Protein 7B7A (pdb70)

Sequence (391 aa):
SGTINVLDHGAKGDGTSDDTKAFEDAWQVACKVAASTLLVPSGSTFLVGPVSFLGKECKEKIVFQLEGKIIAPTSASAWGSGLLQWIEFKALQQGITIKGKGIIDGRGSVWWNDMMGTKMPRTKPTALRFYGSNGVTVSGITIQNSSPQTHLKFDDNCISSIQVSDFTTSSPGDSPNTDDDGIHLQNSQDAVVVIYRSTLACGDDCISSIQQTGCSSNINIHDVDCCGPGHGISIGGLGKDNTKACVSNITVRDVTTMHETTNGVRIKSWQGGSGSSVVKQVMMFSSNIQVSSNVANPIIIDQYYCDGGGCCHNETSSAVAVSNNINYINIKGTYTKEPVRFACSDSSLPCCTGISSLSTIELKPATGKASSSLDPFCWKAHGELKTKTLPPIQCCLKTEKSPEAASRSNNDACFLE

Radius of gyration: 21.85 Å; Cα contacts (8 Å, |Δi|>4): 1348; chains: 1; bounding box: 46×56×66 Å

Foldseek 3Di:
DLEQELVVQPFPLAQPDESQNSVQRSLVVNQVDAPGEYEDDAPGEHEYWAHERECPSGHAQYEYEYAHEYEYDLEQVRHDPDAAATYEYEQHEQYEYEYQYEYEDLQCSQLVPVHDPDHDPHDYAYYEYENYERYEYANYEYENHVAEDYEYYLYERYEYANYEYYYALQRPRHAYYEYELYEQYEHEHYEAAGVEHPYEYWANYEHYHYEHYEYPAYAEHEYDCYFPPLEEGEYEHAEYEHYEYEQYQEHYEYHYEANGEAEYEHYEHEHYEYEAHAEHAYYYHQDAVPHDRDHHLHTHAYEQHEYYAYEYEHAHAHYEYAAHPQAAHEAYEYYNAYYHYPDPNRVPHYYYHDSAAHDYPDAYVVGDDPHHPDDDPSNVPPPRDVVHDDD

GO terms:
  GO:0004650 polygalacturonase activity (F, IDA)
  GO:0009505 plant-type cell wall (C, IDA)
  GO:0009827 plant-type cell wall modification (P, IDA)

CATH classification: 2.160.20.10

Organism: Arabidopsis thaliana (NCBI:txid3702)

InterPro domains:
  IPR000743 Glycoside hydrolase, family 28 [PF00295] (80-388)
  IPR006626 Parallel beta-helix repeat [SM00710] (179-228)
  IPR006626 Parallel beta-helix repeat [SM00710] (229-250)
  IPR006626 Parallel beta-helix repeat [SM00710] (252-272)
  IPR006626 Parallel beta-helix repeat [SM00710] (282-303)
  IPR006626 Parallel beta-helix repeat [SM00710] (311-332)
  IPR011050 Pectin lyase fold/virulence factor [SSF51126] (49-420)
  IPR012334 Pectin lyase fold [G3DSA:2.160.20.10] (35-433)

Nearest PDB structures (foldseek):
  8ikx-assembly1_A  TM=9.921E-01  e=1.993E-56  Arabidopsis thaliana
  7b8b-assembly2_B  TM=9.373E-01  e=1.529E-25  Arabidopsis thaliana
  1bhe-assembly1_A  TM=8.133E-01  e=7.940E-15  Pectobacterium carotovorum subsp. carotovorum
  4mxn-assembly3_C  TM=8.214E-01  e=2.031E-09  Parabacteroides merdae ATCC 43184
  4mxn-assembly4_D  TM=8.321E-01  e=5.866E-09  Parabacteroides merdae ATCC 43184

Structure (mmCIF, N/CA/C/O backbone):
data_7B7A
#
_entry.id   7B7A
#
_cell.length_a   38.970
_cell.length_b   41.830
_cell.length_c   63.330
_cell.angle_alpha   93.250
_cell.angle_beta   99.860
_cell.angle_gamma   114.950
#
_symmetry.space_group_name_H-M   'P 1'
#
loop_
_entity.id
_entity.type
_entity.pdbx_description
1 polymer 'Pectin lyase-like superfamily protein'
2 branched 2-acetamido-2-deoxy-beta-D-glucopyranose-(1-4)-2-acetamido-2-deoxy-beta-D-glucopyranose
3 branched alpha-D-mannopyranose-(1-3)-alpha-D-mannopyranose-(1-6)-[alpha-D-mannopyranose-(1-3)]beta-D-mannopyranose-(1-4)-2-acetamido-2-deoxy-beta-D-glucopyranose-(1-4)-2-acetamido-2-deoxy-beta-D-glucopyranose
4 water water
#
loop_
_atom_site.group_PDB
_atom_site.id
_atom_site.type_symbol
_atom_site.label_atom_id
_atom_site.label_alt_id
_atom_site.label_comp_id
_atom_site.label_asym_id
_atom_site.label_entity_id
_atom_site.label_seq_id
_atom_site.pdbx_PDB_ins_code
_atom_site.Cartn_x
_atom_site.Cartn_y
_atom_site.Cartn_z
_atom_site.occupancy
_atom_site.B_iso_or_equiv
_atom_site.auth_seq_id
_atom_site.auth_comp_id
_atom_site.auth_asym_id
_atom_site.auth_atom_id
_atom_site.pdbx_PDB_model_num
ATOM 1 N N . SER A 1 19 ? 8.63600 -4.47300 4.90100 1.000 58.44340 19 SER A N 1
ATOM 2 C CA . SER A 1 19 ? 8.95000 -5.86500 4.48200 1.000 57.86969 19 SER A CA 1
ATOM 3 C C . SER A 1 19 ? 9.30200 -5.89100 2.99100 1.000 54.60078 19 SER A C 1
ATOM 4 O O . SER A 1 19 ? 10.40100 -6.37200 2.65000 1.000 55.08775 19 SER A O 1
ATOM 12 N N . GLY A 1 20 ? 8.39700 -5.39000 2.14400 1.000 48.35012 20 GLY A N 1
ATOM 13 C CA . GLY A 1 20 ? 8.56500 -5.33100 0.67900 1.000 44.05476 20 GLY A CA 1
ATOM 14 C C . GLY A 1 20 ? 9.27100 -4.05700 0.24800 1.000 37.06730 20 GLY A C 1
ATOM 15 O O . GLY A 1 20 ? 9.84500 -4.04500 -0.85900 1.000 38.92257 20 GLY A O 1
ATOM 19 N N . THR A 1 21 ? 9.22700 -3.02200 1.09300 1.000 31.43232 21 THR A N 1
ATOM 20 C CA . THR A 1 21 ? 9.84400 -1.70100 0.87100 1.000 27.23192 21 THR A CA 1
ATOM 21 C C . THR A 1 21 ? 11.17200 -1.65800 1.58400 1.000 24.31587 21 THR A C 1
ATOM 22 O O . THR A 1 21 ? 11.18700 -1.70200 2.79800 1.000 28.80284 21 THR A O 1
ATOM 33 N N . ILE A 1 22 ? 12.23200 -1.53200 0.83000 1.000 21.42851 22 ILE A N 1
ATOM 34 C CA . ILE A 1 22 ? 13.60300 -1.51700 1.31600 1.000 19.25465 22 ILE A CA 1
ATOM 35 C C . ILE A 1 22 ? 13.98600 -0.05500 1.47900 1.000 18.78347 22 ILE A C 1
ATOM 36 O O . ILE A 1 22 ? 14.27300 0.62500 0.49700 1.000 19.81504 22 ILE A O 1
ATOM 52 N N . ASN A 1 23 ? 13.96100 0.44200 2.70500 1.000 18.23064 23 ASN A N 1
ATOM 53 C CA . ASN A 1 23 ? 14.35600 1.81400 2.98900 1.000 17.34103 23 ASN A CA 1
ATOM 54 C C . ASN A 1 23 ? 15.87400 1.84900 3.13800 1.000 16.06482 23 ASN A C 1
ATOM 55 O O . ASN A 1 23 ? 16.44500 1.06500 3.90800 1.000 17.26471 23 ASN A O 1
ATOM 66 N N . VAL A 1 24 ? 16.53200 2.73200 2.38300 1.000 15.76461 24 VAL A N 1
ATOM 67 C CA . VAL A 1 24 ? 17.99300 2.78100 2.43100 1.000 16.37002 24 VAL A CA 1
ATOM 68 C C . VAL A 1 24 ? 18.53400 3.05100 3.83600 1.000 17.10164 24 VAL A C 1
ATOM 69 O O . VAL A 1 24 ? 19.68100 2.67900 4.13100 1.000 18.37541 24 VAL A O 1
ATOM 82 N N . LEU A 1 25 ? 17.75300 3.70100 4.70600 1.000 16.58835 25 LEU A N 1
ATOM 83 C CA . LEU A 1 25 ? 18.21500 3.93000 6.08200 1.000 15.44372 25 LEU A CA 1
ATOM 84 C C . LEU A 1 25 ? 18.39500 2.63800 6.87900 1.000 17.85436 25 LEU A C 1
ATOM 85 O O . LEU A 1 25 ? 19.10000 2.63600 7.90800 1.000 20.51241 25 LEU A O 1
ATOM 101 N N . ASP A 1 26 ? 17.75400 1.55000 6.46800 1.000 18.30966 26 ASP A N 1
ATOM 102 C CA . ASP A 1 26 ? 17.91400 0.25600 7.12000 1.000 18.50716 26 ASP A CA 1
ATOM 103 C C . ASP A 1 26 ? 19.09600 -0.52500 6.55600 1.000 19.76255 26 ASP A C 1
ATOM 104 O O . ASP A 1 26 ? 19.31300 -1.67000 6.96100 1.000 22.02315 26 ASP A O 1
ATOM 113 N N . HIS A 1 27 ? 19.88400 0.09200 5.66100 1.000 19.77563 27 HIS A N 1
ATOM 114 C CA . HIS A 1 27 ? 21.03900 -0.55400 5.04500 1.000 20.49701 27 HIS A CA 1
ATOM 115 C C . HIS A 1 27 ? 22.28000 0.32000 5.13500 1.000 22.67328 27 HIS A C 1
ATOM 116 O O . HIS A 1 27 ? 23.18500 0.22400 4.30100 1.000 26.22625 27 HIS A O 1
ATOM 130 N N . GLY A 1 28 ? 22.32600 1.17900 6.14300 1.000 20.16265 28 GLY A N 1
ATOM 131 C CA . GLY A 1 28 ? 23.53200 1.89600 6.49200 1.000 22.49954 28 GLY A CA 1
ATOM 132 C C . GLY A 1 28 ? 23.59700 3.32600 6.00800 1.000 20.87586 28 GLY A C 1
ATOM 133 O O . GLY A 1 28 ? 24.60000 3.99700 6.27900 1.000 24.21552 28 GLY A O 1
ATOM 137 N N . ALA A 1 29 ? 22.58600 3.81200 5.28500 1.000 18.74394 29 ALA A N 1
ATOM 138 C CA . ALA A 1 29 ? 22.62600 5.17700 4.77500 1.000 18.10726 29 ALA A CA 1
ATOM 139 C C . ALA A 1 29 ? 22.40600 6.14800 5.92200 1.000 20.85724 29 ALA A C 1
ATOM 140 O O . ALA A 1 29 ? 21.55300 5.93100 6.78300 1.000 22.87063 29 ALA A O 1
ATOM 147 N N . LYS A 1 30 ? 23.19500 7.20200 5.94100 1.000 21.08905 30 LYS A N 1
ATOM 148 C CA . LYS A 1 30 ? 23.18000 8.21400 7.02700 1.000 22.56830 30 LYS A CA 1
ATOM 149 C C . LYS A 1 30 ? 22.17000 9.30500 6.71500 1.000 22.84974 30 LYS A C 1
ATOM 150 O O . LYS A 1 30 ? 21.60800 9.83300 7.63000 1.000 24.92088 30 LYS A O 1
ATOM 169 N N . GLY A 1 31 ? 21.97300 9.64800 5.44000 1.000 21.82074 31 GLY A N 1
ATOM 170 C CA . GLY A 1 31 ? 20.98000 10.64800 5.09800 1.000 24.42087 31 GLY A CA 1
ATOM 171 C C . GLY A 1 31 ? 21.25200 12.01800 5.66700 1.000 27.41598 31 GLY A C 1
ATOM 172 O O . GLY A 1 31 ? 20.31100 12.79400 5.88600 1.000 28.47658 31 GLY A O 1
ATOM 176 N N . ASP A 1 32 ? 22.52000 12.34700 5.89800 1.000 26.12916 32 ASP A N 1
ATOM 177 C CA . ASP A 1 32 ? 22.91300 13.60900 6.51000 1.000 27.85292 32 ASP A CA 1
ATOM 178 C C . ASP A 1 32 ? 23.52100 14.56000 5.50200 1.000 27.78436 32 ASP A C 1
ATOM 179 O O . ASP A 1 32 ? 23.91900 15.67700 5.86000 1.000 29.37932 32 ASP A O 1
ATOM 188 N N . GLY A 1 33 ? 23.61700 14.13800 4.25300 1.000 24.75013 33 GLY A N 1
ATOM 189 C CA . GLY A 1 33 ? 24.16900 14.96600 3.20800 1.000 26.22384 33 GLY A CA 1
ATOM 190 C C . GLY A 1 33 ? 25.66500 15.08200 3.22200 1.000 29.22687 33 GLY A C 1
ATOM 191 O O . GLY A 1 33 ? 26.21900 15.87100 2.42900 1.000 32.60330 33 GLY A O 1
ATOM 195 N N . THR A 1 34 ? 26.35900 14.33700 4.02800 1.000 31.40077 34 THR A N 1
ATOM 196 C CA . THR A 1 34 ? 27.71600 14.75900 4.23300 1.000 33.96686 34 THR A CA 1
ATOM 197 C C . THR A 1 34 ? 28.54800 13.51200 4.26500 1.000 31.94554 34 THR A C 1
ATOM 198 O O . THR A 1 34 ? 29.67200 13.47000 3.75900 1.000 34.71151 34 THR A O 1
ATOM 209 N N . SER A 1 35 ? 27.97700 12.43700 4.86000 1.000 28.66360 35 SER A N 1
ATOM 210 C CA . SER A 1 35 ? 28.58300 11.11800 4.79000 1.000 28.10832 35 SER A CA 1
ATOM 211 C C . SER A 1 35 ? 28.27900 10.46400 3.45000 1.000 25.65281 35 SER A C 1
ATOM 212 O O . SER A 1 35 ? 27.18000 10.60500 2.92000 1.000 24.74990 35 SER A O 1
ATOM 220 N N . ASP A 1 36 ? 29.23100 9.69000 2.92800 1.000 24.94199 36 ASP A N 1
ATOM 221 C CA . ASP A 1 36 ? 29.06900 9.04900 1.61400 1.000 23.77364 36 ASP A CA 1
ATOM 222 C C . ASP A 1 36 ? 28.17900 7.81500 1.75000 1.000 22.35745 36 ASP A C 1
ATOM 223 O O . ASP A 1 36 ? 28.54700 6.84400 2.42100 1.000 24.41030 36 ASP A O 1
ATOM 232 N N . ASP A 1 37 ? 26.99100 7.86000 1.14700 1.000 18.30984 37 ASP A N 1
ATOM 233 C CA . ASP A 1 37 ? 26.01400 6.78500 1.26400 1.000 18.02810 37 ASP A CA 1
ATOM 234 C C . ASP A 1 37 ? 26.01100 5.84200 0.06200 1.000 18.74657 37 ASP A C 1
ATOM 235 O O . ASP A 1 37 ? 25.09900 5.02000 -0.06100 1.000 18.39124 37 ASP A O 1
ATOM 244 N N . THR A 1 38 ? 27.02000 5.91500 -0.80900 1.000 18.94930 38 THR A N 1
ATOM 245 C CA . THR A 1 38 ? 26.99600 5.11400 -2.03200 1.000 21.78372 38 THR A CA 1
ATOM 246 C C . THR A 1 38 ? 26.91200 3.62300 -1.71500 1.000 21.59952 38 THR A C 1
ATOM 247 O O . THR A 1 38 ? 26.11200 2.89200 -2.32000 1.000 21.00999 38 THR A O 1
ATOM 258 N N . LYS A 1 39 ? 27.76200 3.17600 -0.78600 1.000 21.73650 39 LYS A N 1
ATOM 259 C CA . LYS A 1 39 ? 27.85400 1.76100 -0.34000 1.000 24.40520 39 LYS A CA 1
ATOM 260 C C . LYS A 1 39 ? 26.47000 1.28000 0.11000 1.000 22.32339 39 LYS A C 1
ATOM 261 O O . LYS A 1 39 ? 26.06700 0.17500 -0.30400 1.000 25.03667 39 LYS A O 1
ATOM 280 N N . ALA A 1 40 ? 25.77900 2.08400 0.92400 1.000 20.11002 40 ALA A N 1
ATOM 281 C CA . ALA A 1 40 ? 24.46100 1.76100 1.46300 1.000 21.20730 40 ALA A CA 1
ATOM 282 C C . ALA A 1 40 ? 23.43500 1.61200 0.34700 1.000 19.74144 40 ALA A C 1
ATOM 283 O O . ALA A 1 40 ? 22.59200 0.70900 0.39300 1.000 21.24679 40 ALA A O 1
ATOM 290 N N . PHE A 1 41 ? 23.49800 2.48200 -0.67100 1.000 18.07276 41 PHE A N 1
ATOM 291 C CA . PHE A 1 41 ? 22.56200 2.38400 -1.78800 1.000 17.03335 41 PHE A CA 1
ATOM 292 C C . PHE A 1 41 ? 22.80700 1.11700 -2.59600 1.000 18.99659 41 PHE A C 1
ATOM 293 O O . PHE A 1 41 ? 21.85700 0.44100 -2.99600 1.000 21.13884 41 PHE A O 1
ATOM 310 N N . GLU A 1 42 ? 24.07600 0.77800 -2.84400 1.000 19.43620 42 GLU A N 1
ATOM 311 C CA . GLU A 1 42 ? 24.37700 -0.47500 -3.53500 1.000 21.79958 42 GLU A CA 1
ATOM 312 C C . GLU A 1 42 ? 23.88200 -1.68000 -2.74500 1.000 21.52587 42 GLU A C 1
ATOM 313 O O . GLU A 1 42 ? 23.38000 -2.65600 -3.32400 1.000 22.66015 42 GLU A O 1
ATOM 325 N N . ASP A 1 43 ? 24.03200 -1.63700 -1.42000 1.000 22.69171 43 ASP A N 1
ATOM 326 C CA . ASP A 1 43 ? 23.59100 -2.75100 -0.58000 1.000 22.70232 43 ASP A CA 1
ATOM 327 C C . ASP A 1 43 ? 22.07000 -2.88100 -0.60500 1.000 20.67584 43 ASP A C 1
ATOM 328 O O . ASP A 1 43 ? 21.53100 -3.99000 -0.70200 1.000 21.09943 43 ASP A O 1
ATOM 337 N N . ALA A 1 44 ? 21.35900 -1.75800 -0.51500 1.000 20.45731 44 ALA A N 1
ATOM 338 C CA . ALA A 1 44 ? 19.90300 -1.80200 -0.59200 1.000 20.52309 44 ALA A CA 1
ATOM 339 C C . ALA A 1 44 ? 19.43600 -2.31500 -1.94400 1.000 19.42822 44 ALA A C 1
ATOM 340 O O . ALA A 1 44 ? 18.44400 -3.05400 -2.03000 1.000 20.47566 44 ALA A O 1
ATOM 347 N N . TRP A 1 45 ? 20.12500 -1.91300 -3.01300 1.000 19.59670 45 TRP A N 1
ATOM 348 C CA . TRP A 1 45 ? 19.77500 -2.38700 -4.34500 1.000 20.85472 45 TRP A CA 1
ATOM 349 C C . TRP A 1 45 ? 19.88900 -3.89800 -4.42400 1.000 20.74432 45 TRP A C 1
ATOM 350 O O . TRP A 1 45 ? 19.00600 -4.56800 -4.96800 1.000 22.93112 45 TRP A O 1
ATOM 371 N N . GLN A 1 46 ? 20.95600 -4.45200 -3.87100 1.000 22.41028 46 GLN A N 1
ATOM 372 C CA . GLN A 1 46 ? 21.20600 -5.91400 -3.85000 1.000 26.13700 46 GLN A CA 1
ATOM 373 C C . GLN A 1 46 ? 20.05000 -6.62100 -3.14600 1.000 25.83166 46 GLN A C 1
ATOM 374 O O . GLN A 1 46 ? 19.66500 -7.67000 -3.59100 1.000 28.38703 46 GLN A O 1
ATOM 388 N N . VAL A 1 47 ? 19.50600 -6.03700 -2.08600 1.000 23.72096 47 VAL A N 1
ATOM 389 C CA . VAL A 1 47 ? 18.36900 -6.63200 -1.38200 1.000 25.73426 47 VAL A CA 1
ATOM 390 C C . VAL A 1 47 ? 17.10500 -6.51900 -2.22700 1.000 24.61851 47 VAL A C 1
ATOM 391 O O . VAL A 1 47 ? 16.38800 -7.50200 -2.44400 1.000 28.26593 47 VAL A O 1
ATOM 404 N N . ALA A 1 48 ? 16.82700 -5.32100 -2.73700 1.000 25.26058 48 ALA A N 1
ATOM 405 C CA . ALA A 1 48 ? 15.62100 -5.13200 -3.53500 1.000 26.31317 48 ALA A CA 1
ATOM 406 C C . ALA A 1 48 ? 15.63600 -6.03400 -4.75700 1.000 25.86057 48 ALA A C 1
ATOM 407 O O . ALA A 1 48 ? 14.59900 -6.58200 -5.14100 1.000 25.92108 48 ALA A O 1
ATOM 414 N N . CYS A 1 49 ? 16.81800 -6.24200 -5.34300 1.000 26.80558 49 CYS A N 1
ATOM 415 C CA . CYS A 1 49 ? 16.94700 -7.05600 -6.54500 1.000 30.04797 49 CYS A CA 1
ATOM 416 C C . CYS A 1 49 ? 16.52800 -8.49400 -6.30400 1.000 32.65088 49 CYS A C 1
ATOM 417 O O . CYS A 1 49 ? 16.29200 -9.23900 -7.26700 1.000 33.12721 49 CYS A O 1
ATOM 424 N N . LYS A 1 50 ? 16.45000 -8.95100 -5.06800 1.000 35.46441 50 LYS A N 1
ATOM 425 C CA . LYS A 1 50 ? 16.10600 -10.37600 -4.86300 1.000 40.50450 50 LYS A CA 1
ATOM 426 C C . LYS A 1 50 ? 14.59300 -10.60900 -4.83300 1.000 43.55213 50 LYS A C 1
ATOM 427 O O . LYS A 1 50 ? 14.19100 -11.71900 -5.13100 1.000 44.81274 50 LYS A O 1
ATOM 447 N N . VAL A 1 51 ? 13.76800 -9.59500 -4.57300 1.000 43.99447 51 VAL A N 1
ATOM 448 C CA . VAL A 1 51 ? 12.29100 -9.80600 -4.48600 1.000 49.65544 51 VAL A CA 1
ATOM 449 C C . VAL A 1 51 ? 11.54200 -9.00700 -5.55800 1.000 46.55517 51 VAL A C 1
ATOM 450 O O . VAL A 1 51 ? 11.79700 -7.79200 -5.67900 1.000 44.03913 51 VAL A O 1
ATOM 463 N N . ALA A 1 52 ? 10.64900 -9.67700 -6.30100 1.000 48.26317 52 ALA A N 1
ATOM 464 C CA . ALA A 1 52 ? 9.75800 -9.02900 -7.24700 1.000 46.63148 52 ALA A CA 1
ATOM 465 C C . ALA A 1 52 ? 8.77400 -8.13200 -6.51300 1.000 45.37618 52 ALA A C 1
ATOM 466 O O . ALA A 1 52 ? 8.49500 -8.31200 -5.32700 1.000 44.32859 52 ALA A O 1
ATOM 473 N N . ALA A 1 53 ? 8.23900 -7.15900 -7.24100 1.000 48.99475 53 ALA A N 1
ATOM 474 C CA . ALA A 1 53 ? 7.33900 -6.16200 -6.67100 1.000 48.26584 53 ALA A CA 1
ATOM 475 C C . ALA A 1 53 ? 7.99700 -5.38200 -5.53900 1.000 43.69942 53 ALA A C 1
ATOM 476 O O . ALA A 1 53 ? 7.31100 -4.74300 -4.74000 1.000 45.00753 53 ALA A O 1
ATOM 483 N N . SER A 1 54 ? 9.31700 -5.45900 -5.40600 1.000 35.64590 54 SER A N 1
ATOM 484 C CA . SER A 1 54 ? 10.01400 -4.76100 -4.30300 1.000 28.77417 54 SER A CA 1
ATOM 485 C C . SER A 1 54 ? 10.19100 -3.28800 -4.67300 1.000 22.96054 54 SER A C 1
ATOM 486 O O . SER A 1 54 ? 10.23400 -2.95000 -5.82100 1.000 23.68134 54 SER A O 1
ATOM 494 N N . THR A 1 55 ? 10.25200 -2.45000 -3.66800 1.000 21.61533 55 THR A N 1
ATOM 495 C CA . THR A 1 55 ? 10.47100 -1.02000 -3.80100 1.000 20.40207 55 THR A CA 1
ATOM 496 C C . THR A 1 55 ? 11.70300 -0.66700 -2.99100 1.000 18.04398 55 THR A C 1
ATOM 497 O O . THR A 1 55 ? 11.78500 -1.02100 -1.81400 1.000 21.96524 55 THR A O 1
ATOM 508 N N . LEU A 1 56 ? 12.66300 0.00800 -3.61300 1.000 16.74373 56 LEU A N 1
ATOM 509 C CA . LEU A 1 56 ? 13.74600 0.65500 -2.88300 1.000 17.35952 56 LEU A CA 1
ATOM 510 C C . LEU A 1 56 ? 13.31000 2.09000 -2.61100 1.000 15.45692 56 LEU A C 1
ATOM 511 O O . LEU A 1 56 ? 13.08100 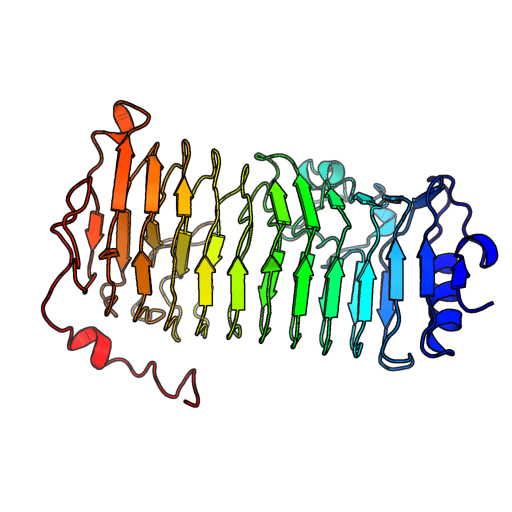2.85600 -3.55200 1.000 18.24898 56 LEU A O 1
ATOM 527 N N . LEU A 1 57 ? 13.19000 2.45100 -1.34300 1.000 16.59096 57 LEU A N 1
ATOM 528 C CA . LEU A 1 57 ? 12.71100 3.76600 -0.95200 1.000 15.94626 57 LEU A CA 1
ATOM 529 C C . LEU A 1 57 ? 13.87800 4.62900 -0.48500 1.000 15.04361 57 LEU A C 1
ATOM 530 O O . LEU A 1 57 ? 14.63000 4.23400 0.41500 1.000 16.76465 57 LEU A O 1
ATOM 546 N N . VAL A 1 58 ? 13.99900 5.81200 -1.08800 1.000 15.13554 58 VAL A N 1
ATOM 547 C CA . VAL A 1 58 ? 14.89800 6.88000 -0.67900 1.000 15.13040 58 VAL A CA 1
ATOM 548 C C . VAL A 1 58 ? 13.98400 7.88400 0.00600 1.000 15.32509 58 VAL A C 1
ATOM 549 O O . VAL A 1 58 ? 13.26200 8.63200 -0.66700 1.000 15.89352 58 VAL A O 1
ATOM 562 N N . PRO A 1 59 ? 13.92800 7.89100 1.32600 1.000 14.48031 59 PRO A N 1
ATOM 563 C CA . PRO A 1 59 ? 12.79600 8.52900 2.00800 1.000 15.55415 59 PRO A CA 1
ATOM 564 C C . PRO A 1 59 ? 12.84600 10.05000 2.04400 1.000 17.35422 59 PRO A C 1
ATOM 565 O O . PRO A 1 59 ? 13.91300 10.67300 2.07700 1.000 17.98326 59 PRO A O 1
ATOM 576 N N . SER A 1 60 ? 11.64700 10.64000 2.06500 1.000 17.70185 60 SER A N 1
ATOM 577 C CA . SER A 1 60 ? 11.48900 12.07700 2.26100 1.000 21.99439 60 SER A CA 1
ATOM 578 C C . SER A 1 60 ? 12.01700 12.45200 3.63600 1.000 23.47356 60 SER A C 1
ATOM 579 O O . SER A 1 60 ? 11.97400 11.65400 4.57100 1.000 25.91053 60 SER A O 1
ATOM 587 N N . GLY A 1 61 ? 12.53200 13.67400 3.75000 1.000 27.30013 61 GLY A N 1
ATOM 588 C CA . GLY A 1 61 ? 13.05900 14.16600 5.00200 1.000 30.78989 61 GLY A CA 1
ATOM 589 C C . GLY A 1 61 ? 14.52600 13.88000 5.20400 1.000 29.11097 61 GLY A C 1
ATOM 590 O O . GLY A 1 61 ? 15.07300 14.22000 6.26100 1.000 31.90059 61 GLY A O 1
ATOM 595 N N . SER A 1 62 ? 15.17600 13.26400 4.22900 1.000 26.58964 62 SER A N 1
ATOM 596 C CA . SER A 1 62 ? 16.58000 12.92400 4.31000 1.000 23.47624 62 SER A CA 1
ATOM 597 C C . SER A 1 62 ? 17.25000 13.34400 3.01100 1.000 19.75212 62 SER A C 1
ATOM 598 O O . SER A 1 62 ? 16.61500 13.39000 1.94900 1.000 19.88348 62 SER A O 1
ATOM 606 N N . THR A 1 63 ? 18.54200 13.65500 3.10400 1.000 20.91514 63 THR A N 1
ATOM 607 C CA . THR A 1 63 ? 19.36400 14.01000 1.95400 1.000 20.00741 63 THR A CA 1
ATOM 608 C C . THR A 1 63 ? 20.56000 13.07600 1.92700 1.000 18.41775 63 THR A C 1
ATOM 609 O O . THR A 1 63 ? 21.22100 12.89200 2.95700 1.000 23.23371 63 THR A O 1
ATOM 620 N N . PHE A 1 64 ? 20.83400 12.48300 0.77000 1.000 15.78574 64 PHE A N 1
ATOM 621 C CA . PHE A 1 64 ? 21.81400 11.41400 0.65000 1.000 15.27507 64 PHE A CA 1
ATOM 622 C C . PHE A 1 64 ? 22.89500 11.82200 -0.32600 1.000 14.83563 64 PHE A C 1
ATOM 623 O O . PHE A 1 64 ? 22.60400 12.08200 -1.49500 1.000 16.05145 64 PHE A O 1
ATOM 640 N N . LEU A 1 65 ? 24.13000 11.88700 0.16000 1.000 15.90150 65 LEU A N 1
ATOM 641 C CA . LEU A 1 65 ? 25.30400 12.09800 -0.67700 1.000 16.64105 65 LEU A CA 1
ATOM 642 C C . LEU A 1 65 ? 25.67800 10.76700 -1.31400 1.000 16.97011 65 LEU A C 1
ATOM 643 O O . LEU A 1 65 ? 26.02200 9.80600 -0.61300 1.000 18.98328 65 LEU A O 1
ATOM 659 N N . VAL A 1 66 ? 25.56900 10.68800 -2.63100 1.000 16.49896 66 VAL A N 1
ATOM 660 C CA . VAL A 1 66 ? 25.81800 9.45800 -3.37300 1.000 16.51212 66 VAL A CA 1
ATOM 661 C C . VAL A 1 66 ? 26.74500 9.79800 -4.52300 1.000 17.08051 66 VAL A C 1
ATOM 662 O O . VAL A 1 66 ? 26.44300 10.69900 -5.30500 1.000 18.12012 66 VAL A O 1
ATOM 675 N N . GLY A 1 67 ? 27.87200 9.09700 -4.61700 1.000 18.03335 67 GLY A N 1
ATOM 676 C CA . GLY A 1 67 ? 28.79500 9.29100 -5.71300 1.000 18.37540 67 GLY A CA 1
ATOM 677 C C . GLY A 1 67 ? 28.41000 8.46900 -6.92500 1.000 17.59649 67 GLY A C 1
ATOM 678 O O . GLY A 1 67 ? 27.30100 7.93000 -7.01500 1.000 18.67014 67 GLY A O 1
ATOM 682 N N . PRO A 1 68 ? 29.32500 8.35100 -7.88400 1.000 17.64129 68 PRO A N 1
ATOM 683 C CA . PRO A 1 68 ? 29.05500 7.51300 -9.05500 1.000 18.77022 68 PRO A CA 1
ATOM 684 C C . PRO A 1 68 ? 28.59000 6.13500 -8.63200 1.000 17.34122 68 PRO A C 1
ATOM 685 O O . PRO A 1 68 ? 29.18900 5.48700 -7.76200 1.000 18.97543 68 PRO A O 1
ATOM 696 N N . VAL A 1 69 ? 27.54000 5.66000 -9.28300 1.000 17.62281 69 VAL A N 1
ATOM 697 C CA . VAL A 1 69 ? 26.93300 4.39900 -8.87900 1.000 19.53865 69 VAL A CA 1
ATOM 698 C C . VAL A 1 69 ? 26.26100 3.79100 -10.09300 1.000 18.91522 69 VAL A C 1
ATOM 699 O O . VAL A 1 69 ? 25.72600 4.50200 -10.94800 1.000 19.16233 69 VAL A O 1
ATOM 712 N N . SER A 1 70 ? 26.30900 2.47000 -10.18400 1.000 21.18888 70 SER A N 1
ATOM 713 C CA . SER A 1 70 ? 25.66100 1.74100 -11.26200 1.000 23.50249 70 SER A CA 1
ATOM 714 C C . SER A 1 70 ? 24.79200 0.65500 -10.65600 1.000 25.08156 70 SER A C 1
ATOM 715 O O . SER A 1 70 ? 25.29500 -0.22200 -9.93700 1.000 29.91340 70 SER A O 1
ATOM 723 N N . PHE A 1 71 ? 23.49500 0.73600 -10.91500 1.000 22.13393 71 PHE A N 1
ATOM 724 C CA . PHE A 1 71 ? 22.51000 -0.24300 -10.48500 1.000 21.88648 71 PHE A CA 1
ATOM 725 C C . PHE A 1 71 ? 22.31200 -1.19900 -11.64800 1.000 23.32609 71 PHE A C 1
ATOM 726 O O . PHE A 1 71 ? 21.70000 -0.84400 -12.66400 1.000 25.28670 71 PHE A O 1
ATOM 743 N N . LEU A 1 72 ? 22.87500 -2.39400 -11.51900 1.000 24.50256 72 LEU A N 1
ATOM 744 C CA . LEU A 1 72 ? 22.94200 -3.34700 -12.61500 1.000 26.13443 72 LEU A CA 1
ATOM 745 C C . LEU A 1 72 ? 21.78900 -4.33100 -12.54600 1.000 27.89772 72 LEU A C 1
ATOM 746 O O . LEU A 1 72 ? 21.41500 -4.80600 -11.47200 1.000 28.52661 72 LEU A O 1
ATOM 762 N N . GLY A 1 73 ? 21.25600 -4.67200 -13.70400 1.000 31.31131 73 GLY A N 1
ATOM 763 C CA . GLY A 1 73 ? 20.06800 -5.48700 -13.75700 1.000 37.70425 73 GLY A CA 1
ATOM 764 C C . GLY A 1 73 ? 20.39500 -6.89300 -14.19000 1.000 46.91835 73 GLY A C 1
ATOM 765 O O . GLY A 1 73 ? 19.59400 -7.80800 -13.99500 1.000 46.85259 73 GLY A O 1
ATOM 769 N N . LYS A 1 74 ? 21.59200 -7.05500 -14.76300 0.695 56.84840 74 LYS A N 1
ATOM 770 C CA . LYS A 1 74 ? 22.13200 -8.34600 -15.26400 0.695 64.69412 74 LYS A CA 1
ATOM 771 C C . LYS A 1 74 ? 21.94900 -9.42300 -14.18900 0.695 68.60249 74 LYS A C 1
ATOM 772 O O . LYS A 1 74 ? 21.38200 -10.48500 -14.51600 0.695 69.91314 74 LYS A O 1
ATOM 791 N N . GLU A 1 75 ? 22.40000 -9.16400 -12.96100 1.000 70.40802 75 GLU A N 1
ATOM 792 C CA . GLU A 1 75 ? 22.29900 -10.12500 -11.83100 1.000 72.73979 75 GLU A CA 1
ATOM 793 C C . GLU A 1 75 ? 21.08200 -9.78100 -10.96600 1.000 68.22612 75 GLU A C 1
ATOM 794 O O . GLU A 1 75 ? 20.88700 -10.45900 -9.93800 1.000 68.35249 75 GLU A O 1
ATOM 806 N N . CYS A 1 76 ? 20.29600 -8.77300 -11.36200 1.000 62.17536 76 CYS A N 1
ATOM 807 C CA . CYS A 1 76 ? 19.13800 -8.31200 -10.62200 1.000 53.67447 76 CYS A CA 1
ATOM 808 C C . CYS A 1 76 ? 17.84500 -8.81700 -11.25900 1.000 51.14773 76 CYS A C 1
ATOM 809 O O . CYS A 1 76 ? 17.85200 -9.49600 -12.29000 1.000 50.03984 76 CYS A O 1
ATOM 816 N N . LYS A 1 77 ? 16.74900 -8.44100 -10.59800 1.000 49.57930 77 LYS A N 1
ATOM 817 C CA . LYS A 1 77 ? 15.35600 -8.76300 -10.98200 1.000 48.39492 77 LYS A CA 1
ATOM 818 C C . LYS A 1 77 ? 14.78700 -7.59600 -11.79300 1.000 46.63432 77 LYS A C 1
ATOM 819 O O . LYS A 1 77 ? 15.36800 -6.49300 -11.76800 1.000 46.74985 77 LYS A O 1
ATOM 838 N N . GLU A 1 78 ? 13.68100 -7.92700 -12.44500 1.000 47.87359 78 GLU A N 1
ATOM 839 C CA . GLU A 1 78 ? 12.86600 -7.07400 -13.36400 1.000 45.61839 78 GLU A CA 1
ATOM 840 C C . GLU A 1 78 ? 11.67100 -6.46200 -12.59600 1.000 40.49647 78 GLU A C 1
ATOM 841 O O . GLU A 1 78 ? 11.37200 -7.06500 -11.56300 1.000 38.53581 78 GLU A O 1
ATOM 853 N N . LYS A 1 79 ? 11.07300 -5.28300 -12.97200 1.000 35.41983 79 LYS A N 1
ATOM 854 C CA . LYS A 1 79 ? 9.83400 -4.74400 -12.35100 1.000 37.76482 79 LYS A CA 1
ATOM 855 C C . LYS A 1 79 ? 10.15000 -4.04800 -11.02100 1.000 36.73525 79 LYS A C 1
ATOM 856 O O . LYS A 1 79 ? 9.19500 -3.79600 -10.26100 1.000 37.28822 79 LYS A O 1
ATOM 875 N N . ILE A 1 80 ? 11.42400 -3.74800 -10.74300 1.000 28.95321 80 ILE A N 1
ATOM 876 C CA . ILE A 1 80 ? 11.81100 -3.04900 -9.52800 1.000 25.89214 80 ILE A CA 1
ATOM 877 C C . ILE A 1 80 ? 11.35300 -1.60400 -9.60100 1.000 21.25753 80 ILE A C 1
ATOM 878 O O . ILE A 1 80 ? 11.31500 -0.98900 -10.67900 1.000 20.56787 80 ILE A O 1
ATOM 894 N N . VAL A 1 81 ? 11.01500 -1.06000 -8.43400 1.000 21.40731 81 VAL A N 1
ATOM 895 C CA . VAL A 1 81 ? 10.62300 0.33200 -8.26500 1.000 19.18885 81 VAL A CA 1
ATOM 896 C C . VAL A 1 81 ? 11.66500 1.01300 -7.38900 1.000 17.82810 81 VAL A C 1
ATOM 897 O O . VAL A 1 81 ? 11.99300 0.51300 -6.30800 1.000 20.25974 81 VAL A O 1
ATOM 910 N N . PHE A 1 82 ? 12.20300 2.12300 -7.87400 1.000 16.03579 82 PHE A N 1
ATOM 911 C CA . PHE A 1 82 ? 13.13400 2.97800 -7.14200 1.000 16.25150 82 PHE A CA 1
ATOM 912 C C . PHE A 1 82 ? 12.29600 4.21800 -6.81900 1.000 14.44621 82 PHE A C 1
ATOM 913 O O . PHE A 1 82 ? 12.02600 5.04100 -7.69900 1.000 16.12771 82 PHE A O 1
ATOM 930 N N . GLN A 1 83 ? 11.87000 4.34400 -5.55300 1.000 15.59086 83 GLN A N 1
ATOM 931 C CA . GLN A 1 83 ? 10.97000 5.39900 -5.12500 1.000 14.95936 83 GLN A CA 1
ATOM 932 C C . GLN A 1 83 ? 11.78900 6.48500 -4.45200 1.000 14.83820 83 GLN A C 1
ATOM 933 O O . GLN A 1 83 ? 12.28200 6.29200 -3.33400 1.000 16.12514 83 GLN A O 1
ATOM 947 N N . LEU A 1 84 ? 11.93600 7.61200 -5.13000 1.000 15.24351 84 LEU A N 1
ATOM 948 C CA . LEU A 1 84 ? 12.76700 8.71300 -4.67600 1.000 15.23295 84 LEU A CA 1
ATOM 949 C C . LEU A 1 84 ? 11.82200 9.76300 -4.11800 1.000 14.09878 84 LEU A C 1
ATOM 950 O O . LEU A 1 84 ? 11.18600 10.50800 -4.87400 1.000 16.14880 84 LEU A O 1
ATOM 966 N N . GLU A 1 85 ? 11.76800 9.84800 -2.79100 1.000 15.53827 85 GLU A N 1
ATOM 967 C CA . GLU A 1 85 ? 10.97000 10.86600 -2.12700 1.000 16.41739 85 GLU A CA 1
ATOM 968 C C . GLU A 1 85 ? 11.80700 11.93800 -1.44500 1.000 16.84896 85 GLU A C 1
ATOM 969 O O . GLU A 1 85 ? 11.34900 13.07700 -1.32200 1.000 19.33333 85 GLU A O 1
ATOM 981 N N . GLY A 1 86 ? 13.03000 11.61100 -1.03200 1.000 15.14885 86 GLY A N 1
ATOM 982 C CA . GLY A 1 86 ? 13.96200 12.57300 -0.48300 1.000 16.09620 86 GLY A CA 1
ATOM 983 C C . GLY A 1 86 ? 14.83100 13.17300 -1.55800 1.000 15.80939 86 GLY A C 1
ATOM 984 O O . GLY A 1 86 ? 14.40600 13.33600 -2.70200 1.000 17.58845 86 GLY A O 1
ATOM 988 N N . LYS A 1 87 ? 16.05600 13.52100 -1.19200 1.000 15.21454 87 LYS A N 1
ATOM 989 C CA . LYS A 1 87 ? 16.98600 14.18800 -2.10000 1.000 14.56989 87 LYS A CA 1
ATOM 990 C C . LYS A 1 87 ? 18.29300 13.41800 -2.16500 1.000 14.83562 87 LYS A C 1
ATOM 991 O O . LYS A 1 87 ? 18.82000 13.00100 -1.12100 1.000 16.49621 87 LYS A O 1
ATOM 1010 N N . ILE A 1 88 ? 18.78800 13.21500 -3.38600 1.000 13.97756 88 ILE A N 1
ATOM 1011 C CA . ILE A 1 88 ? 20.10300 12.64800 -3.63000 1.000 14.68291 88 ILE A CA 1
ATOM 1012 C C . ILE A 1 88 ? 20.96100 13.77800 -4.16900 1.000 14.09074 88 ILE A C 1
ATOM 1013 O O . ILE A 1 88 ? 20.55800 14.46000 -5.12200 1.000 14.79338 88 ILE A O 1
ATOM 1029 N N . ILE A 1 89 ? 22.13300 13.97600 -3.57600 1.000 13.70652 89 ILE A N 1
ATOM 1030 C CA . ILE A 1 89 ? 23.05300 15.03300 -3.96900 1.000 14.89077 89 ILE A CA 1
ATOM 1031 C C . ILE A 1 89 ? 24.39400 14.43800 -4.38300 1.000 14.53295 89 ILE A C 1
ATOM 1032 O O . ILE A 1 89 ? 24.86600 13.44300 -3.81200 1.000 15.68559 89 ILE A O 1
ATOM 1048 N N . ALA A 1 90 ? 25.00800 15.06300 -5.36300 1.000 14.60132 90 ALA A N 1
ATOM 1049 C CA . ALA A 1 90 ? 26.26900 14.57400 -5.90300 1.000 15.46986 90 ALA A CA 1
ATOM 1050 C C . ALA A 1 90 ? 27.43200 15.14000 -5.10900 1.000 16.79646 90 ALA A C 1
ATOM 1051 O O . ALA A 1 90 ? 27.35700 16.25800 -4.60000 1.000 18.61746 90 ALA A O 1
ATOM 1058 N N . PRO A 1 91 ? 28.52600 14.39400 -5.01400 1.000 18.17820 91 PRO A N 1
ATOM 1059 C CA . PRO A 1 91 ? 29.73200 14.95000 -4.39500 1.000 19.90471 91 PRO A CA 1
ATOM 1060 C C . PRO A 1 91 ? 30.29700 16.08200 -5.23300 1.000 20.58101 91 PRO A C 1
ATOM 1061 O O . PRO A 1 91 ? 30.22900 16.06600 -6.46300 1.000 21.05997 91 PRO A O 1
ATOM 1072 N N . THR A 1 92 ? 30.86600 17.07700 -4.55200 1.000 20.72326 92 THR A N 1
ATOM 1073 C CA . THR A 1 92 ? 31.50900 18.20800 -5.20600 1.000 23.66311 92 THR A CA 1
ATOM 1074 C C . THR A 1 92 ? 33.02500 18.10400 -5.20100 1.000 26.07648 92 THR A C 1
ATOM 1075 O O . THR A 1 92 ? 33.69400 18.92100 -5.84800 1.000 30.24772 92 THR A O 1
ATOM 1086 N N . SER A 1 93 ? 33.58100 17.09400 -4.54100 1.000 27.66079 93 SER A N 1
ATOM 1087 C CA . SER A 1 93 ? 35.02800 16.90100 -4.54100 1.000 28.62434 93 SER A CA 1
ATOM 1088 C C . SER A 1 93 ? 35.44800 16.10900 -5.77300 1.000 29.14260 93 SER A C 1
ATOM 1089 O O . SER A 1 93 ? 34.83300 15.10100 -6.12100 1.000 29.77684 93 SER A O 1
ATOM 1097 N N . ALA A 1 94 ? 36.52300 16.56100 -6.41600 1.000 29.28478 94 ALA A N 1
ATOM 1098 C CA . ALA A 1 94 ? 37.01600 15.87800 -7.60800 1.000 32.32189 94 ALA A CA 1
ATOM 1099 C C . ALA A 1 94 ? 37.41200 14.43900 -7.31600 1.000 33.10883 94 ALA A C 1
ATOM 1100 O O . ALA A 1 94 ? 37.32600 13.57900 -8.20200 1.000 34.17203 94 ALA A O 1
ATOM 1107 N N . SER A 1 95 ? 37.87300 14.16000 -6.09700 1.000 34.35113 95 SER A N 1
ATOM 1108 C CA . SER A 1 95 ? 38.31300 12.80800 -5.77600 1.000 37.91469 95 SER A CA 1
ATOM 1109 C C . SER A 1 95 ? 37.18600 11.79100 -5.89200 1.000 37.25669 95 SER A C 1
ATOM 1110 O O . SER A 1 95 ? 37.45800 10.59700 -6.05700 1.000 39.39632 95 SER A O 1
ATOM 1118 N N . ALA A 1 96 ? 35.92800 12.23000 -5.81800 1.000 35.69330 96 ALA A N 1
ATOM 1119 C CA . ALA A 1 96 ? 34.82400 11.28300 -5.87700 1.000 33.03518 96 ALA A CA 1
ATOM 1120 C C . ALA A 1 96 ? 34.59100 10.75600 -7.28500 1.000 31.66659 96 ALA A C 1
ATOM 1121 O O . ALA A 1 96 ? 33.93200 9.72400 -7.44300 1.000 31.33489 96 ALA A O 1
ATOM 1128 N N . TRP A 1 97 ? 35.12700 11.42900 -8.30800 1.000 32.25079 97 TRP A N 1
ATOM 1129 C CA . TRP A 1 97 ? 34.73400 11.18400 -9.68700 1.000 31.71663 97 TRP A CA 1
ATOM 1130 C C . TRP A 1 97 ? 35.81700 10.54800 -10.53700 1.000 37.89875 97 TRP A C 1
ATOM 1131 O O . TRP A 1 97 ? 35.49900 9.99500 -11.59700 1.000 38.42258 97 TRP A O 1
ATOM 1152 N N . GLY A 1 98 ? 37.09600 10.70400 -10.25500 1.000 40.00439 98 GLY A N 1
ATOM 1153 C CA . GLY A 1 98 ? 38.10000 10.16700 -11.19900 1.000 43.56005 98 GLY A CA 1
ATOM 1154 C C . GLY A 1 98 ? 38.10400 10.98900 -12.48700 1.000 46.30245 98 GLY A C 1
ATOM 1155 O O . GLY A 1 98 ? 37.80300 12.17500 -12.40900 1.000 49.22379 98 GLY A O 1
ATOM 1159 N N . SER A 1 99 ? 38.47100 10.40700 -13.63300 1.000 43.70748 99 SER A N 1
ATOM 1160 C CA . SER A 1 99 ? 38.46700 11.11400 -14.93600 1.000 42.71266 99 SER A CA 1
ATOM 1161 C C . SER A 1 99 ? 37.69600 10.27000 -15.95900 1.000 42.29141 99 SER A C 1
ATOM 1162 O O . SER A 1 99 ? 37.67100 9.05600 -15.82400 1.000 40.92023 99 SER A O 1
ATOM 1170 N N . GLY A 1 100 ? 37.10100 10.92700 -16.94500 1.000 40.87299 100 GLY A N 1
ATOM 1171 C CA . GLY A 1 100 ? 36.39900 10.25700 -18.04800 1.000 39.18839 100 GLY A CA 1
ATOM 1172 C C . GLY A 1 100 ? 35.07600 9.61200 -17.69000 1.000 35.40922 100 GLY A C 1
ATOM 1173 O O . GLY A 1 100 ? 34.60000 8.91600 -18.53600 1.000 37.48556 100 GLY A O 1
ATOM 1177 N N . LEU A 1 101 ? 34.47400 9.86600 -16.52200 1.000 33.22205 101 LEU A N 1
ATOM 1178 C CA . LEU A 1 101 ? 33.17700 9.24500 -16.12400 1.000 32.29306 101 LEU A CA 1
ATOM 1179 C C . LEU A 1 101 ? 32.04200 9.96900 -16.85700 1.000 27.25029 101 LEU A C 1
ATOM 1180 O O . LEU A 1 101 ? 31.99800 11.15300 -16.75700 1.000 29.85567 101 LEU A O 1
ATOM 1196 N N . LEU A 1 102 ? 31.24000 9.25500 -17.64200 1.000 23.05780 102 LEU A N 1
ATOM 1197 C CA . LEU A 1 102 ? 30.21200 9.87900 -18.45600 1.000 23.63665 102 LEU A CA 1
ATOM 1198 C C . LEU A 1 102 ? 28.85500 9.94500 -17.78800 1.000 20.60220 102 LEU A C 1
ATOM 1199 O O . LEU A 1 102 ? 27.94800 10.54500 -18.33400 1.000 19.81776 102 LEU A O 1
ATOM 1215 N N . GLN A 1 103 ? 28.69400 9.33500 -16.61500 1.000 19.84928 103 GLN A N 1
ATOM 1216 C CA . GLN A 1 103 ? 27.38000 9.34300 -15.92200 1.000 19.16009 103 GLN A CA 1
ATOM 1217 C C . GLN A 1 103 ? 27.56000 9.22200 -14.40900 1.000 18.61761 103 GLN A C 1
ATOM 1218 O O . GLN A 1 103 ? 28.46800 8.48800 -13.97100 1.000 22.63369 103 GLN A O 1
ATOM 1232 N N . TRP A 1 104 ? 26.71200 9.92600 -13.65500 1.000 15.66209 104 TRP A N 1
ATOM 1233 C CA . TRP A 1 104 ? 26.68100 9.87900 -12.19300 1.000 14.36973 104 TRP A CA 1
ATOM 1234 C C . TRP A 1 104 ? 25.90200 8.64700 -11.74100 1.000 14.99612 104 TRP A C 1
ATOM 1235 O O . TRP A 1 104 ? 26.48400 7.68800 -11.22800 1.000 16.35935 104 TRP A O 1
ATOM 1256 N N . ILE A 1 105 ? 24.58500 8.64900 -11.93500 1.000 13.96445 105 ILE A N 1
ATOM 1257 C CA . ILE A 1 105 ? 23.72500 7.53200 -11.55200 1.000 14.30126 105 ILE A CA 1
ATOM 1258 C C . ILE A 1 105 ? 23.34000 6.78100 -12.82000 1.000 13.84077 105 ILE A C 1
ATOM 1259 O O . ILE A 1 105 ? 22.79000 7.37500 -13.75500 1.000 14.68546 105 ILE A O 1
ATOM 1275 N N . GLU A 1 106 ? 23.58700 5.47000 -12.84800 1.000 15.95407 106 GLU A N 1
ATOM 1276 C CA . GLU A 1 106 ? 23.26600 4.65100 -14.00700 1.000 17.61231 106 GLU A CA 1
ATOM 1277 C C . GLU A 1 106 ? 22.42000 3.45600 -13.60800 1.000 17.25165 106 GLU A C 1
ATOM 1278 O O . GLU A 1 106 ? 22.68100 2.82200 -12.58200 1.000 18.08585 106 GLU A O 1
ATOM 1290 N N . PHE A 1 107 ? 21.41000 3.14900 -14.41300 1.000 16.29628 107 PHE A N 1
ATOM 1291 C CA . PHE A 1 107 ? 20.63600 1.91800 -14.34600 1.000 17.19916 107 PHE A CA 1
ATOM 1292 C C . PHE A 1 107 ? 20.89700 1.18400 -15.64900 1.000 19.19660 107 PHE A C 1
ATOM 1293 O O . PHE A 1 107 ? 20.72100 1.76600 -16.73100 1.000 18.70438 107 PHE A O 1
ATOM 1310 N N . LYS A 1 108 ? 21.30200 -0.07700 -15.57300 1.000 21.24945 108 LYS A N 1
ATOM 1311 C CA . LYS A 1 108 ? 21.82700 -0.77200 -16.74600 1.000 22.86826 108 LYS A CA 1
ATOM 1312 C C . LYS A 1 108 ? 21.22300 -2.15900 -16.84000 1.000 23.51558 108 LYS A C 1
ATOM 1313 O O . LYS A 1 108 ? 21.24700 -2.91800 -15.86500 1.000 26.01040 108 LYS A O 1
ATOM 1332 N N . ALA A 1 109 ? 20.68000 -2.48500 -18.01500 1.000 22.61033 109 ALA A N 1
ATOM 1333 C CA . ALA A 1 109 ? 20.19600 -3.82800 -18.33800 1.000 24.61832 109 ALA A CA 1
ATOM 1334 C C . ALA A 1 109 ? 19.05400 -4.28700 -17.43400 1.000 24.07635 109 ALA A C 1
ATOM 1335 O O . ALA A 1 109 ? 19.03900 -5.41100 -16.92900 1.000 28.72913 109 ALA A O 1
ATOM 1342 N N . LEU A 1 110 ? 18.06500 -3.41700 -17.26300 1.000 24.30000 110 LEU A N 1
ATOM 1343 C CA . LEU A 1 110 ? 16.90000 -3.68200 -16.43800 1.000 27.56855 110 LEU A CA 1
ATOM 1344 C C . LEU A 1 110 ? 15.68400 -3.90100 -17.31700 1.000 26.70285 110 LEU A C 1
ATOM 1345 O O . LEU A 1 110 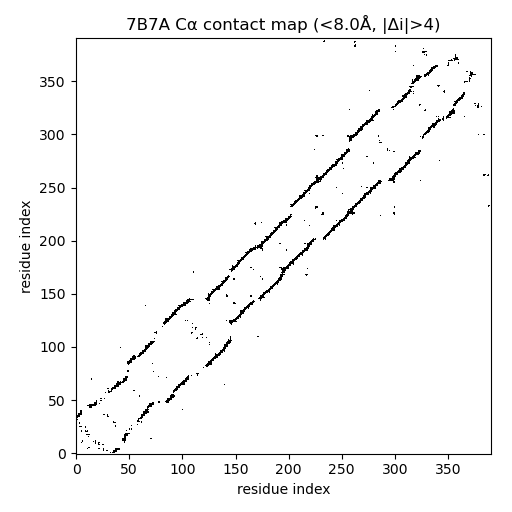? 15.56800 -3.33300 -18.40400 1.000 27.44754 110 LEU A O 1
ATOM 1361 N N A GLN A 1 111 ? 14.75500 -4.67800 -16.80700 0.640 27.10029 111 GLN A N 1
ATOM 1362 N N B GLN A 1 111 ? 14.73500 -4.67100 -16.79500 0.360 28.15824 111 GLN A N 1
ATOM 1363 C CA A GLN A 1 111 ? 13.46800 -4.94300 -17.47400 0.640 29.84010 111 GLN A CA 1
ATOM 1364 C CA B GLN A 1 111 ? 13.45300 -4.92000 -17.49700 0.360 30.46647 111 GLN A CA 1
ATOM 1365 C C A GLN A 1 111 ? 12.34400 -4.44700 -16.56400 0.640 27.25021 111 GLN A C 1
ATOM 1366 C C B GLN A 1 111 ? 12.31700 -4.47300 -16.57600 0.360 27.35025 111 GLN A C 1
ATOM 1367 O O A GLN A 1 111 ? 12.44000 -4.72800 -15.37300 0.640 27.64760 111 GLN A O 1
ATOM 1368 O O B GLN A 1 111 ? 12.43800 -4.76300 -15.37600 0.360 28.69506 111 GLN A O 1
ATOM 1395 N N . GLY A 1 112 ? 11.61300 -3.41700 -16.98400 1.000 24.27902 112 GLY A N 1
ATOM 1396 C CA . GLY A 1 112 ? 10.49200 -2.89400 -16.25100 1.000 24.78921 112 GLY A CA 1
ATOM 1397 C C . GLY A 1 112 ? 10.84600 -2.06200 -15.05000 1.000 22.62611 112 GLY A C 1
ATOM 1398 O O . GLY A 1 112 ? 10.08600 -2.05800 -14.07500 1.000 26.67104 112 GLY A O 1
ATOM 1402 N N . ILE A 1 113 ? 11.97100 -1.33800 -15.09000 1.000 19.71779 113 ILE A N 1
ATOM 1403 C CA . ILE A 1 113 ? 12.38600 -0.48500 -13.98300 1.000 18.25173 113 ILE A CA 1
ATOM 1404 C C . ILE A 1 113 ? 11.55600 0.79000 -13.97200 1.000 15.55687 113 ILE A C 1
ATOM 1405 O O . ILE A 1 113 ? 11.30600 1.41200 -15.02300 1.000 16.67516 113 ILE A O 1
ATOM 1421 N N . THR A 1 114 ? 11.14600 1.20600 -12.77300 1.000 16.21727 114 THR A N 1
ATOM 1422 C CA . THR A 1 114 ? 10.40700 2.44300 -12.56400 1.000 15.80688 114 THR A CA 1
ATOM 1423 C C . THR A 1 114 ? 11.15400 3.27600 -11.53100 1.000 15.12517 114 THR A C 1
ATOM 1424 O O . THR A 1 114 ? 11.52500 2.76400 -10.47400 1.000 17.01200 114 THR A O 1
ATOM 1435 N N . ILE A 1 115 ? 11.41700 4.53000 -11.86500 1.000 15.51205 115 ILE A N 1
ATOM 1436 C CA . ILE A 1 115 ? 11.83500 5.58400 -10.95000 1.000 16.90946 115 ILE A CA 1
ATOM 1437 C C . ILE A 1 115 ? 10.66700 6.51300 -10.76800 1.000 15.66735 115 ILE A C 1
ATOM 1438 O O . ILE A 1 115 ? 10.14600 7.04700 -11.74800 1.000 17.49364 115 ILE A O 1
ATOM 1454 N N . LYS A 1 116 ? 10.17700 6.62300 -9.54200 1.000 15.58830 116 LYS A N 1
ATOM 1455 C CA . LYS A 1 116 ? 9.02400 7.46000 -9.29700 1.000 15.71487 116 LYS A CA 1
ATOM 1456 C C . LYS A 1 116 ? 9.19500 8.16900 -7.96300 1.000 15.62789 116 LYS A C 1
ATOM 1457 O O . LYS A 1 116 ? 10.06900 7.83600 -7.16900 1.000 19.18067 116 LYS A O 1
ATOM 1476 N N . GLY A 1 117 ? 8.31900 9.12200 -7.71100 1.000 16.45147 117 GLY A N 1
ATOM 1477 C CA . GLY A 1 117 ? 8.29000 9.86800 -6.46800 1.000 15.57781 117 GLY A CA 1
ATOM 1478 C C . GLY A 1 117 ? 8.45300 11.35800 -6.71800 1.000 16.12003 117 GLY A C 1
ATOM 1479 O O . GLY A 1 117 ? 8.74100 11.80500 -7.81900 1.000 18.52276 117 GLY A O 1
ATOM 1483 N N . LYS A 1 118 ? 8.28700 12.13500 -5.65200 1.000 15.69885 118 LYS A N 1
ATOM 1484 C CA . LYS A 1 118 ? 8.35600 13.58200 -5.80000 1.000 16.81747 118 LYS A CA 1
ATOM 1485 C C . LYS A 1 118 ? 9.65300 14.15200 -5.24900 1.000 17.32283 118 LYS A C 1
ATOM 1486 O O . LYS A 1 118 ? 9.72700 15.34300 -4.95800 1.000 21.73873 118 LYS A O 1
ATOM 1505 N N . GLY A 1 119 ? 10.67700 13.32700 -5.10400 1.000 14.93829 119 GLY A N 1
ATOM 1506 C CA . GLY A 1 119 ? 11.96400 13.78600 -4.63800 1.000 14.87235 119 GLY A CA 1
ATOM 1507 C C . GLY A 1 119 ? 12.84300 14.33200 -5.76100 1.000 13.75135 119 GLY A C 1
ATOM 1508 O O . GLY A 1 119 ? 12.40600 14.60900 -6.88100 1.000 15.31184 119 GLY A O 1
ATOM 1512 N N . ILE A 1 120 ? 14.10300 14.54800 -5.41100 1.000 13.85391 120 ILE A N 1
ATOM 1513 C CA . ILE A 1 120 ? 14.99100 15.40700 -6.17900 1.000 15.10667 120 ILE A CA 1
ATOM 1514 C C . ILE A 1 120 ? 16.34600 14.72900 -6.30900 1.000 13.79606 120 ILE A C 1
ATOM 1515 O O . ILE A 1 120 ? 16.87600 14.18700 -5.32500 1.000 15.05131 120 ILE A O 1
ATOM 1531 N N . ILE A 1 121 ? 16.91400 14.79900 -7.51600 1.000 13.76970 121 ILE A N 1
ATOM 1532 C CA . ILE A 1 121 ? 18.31700 14.49300 -7.78100 1.000 14.77498 121 ILE A CA 1
ATOM 1533 C C . ILE A 1 121 ? 18.99300 15.83400 -8.04200 1.000 14.22768 121 ILE A C 1
ATOM 1534 O O . ILE A 1 121 ? 18.59400 16.54300 -8.97000 1.000 14.87763 121 ILE A O 1
ATOM 1550 N N . ASP A 1 122 ? 19.99600 16.20200 -7.24400 1.000 15.30663 122 ASP A N 1
ATOM 1551 C CA . ASP A 1 122 ? 20.68400 17.48300 -7.40600 1.000 15.65941 122 ASP A CA 1
ATOM 1552 C C . ASP A 1 122 ? 22.15300 17.20500 -7.68200 1.000 15.01198 122 ASP A C 1
ATOM 1553 O O . ASP A 1 122 ? 22.87800 16.70000 -6.81300 1.000 16.20932 122 ASP A O 1
ATOM 1562 N N . GLY A 1 123 ? 22.57800 17.51600 -8.89600 1.000 15.35142 123 GLY A N 1
ATOM 1563 C CA . GLY A 1 123 ? 23.92200 17.25100 -9.32300 1.000 15.59353 123 GLY A CA 1
ATOM 1564 C C . GLY A 1 123 ? 24.95600 18.24700 -8.88300 1.000 16.54120 123 GLY A C 1
ATOM 1565 O O . GLY A 1 123 ? 26.14000 18.01600 -9.14300 1.000 19.34902 123 GLY A O 1
ATOM 1569 N N . ARG A 1 124 ? 24.56400 19.32800 -8.19600 1.000 16.89903 124 ARG A N 1
ATOM 1570 C CA . ARG A 1 124 ? 25.51500 20.35000 -7.74900 1.000 18.60714 124 ARG A CA 1
ATOM 1571 C C . ARG A 1 124 ? 26.41700 20.75700 -8.91800 1.000 17.70172 124 ARG A C 1
ATOM 1572 O O . ARG A 1 124 ? 27.61400 21.00300 -8.78500 1.000 20.65448 124 ARG A O 1
ATOM 1593 N N . GLY A 1 125 ? 25.77900 20.92700 -10.08000 1.000 16.00166 125 GLY A N 1
ATOM 1594 C CA . GLY A 1 125 ? 26.49000 21.05900 -11.33100 1.000 17.43581 125 GLY A CA 1
ATOM 1595 C C . GLY A 1 125 ? 27.35400 22.28500 -11.43200 1.000 18.07535 125 GLY A C 1
ATOM 1596 O O . GLY A 1 125 ? 28.27300 22.29400 -12.25000 1.000 18.15171 125 GLY A O 1
ATOM 1600 N N . SER A 1 126 ? 27.09700 23.31200 -10.61800 1.000 17.78854 126 SER A N 1
ATOM 1601 C CA . SER A 1 126 ? 27.88100 24.53600 -10.71600 1.000 18.45186 126 SER A CA 1
ATOM 1602 C C . SER A 1 126 ? 29.36700 24.28400 -10.48000 1.000 17.24921 126 SER A C 1
ATOM 1603 O O . SER A 1 126 ? 30.20100 25.03800 -10.99100 1.000 21.67825 126 SER A O 1
ATOM 1611 N N . VAL A 1 127 ? 29.72900 23.22900 -9.74000 1.000 17.43072 127 VAL A N 1
ATOM 1612 C CA . VAL A 1 127 ? 31.14800 22.94700 -9.54700 1.000 18.72815 127 VAL A CA 1
ATOM 1613 C C . VAL A 1 127 ? 31.80200 22.48200 -10.84800 1.000 18.48080 127 VAL A C 1
ATOM 1614 O O . VAL A 1 127 ? 33.03000 22.59400 -11.01200 1.000 17.29107 127 VAL A O 1
ATOM 1627 N N . TRP A 1 128 ? 31.01200 21.99000 -11.80100 1.000 20.15976 128 TRP A N 1
ATOM 1628 C CA . TRP A 1 128 ? 31.51400 21.52800 -13.07900 1.000 18.68350 128 TRP A CA 1
ATOM 1629 C C . TRP A 1 128 ? 31.40000 22.59800 -14.13100 1.000 20.31526 128 TRP A C 1
ATOM 1630 O O . TRP A 1 128 ? 32.31000 22.74900 -14.95300 1.000 23.43642 128 TRP A O 1
ATOM 1651 N N . TRP A 1 129 ? 30.26000 23.29600 -14.14900 1.000 20.91788 129 TRP A N 1
ATOM 1652 C CA . TRP A 1 129 ? 30.06900 24.33100 -15.15500 1.000 19.47309 129 TRP A CA 1
ATOM 1653 C C . TRP A 1 129 ? 31.15100 25.33700 -14.97300 1.000 24.48919 129 TRP A C 1
ATOM 1654 O O . TRP A 1 129 ? 31.68600 25.86800 -15.92800 1.000 26.02357 129 TRP A O 1
ATOM 1675 N N . ASN A 1 130 ? 31.46300 25.53500 -13.68200 0.538 21.54161 130 ASN A N 1
ATOM 1676 C CA . ASN A 1 130 ? 32.34500 26.59700 -13.13000 0.538 19.50455 130 ASN A CA 1
ATOM 1677 C C . ASN A 1 130 ? 33.78600 26.14000 -12.87500 0.538 19.18876 130 ASN A C 1
ATOM 1678 O O . ASN A 1 130 ? 34.49200 26.92200 -12.23500 0.538 19.09395 130 ASN A O 1
ATOM 1689 N N . ASP A 1 131 ? 34.18400 24.95300 -13.34600 0.679 18.41695 131 ASP A N 1
ATOM 1690 C CA . ASP A 1 131 ? 35.60500 24.49600 -13.39000 0.679 25.70695 131 ASP A CA 1
ATOM 1691 C C . ASP A 1 131 ? 36.21600 24.40500 -11.99900 0.679 99.50692 131 ASP A C 1
ATOM 1692 O O . ASP A 1 131 ? 37.17400 25.12400 -11.71500 0.679 34.07693 131 ASP A O 1
ATOM 1701 N N . MET A 1 132 ? 35.66300 23.53200 -11.16800 1.000 156.76693 132 MET A N 1
ATOM 1702 C CA . MET A 1 132 ? 36.15500 23.31100 -9.78800 1.000 126.86692 132 MET A CA 1
ATOM 1703 C C . MET A 1 132 ? 36.48200 21.83100 -9.58500 1.000 162.82693 132 MET A C 1
ATOM 1704 O O . MET A 1 132 ? 36.67900 21.44300 -8.42900 1.000 94.45690 132 MET A O 1
ATOM 1718 N N . MET A 1 133 ? 36.57800 21.04400 -10.66900 1.000 43.57702 133 MET A N 1
ATOM 1719 C CA . MET A 1 133 ? 36.93300 19.66000 -10.57400 1.000 32.97703 133 MET A CA 1
ATOM 1720 C C . MET A 1 133 ? 38.25800 19.53300 -11.29100 1.000 63.86695 133 MET A C 1
ATOM 1721 O O . MET A 1 133 ? 38.30400 19.57700 -12.49400 1.000 43.97700 133 MET A O 1
ATOM 1735 N N . GLY A 1 134 ? 39.17700 19.09500 -10.48700 1.000 163.65693 134 GLY A N 1
ATOM 1736 C CA . GLY A 1 134 ? 40.29700 18.54000 -11.26100 1.000 116.01693 134 GLY A CA 1
ATOM 1737 C C . GLY A 1 134 ? 41.20000 19.64900 -11.76300 1.000 123.53692 134 GLY A C 1
ATOM 1738 O O . GLY A 1 134 ? 40.81800 20.79200 -11.66700 1.000 137.86691 134 GLY A O 1
ATOM 1741 N N . THR A 1 135 ? 42.37900 19.31000 -12.26900 1.000 142.64693 135 THR A N 1
ATOM 1742 C CA . THR A 1 135 ? 43.38400 20.28000 -12.77000 1.000 174.19694 135 THR A CA 1
ATOM 1743 C C . THR A 1 135 ? 42.83800 20.87500 -14.05700 1.000 145.88694 135 THR A C 1
ATOM 1744 O O . THR A 1 135 ? 43.28100 21.92800 -14.53000 1.000 170.79693 135 THR A O 1
ATOM 1755 N N . LYS A 1 136 ? 41.73200 20.31500 -14.44200 1.000 47.65691 136 LYS A N 1
ATOM 1756 C CA . LYS A 1 136 ? 41.27200 20.52100 -15.84400 1.000 135.78693 136 LYS A CA 1
ATOM 1757 C C . LYS A 1 136 ? 39.80200 20.11100 -16.08200 1.000 140.74693 136 LYS A C 1
ATOM 1758 O O . LYS A 1 136 ? 39.44800 18.99200 -15.77000 1.000 65.65690 136 LYS A O 1
ATOM 1777 N N . MET A 1 137 ? 39.01500 20.93300 -16.78700 1.000 92.68693 137 MET A N 1
ATOM 1778 C CA . MET A 1 137 ? 37.63500 20.57300 -17.06100 1.000 87.99693 137 MET A CA 1
ATOM 1779 C C . MET A 1 137 ? 37.53300 19.63800 -18.25800 1.000 98.34693 137 MET A C 1
ATOM 1780 O O . MET A 1 137 ? 38.16500 19.88500 -19.29600 1.000 39.81696 137 MET A O 1
ATOM 1794 N N . PRO A 1 138 ? 36.76500 18.54900 -18.14400 1.000 88.56546 138 PRO A N 1
ATOM 1795 C CA . PRO A 1 138 ? 36.50200 17.70300 -19.31400 1.000 82.22520 138 PRO A CA 1
ATOM 1796 C C . PRO A 1 138 ? 35.45100 18.35700 -20.19400 1.000 74.54006 138 PRO A C 1
ATOM 1797 O O . PRO A 1 138 ? 34.50600 18.97800 -19.70200 1.000 73.26104 138 PRO A O 1
ATOM 1808 N N . ARG A 1 139 ? 35.59200 18.28800 -21.51800 0.794 67.38398 139 ARG A N 1
ATOM 1809 C CA . ARG A 1 139 ? 34.57500 18.85000 -22.44000 0.794 61.03849 139 ARG A CA 1
ATOM 1810 C C . ARG A 1 139 ? 33.22800 18.20500 -22.10600 0.794 51.52952 139 ARG A C 1
ATOM 1811 O O . ARG A 1 139 ? 32.24800 18.93400 -22.06000 0.794 52.46901 139 ARG A O 1
ATOM 1832 N N . THR A 1 140 ? 33.18400 16.89200 -21.96500 1.000 44.20239 140 THR A N 1
ATOM 1833 C CA . THR A 1 140 ? 31.96200 16.18500 -21.60300 1.000 39.52294 140 THR A CA 1
ATOM 1834 C C . THR A 1 140 ? 32.02100 15.83200 -20.12300 1.000 37.25933 140 THR A C 1
ATOM 1835 O O . THR A 1 140 ? 32.98600 15.21300 -19.66500 1.000 40.75698 140 THR A O 1
ATOM 1846 N N . LYS A 1 141 ? 31.01500 16.28800 -19.40400 1.000 32.37457 141 LYS A N 1
ATOM 1847 C CA . LYS A 1 141 ? 30.84400 16.13200 -17.94400 1.000 27.95810 141 LYS A CA 1
ATOM 1848 C C . LYS A 1 141 ? 29.76800 15.08600 -17.70400 1.000 22.30495 141 LYS A C 1
ATOM 1849 O O . LYS A 1 141 ? 29.11600 14.68500 -18.62100 1.000 21.12847 141 LYS A O 1
ATOM 1868 N N . PRO A 1 142 ? 29.57500 14.59600 -16.48100 1.000 18.40466 142 PRO A N 1
ATOM 1869 C CA . PRO A 1 142 ? 28.65100 13.46700 -16.29800 1.000 19.57550 142 PRO A CA 1
ATOM 1870 C C . PRO A 1 142 ? 27.17700 13.82000 -16.48400 1.000 16.02530 142 PRO A C 1
ATOM 1871 O O . PRO A 1 142 ? 26.67300 14.83000 -15.98900 1.000 17.23045 142 PRO A O 1
ATOM 1882 N N . THR A 1 143 ? 26.47400 12.90900 -17.14600 1.000 14.25923 143 THR A N 1
ATOM 1883 C CA . THR A 1 143 ? 25.01500 12.88400 -17.14800 1.000 13.14328 143 THR A CA 1
ATOM 1884 C C . THR A 1 143 ? 24.53400 12.53000 -15.74300 1.000 13.37754 143 THR A C 1
ATOM 1885 O O . THR A 1 143 ? 25.06700 11.63200 -15.09100 1.000 15.25393 143 THR A O 1
ATOM 1896 N N . ALA A 1 144 ? 23.47500 13.20200 -15.28100 1.000 12.58532 144 ALA A N 1
ATOM 1897 C CA . ALA A 1 144 ? 23.01500 12.94200 -13.91700 1.000 12.90896 144 ALA A CA 1
ATOM 1898 C C . ALA A 1 144 ? 22.38400 11.56000 -13.77500 1.000 12.89851 144 ALA A C 1
ATOM 1899 O O . ALA A 1 144 ? 22.73600 10.80600 -12.85500 1.000 13.99591 144 ALA A O 1
ATOM 1906 N N . LEU A 1 145 ? 21.45000 11.20900 -14.66000 1.000 12.83004 145 LEU A N 1
ATOM 1907 C CA . LEU A 1 145 ? 20.72400 9.94700 -14.58000 1.000 12.64324 145 LEU A CA 1
ATOM 1908 C C . LEU A 1 145 ? 20.69900 9.32400 -15.96800 1.000 11.33260 145 LEU A C 1
ATOM 1909 O O . LEU A 1 145 ? 20.15700 9.91900 -16.90800 1.000 12.38259 145 LEU A O 1
ATOM 1925 N N . ARG A 1 146 ? 21.28000 8.13900 -16.10500 1.000 12.80362 146 ARG A N 1
ATOM 1926 C CA . ARG A 1 146 ? 21.36700 7.45600 -17.38500 1.000 12.69856 146 ARG A CA 1
ATOM 1927 C C . ARG A 1 146 ? 20.78000 6.06200 -17.28300 1.000 12.97491 146 ARG A C 1
ATOM 1928 O O . ARG A 1 146 ? 21.08600 5.32500 -16.33700 1.000 15.00912 146 ARG A O 1
ATOM 1949 N N . PHE A 1 147 ? 19.93000 5.70700 -18.23700 1.000 13.27746 147 PHE A N 1
ATOM 1950 C CA . PHE A 1 147 ? 19.43600 4.35100 -18.41400 1.000 13.27218 147 PHE A CA 1
ATOM 1951 C C . PHE A 1 147 ? 20.07300 3.77100 -19.66200 1.000 13.23286 147 PHE A C 1
ATOM 1952 O O . PHE A 1 147 ? 20.05200 4.41300 -20.72700 1.000 14.21170 147 PHE A O 1
ATOM 1969 N N . TYR A 1 148 ? 20.61100 2.56400 -19.54500 1.000 15.30129 148 TYR A N 1
ATOM 1970 C CA . TYR A 1 148 ? 21.24700 1.88100 -20.65300 1.000 15.35409 148 TYR A CA 1
ATOM 1971 C C . TYR A 1 148 ? 20.63400 0.49200 -20.82500 1.000 15.31469 148 TYR A C 1
ATOM 1972 O O . TYR A 1 148 ? 20.51000 -0.25600 -19.84700 1.000 17.11731 148 TYR A O 1
ATOM 1990 N N . GLY A 1 149 ? 20.31400 0.11500 -22.05700 1.000 16.59369 149 GLY A N 1
ATOM 1991 C CA . GLY A 1 149 ? 20.03400 -1.27300 -22.35400 1.000 18.35702 149 GLY A CA 1
ATOM 1992 C C . GLY A 1 149 ? 18.84300 -1.85500 -21.64200 1.000 20.10458 149 GLY A C 1
ATOM 1993 O O . GLY A 1 149 ? 18.83400 -3.05500 -21.34300 1.000 21.95474 149 GLY A O 1
ATOM 1997 N N . SER A 1 150 ? 17.83200 -1.04500 -21.38000 1.000 19.03620 150 SER A N 1
ATOM 1998 C CA . SER A 1 150 ? 16.71100 -1.42500 -20.54000 1.000 21.43102 150 SER A CA 1
ATOM 1999 C C . SER A 1 150 ? 15.45000 -1.43500 -21.38600 1.000 20.01270 150 SER A C 1
ATOM 2000 O O . SER A 1 150 ? 15.31900 -0.70200 -22.37800 1.000 23.46015 150 SER A O 1
ATOM 2008 N N . ASN A 1 151 ? 14.55600 -2.32700 -21.06200 1.000 21.63637 151 ASN A N 1
ATOM 2009 C CA . ASN A 1 151 ? 13.28800 -2.54400 -21.77900 1.000 25.05003 151 ASN A CA 1
ATOM 2010 C C . ASN A 1 151 ? 12.17300 -2.29800 -20.78100 1.000 22.40506 151 ASN A C 1
ATOM 2011 O O . ASN A 1 151 ? 12.04400 -3.07800 -19.85300 1.000 26.40523 151 ASN A O 1
ATOM 2022 N N . GLY A 1 152 ? 11.36800 -1.29000 -21.00200 1.000 19.25201 152 GLY A N 1
ATOM 2023 C CA . GLY A 1 152 ? 10.29900 -0.94000 -20.10300 1.000 20.89670 152 GLY A CA 1
ATOM 2024 C C . GLY A 1 152 ? 10.87300 -0.08900 -19.00100 1.000 21.14163 152 GLY A C 1
ATOM 2025 O O . GLY A 1 152 ? 11.19200 -0.58600 -17.91900 1.000 28.13422 152 GLY A O 1
ATOM 2029 N N . VAL A 1 153 ? 11.09400 1.17800 -19.27400 1.000 16.41221 153 VAL A N 1
ATOM 2030 C CA . VAL A 1 153 ? 11.62200 2.11600 -18.29400 1.000 15.20941 153 VAL A CA 1
ATOM 2031 C C . VAL A 1 153 ? 10.58000 3.19600 -18.07300 1.000 14.26191 153 VAL A C 1
ATOM 2032 O O . VAL A 1 153 ? 10.10000 3.79100 -19.04300 1.000 15.59873 153 VAL A O 1
ATOM 2045 N N . THR A 1 154 ? 10.24600 3.46100 -16.81700 1.000 14.88294 154 THR A N 1
ATOM 2046 C CA . THR A 1 154 ? 9.35100 4.54700 -16.45200 1.000 15.10675 154 THR A CA 1
ATOM 2047 C C . THR A 1 154 ? 10.10500 5.50300 -15.53500 1.000 14.15404 154 THR A C 1
ATOM 2048 O O . THR A 1 154 ? 10.72300 5.06900 -14.54900 1.000 15.91190 154 THR A O 1
ATOM 2059 N N . VAL A 1 155 ? 10.04600 6.79300 -15.84400 1.000 15.05393 155 VAL A N 1
ATOM 2060 C CA . VAL A 1 155 ? 10.54400 7.85300 -14.96800 1.000 14.41725 155 VAL A CA 1
ATOM 2061 C C . VAL A 1 155 ? 9.38000 8.79700 -14.72000 1.000 15.53568 155 VAL A C 1
ATOM 2062 O O . VAL A 1 155 ? 8.85600 9.39300 -15.66500 1.000 16.95674 155 VAL A O 1
ATOM 2075 N N . SER A 1 156 ? 8.96900 8.94400 -13.47000 1.000 15.48574 156 SER A N 1
ATOM 2076 C CA . SER A 1 156 ? 7.80900 9.76300 -13.15800 1.000 18.77814 156 SER A CA 1
ATOM 2077 C C . SER A 1 156 ? 8.06500 10.57200 -11.91100 1.000 15.64106 156 SER A C 1
ATOM 2078 O O . SER A 1 156 ? 8.77600 10.13900 -11.01100 1.000 17.96214 156 SER A O 1
ATOM 2086 N N . GLY A 1 157 ? 7.50100 11.76500 -11.88200 1.000 14.09869 157 GLY A N 1
ATOM 2087 C CA . GLY A 1 157 ? 7.43200 12.54100 -10.66800 1.000 14.47230 157 GLY A CA 1
ATOM 2088 C C . GLY A 1 157 ? 8.64500 13.33000 -10.23300 1.000 13.29605 157 GLY A C 1
ATOM 2089 O O . GLY A 1 157 ? 8.50700 14.41800 -9.64700 1.000 14.39596 157 GLY A O 1
ATOM 2093 N N . ILE A 1 158 ? 9.83500 12.79000 -10.47500 1.000 14.18542 158 ILE A N 1
ATOM 2094 C CA . ILE A 1 158 ? 11.05700 13.33500 -9.88000 1.000 13.57232 158 ILE A CA 1
ATOM 2095 C C . ILE A 1 158 ? 11.47000 14.64700 -10.55100 1.000 13.66437 158 ILE A C 1
ATOM 2096 O O . ILE A 1 158 ? 11.01000 14.98000 -11.64600 1.000 13.76166 158 ILE A O 1
ATOM 2112 N N . THR A 1 159 ? 12.36200 15.38100 -9.89500 1.000 13.35640 159 THR A N 1
ATOM 2113 C CA . THR A 1 159 ? 13.03000 16.56100 -10.42000 1.000 13.50915 159 THR A CA 1
ATOM 2114 C C . THR A 1 159 ? 14.51800 16.29600 -10.44000 1.000 13.13277 159 THR A C 1
ATOM 2115 O O . THR A 1 159 ? 15.04700 15.74200 -9.48200 1.000 14.81177 159 THR A O 1
ATOM 2126 N N . ILE A 1 160 ? 15.17600 16.66300 -11.53800 1.000 12.24319 160 ILE A N 1
ATOM 2127 C CA . ILE A 1 160 ? 16.62800 16.65500 -11.63100 1.000 13.01685 160 ILE A CA 1
ATOM 2128 C C . ILE A 1 160 ? 17.05900 18.10400 -11.75900 1.000 12.35639 160 ILE A C 1
ATOM 2129 O O . ILE A 1 160 ? 16.62900 18.81600 -12.67800 1.000 12.76948 160 ILE A O 1
ATOM 2145 N N . GLN A 1 161 ? 17.88100 18.55800 -10.83500 1.000 13.51692 161 GLN A N 1
ATOM 2146 C CA . GLN A 1 161 ? 18.33000 19.93300 -10.86100 1.000 14.03822 161 GLN A CA 1
ATOM 2147 C C . GLN A 1 161 ? 19.84800 20.01700 -10.85100 1.000 13.89340 161 GLN A C 1
ATOM 2148 O O . GLN A 1 161 ? 20.54700 19.17600 -10.28300 1.000 14.79336 161 GLN A O 1
ATOM 2162 N N . ASN A 1 162 ? 20.33800 21.02700 -11.54500 1.000 14.24339 162 ASN A N 1
ATOM 2163 C CA . ASN A 1 162 ? 21.74900 21.36500 -11.53500 1.000 14.64083 162 ASN A CA 1
ATOM 2164 C C . ASN A 1 162 ? 22.60300 20.16900 -11.95100 1.000 14.29870 162 ASN A C 1
ATOM 2165 O O . ASN A 1 162 ? 23.51800 19.74000 -11.24800 1.000 15.01710 162 ASN A O 1
ATOM 2176 N N A SER A 1 163 ? 22.29700 19.64100 -13.12100 0.793 14.53294 163 SER A N 1
ATOM 2177 N N B SER A 1 163 ? 22.29200 19.61400 -13.11500 0.207 14.98293 163 SER A N 1
ATOM 2178 C CA A SER A 1 163 ? 23.07400 18.52400 -13.60600 0.793 15.58038 163 SER A CA 1
ATOM 2179 C CA B SER A 1 163 ? 23.06400 18.48500 -13.60800 0.207 15.33559 163 SER A CA 1
ATOM 2180 C C A SER A 1 163 ? 24.45100 19.00800 -14.03300 0.793 14.64884 163 SER A C 1
ATOM 2181 C C B SER A 1 163 ? 24.43000 18.96600 -14.08600 0.207 14.67767 163 SER A C 1
ATOM 2182 O O A SER A 1 163 ? 24.58200 20.12000 -14.53500 0.793 16.13296 163 SER A O 1
ATOM 2183 O O B SER A 1 163 ? 24.53700 20.05900 -14.64400 0.207 13.23537 163 SER A O 1
ATOM 2198 N N . PRO A 1 164 ? 25.48800 18.17000 -13.89700 1.000 15.98568 164 PRO A N 1
ATOM 2199 C CA . PRO A 1 164 ? 26.78300 18.54600 -14.49100 1.000 16.53296 164 PRO A CA 1
ATOM 2200 C C . PRO A 1 164 ? 26.69000 18.75900 -15.98600 1.000 15.50148 164 PRO A C 1
ATOM 2201 O O . PRO A 1 164 ? 27.34900 19.66100 -16.51800 1.000 16.60411 164 PRO A O 1
ATOM 2212 N N . GLN A 1 165 ? 25.89600 17.93600 -16.67300 1.000 14.45399 165 GLN A N 1
ATOM 2213 C CA . GLN A 1 165 ? 25.68800 18.05900 -18.11300 1.000 14.48549 165 GLN A CA 1
ATOM 2214 C C . GLN A 1 165 ? 24.24600 17.62100 -18.39400 1.000 12.89335 165 GLN A C 1
ATOM 2215 O O . GLN A 1 165 ? 23.30700 18.24900 -17.90400 1.000 13.75113 165 GLN A O 1
ATOM 2229 N N . THR A 1 166 ? 24.03200 16.56100 -19.15200 1.000 12.93792 166 THR A N 1
ATOM 2230 C CA . THR A 1 166 ? 22.67800 16.14100 -19.47800 1.000 11.76949 166 THR A CA 1
ATOM 2231 C C . THR A 1 166 ? 21.95000 15.69000 -18.20900 1.000 11.06157 166 THR A C 1
ATOM 2232 O O . THR A 1 166 ? 22.53500 15.04100 -17.34000 1.000 12.86418 166 THR A O 1
ATOM 2243 N N . HIS A 1 167 ? 20.65100 16.00200 -18.10900 1.000 11.02456 167 HIS A N 1
ATOM 2244 C CA . HIS A 1 167 ? 19.90300 15.60900 -16.91500 1.000 11.26665 167 HIS A CA 1
ATOM 2245 C C . HIS A 1 167 ? 19.51500 14.13300 -16.96000 1.000 10.79828 167 HIS A C 1
ATOM 2246 O O . HIS A 1 167 ? 19.78500 13.38800 -16.01100 1.000 11.69557 167 HIS A O 1
ATOM 2260 N N . LEU A 1 168 ? 18.84500 13.70000 -18.03200 1.000 11.09298 168 LEU A N 1
ATOM 2261 C CA . LEU A 1 168 ? 18.31200 12.35000 -18.15000 1.000 11.33503 168 LEU A CA 1
ATOM 2262 C C . LEU A 1 168 ? 18.64300 11.81600 -19.54300 1.000 10.39032 168 LEU A C 1
ATOM 2263 O O . LEU A 1 168 ? 18.34300 12.47500 -20.54300 1.000 11.80876 168 LEU A O 1
ATOM 2279 N N . LYS A 1 169 ? 19.26800 10.64900 -19.61800 1.000 11.84572 169 LYS A N 1
ATOM 2280 C CA . LYS A 1 169 ? 19.64300 10.03200 -20.87500 1.000 12.49582 169 LYS A CA 1
ATOM 2281 C C . LYS A 1 169 ? 19.10100 8.62100 -20.97200 1.000 11.50637 169 LYS A C 1
ATOM 2282 O O . LYS A 1 169 ? 19.17700 7.84900 -20.00900 1.000 13.06944 169 LYS A O 1
ATOM 2301 N N . PHE A 1 170 ? 18.62100 8.26900 -22.16100 1.000 12.83786 170 PHE A N 1
ATOM 2302 C CA . PHE A 1 170 ? 18.22300 6.91000 -22.51500 1.000 12.91165 170 PHE A CA 1
ATOM 2303 C C . PHE A 1 170 ? 19.11400 6.48600 -23.66100 1.000 13.47488 170 PHE A C 1
ATOM 2304 O O . PHE A 1 170 ? 19.16100 7.16200 -24.70000 1.000 14.46175 170 PHE A O 1
ATOM 2321 N N A ASP A 1 171 ? 19.83800 5.40000 -23.45800 0.690 13.96702 171 ASP A N 1
ATOM 2322 N N B ASP A 1 171 ? 19.83100 5.38900 -23.45600 0.310 14.03810 171 ASP A N 1
ATOM 2323 C CA A ASP A 1 171 ? 20.74700 4.85400 -24.46300 0.690 14.24876 171 ASP A CA 1
ATOM 2324 C CA B ASP A 1 171 ? 20.78400 4.84800 -24.45500 0.310 14.61987 171 ASP A CA 1
ATOM 2325 C C A ASP A 1 171 ? 20.40700 3.38900 -24.66700 0.690 13.87501 171 ASP A C 1
ATOM 2326 C C B ASP A 1 171 ? 20.44500 3.38000 -24.69000 0.310 14.31976 171 ASP A C 1
ATOM 2327 O O A ASP A 1 171 ? 20.46900 2.59300 -23.72400 0.690 15.70135 171 ASP A O 1
ATOM 2328 O O B ASP A 1 171 ? 20.46200 2.60500 -23.73700 0.310 15.56452 171 ASP A O 1
ATOM 2345 N N . ASN A 1 172 ? 20.02900 3.03300 -25.89600 1.000 13.94078 172 ASN A N 1
ATOM 2346 C CA . ASN A 1 172 ? 19.70300 1.65300 -26.22500 1.000 14.99608 172 ASN A CA 1
ATOM 2347 C C . ASN A 1 172 ? 18.58500 1.10200 -25.33300 1.000 15.11983 172 ASN A C 1
ATOM 2348 O O . ASN A 1 172 ? 18.68200 -0.00500 -24.78500 1.000 16.82784 172 ASN A O 1
ATOM 2359 N N . CYS A 1 173 ? 17.52100 1.88900 -25.18000 1.000 14.78035 173 CYS A N 1
ATOM 2360 C CA . CYS A 1 173 ? 16.36200 1.51600 -24.38500 1.000 15.79092 173 CYS A CA 1
ATOM 2361 C C . CYS A 1 173 ? 15.12400 1.46000 -25.27300 1.000 14.95143 173 CYS A C 1
ATOM 2362 O O . CYS A 1 173 ? 15.01700 2.17100 -26.27900 1.000 15.44611 173 CYS A O 1
ATOM 2370 N N . ILE A 1 174 ? 14.18600 0.62000 -24.89900 1.000 16.88053 174 ILE A N 1
ATOM 2371 C CA . ILE A 1 174 ? 12.91500 0.43700 -25.64000 1.000 18.50979 174 ILE A CA 1
ATOM 2372 C C . ILE A 1 174 ? 11.75100 0.47900 -24.67000 1.000 17.43332 174 ILE A C 1
ATOM 2373 O O . ILE A 1 174 ? 11.89200 -0.02400 -23.58000 1.000 21.65463 174 ILE A O 1
ATOM 2389 N N A SER A 1 175 ? 10.67300 1.14600 -25.02100 0.637 16.55164 175 SER A N 1
ATOM 2390 N N B SER A 1 175 ? 10.64700 1.11900 -25.05200 0.363 16.43314 175 SER A N 1
ATOM 2391 C CA A SER A 1 175 ? 9.46000 1.19700 -24.21200 0.637 17.70708 175 SER A CA 1
ATOM 2392 C CA B SER A 1 175 ? 9.46300 1.17600 -24.20500 0.363 16.23052 175 SER A CA 1
ATOM 2393 C C A SER A 1 175 ? 9.67200 2.07600 -22.98600 0.637 17.06485 175 SER A C 1
ATOM 2394 C C B SER A 1 175 ? 9.76400 2.06000 -23.00300 0.363 16.77526 175 SER A C 1
ATOM 2395 O O A SER A 1 175 ? 9.75100 1.59600 -21.84500 0.637 21.12824 175 SER A O 1
ATOM 2396 O O B SER A 1 175 ? 10.02700 1.56800 -21.89800 0.363 19.88337 175 SER A O 1
ATOM 2411 N N . ILE A 1 176 ? 9.73600 3.36900 -23.23100 1.000 14.54887 176 ILE A N 1
ATOM 2412 C CA . ILE A 1 176 ? 10.10900 4.38200 -22.25900 1.000 14.79609 176 ILE A CA 1
ATOM 2413 C C . ILE A 1 176 ? 8.90100 5.26200 -22.01800 1.000 13.11171 176 ILE A C 1
ATOM 2414 O O . ILE A 1 176 ? 8.23200 5.67400 -22.96700 1.000 13.85118 176 ILE A O 1
ATOM 2431 N N . GLN A 1 177 ? 8.64600 5.59600 -20.77100 1.000 13.94597 177 GLN A N 1
ATOM 2432 C CA . GLN A 1 177 ? 7.59200 6.55300 -20.41300 1.000 14.49104 177 GLN A CA 1
ATOM 2433 C C . GLN A 1 177 ? 8.17200 7.54100 -19.42700 1.000 14.04865 177 GLN A C 1
ATOM 2434 O O . GLN A 1 177 ? 8.71600 7.10900 -18.44000 1.000 16.21193 177 GLN A O 1
ATOM 2448 N N . VAL A 1 178 ? 8.14100 8.81500 -19.71900 1.000 13.09058 178 VAL A N 1
ATOM 2449 C CA . VAL A 1 178 ? 8.56900 9.88600 -18.81900 1.000 11.94323 178 VAL A CA 1
ATOM 2450 C C . VAL A 1 178 ? 7.35400 10.78100 -18.60400 1.000 12.64840 178 VAL A C 1
ATOM 2451 O O . VAL A 1 178 ? 6.77100 11.28400 -19.57500 1.000 12.98264 178 VAL A O 1
ATOM 2465 N N . SER A 1 179 ? 6.96200 10.97200 -17.34300 1.000 12.39587 179 SER A N 1
ATOM 2466 C CA . SER A 1 179 ? 5.78700 11.77200 -17.04500 1.000 14.21178 179 SER A CA 1
ATOM 2467 C C . SER A 1 179 ? 5.95200 12.52900 -15.73500 1.000 11.99589 179 SER A C 1
ATOM 2468 O O . SER A 1 179 ? 6.60200 12.05100 -14.80500 1.000 13.63536 179 SER A O 1
ATOM 2476 N N . ASP A 1 180 ? 5.28100 13.67200 -15.63400 1.000 13.97478 180 ASP A N 1
ATOM 2477 C CA . ASP A 1 180 ? 5.31500 14.46800 -14.39300 1.000 13.79071 180 ASP A CA 1
ATOM 2478 C C . ASP A 1 180 ? 6.75400 14.73300 -13.95300 1.000 12.68278 180 ASP A C 1
ATOM 2479 O O . ASP A 1 180 ? 7.08000 14.68300 -12.76600 1.000 14.97501 180 ASP A O 1
ATOM 2488 N N . PHE A 1 181 ? 7.61700 15.03000 -14.91200 1.000 13.16161 181 PHE A N 1
ATOM 2489 C CA . PHE A 1 181 ? 9.05600 15.09300 -14.72000 1.000 12.33531 181 PHE A CA 1
ATOM 2490 C C . PHE A 1 181 ? 9.50700 16.53000 -14.90300 1.000 12.01950 181 PHE A C 1
ATOM 2491 O O . PHE A 1 181 ? 8.95600 17.25600 -15.75100 1.000 13.07476 181 PHE A O 1
ATOM 2508 N N . THR A 1 182 ? 10.50200 16.95000 -14.11400 1.000 12.06947 182 THR A N 1
ATOM 2509 C CA . THR A 1 182 ? 10.99000 18.32200 -14.15200 1.000 13.25381 182 THR A CA 1
ATOM 2510 C C . THR A 1 182 ? 12.51500 18.32200 -14.20000 1.000 12.51695 182 THR A C 1
ATOM 2511 O O . THR A 1 182 ? 13.16300 17.54600 -13.47900 1.000 12.70629 182 THR A O 1
ATOM 2522 N N . THR A 1 183 ? 13.07500 19.17200 -15.06000 1.000 13.08271 183 THR A N 1
ATOM 2523 C CA . THR A 1 183 ? 14.47900 19.53900 -14.96100 1.000 13.53540 183 THR A CA 1
ATOM 2524 C C . THR A 1 183 ? 14.56200 21.00200 -14.57000 1.000 13.39336 183 THR A C 1
ATOM 2525 O O . THR A 1 183 ? 13.70100 21.80500 -14.94800 1.000 14.93547 183 THR A O 1
ATOM 2536 N N . SER A 1 184 ? 15.64800 21.36100 -13.89000 1.000 14.20123 184 SER A N 1
ATOM 2537 C CA . SER A 1 184 ? 15.87300 22.73800 -13.46400 1.000 14.26994 184 SER A CA 1
ATOM 2538 C C . SER A 1 184 ? 17.37700 22.98600 -13.40500 1.000 14.74877 184 SER A C 1
ATOM 2539 O O . SER A 1 184 ? 18.01000 22.69800 -12.39300 1.000 16.39883 184 SER A O 1
ATOM 2547 N N . SER A 1 185 ? 17.92300 23.54400 -14.46800 1.000 14.60654 185 SER A N 1
ATOM 2548 C CA . SER A 1 185 ? 19.27200 24.07900 -14.45300 1.000 14.29342 185 SER A CA 1
ATOM 2549 C C . SER A 1 185 ? 19.23100 25.45800 -15.09900 1.000 14.96461 185 SER A C 1
ATOM 2550 O O . SER A 1 185 ? 18.31600 25.75500 -15.88300 1.000 16.70940 185 SER A O 1
ATOM 2558 N N . PRO A 1 186 ? 20.16600 26.34100 -14.76000 1.000 15.44886 186 PRO A N 1
ATOM 2559 C CA . PRO A 1 186 ? 20.09800 27.71100 -15.28900 1.000 16.96473 186 PRO A CA 1
ATOM 2560 C C . PRO A 1 186 ? 20.17100 27.75600 -16.80500 1.000 17.40427 186 PRO A C 1
ATOM 2561 O O . PRO A 1 186 ? 20.85600 26.95700 -17.43600 1.000 16.69636 186 PRO A O 1
ATOM 2572 N N . GLY A 1 187 ? 19.49400 28.75900 -17.37600 1.000 18.79396 187 GLY A N 1
ATOM 2573 C CA . GLY A 1 187 ? 19.47300 28.91900 -18.81800 1.000 19.96508 187 GLY A CA 1
ATOM 2574 C C . GLY A 1 187 ? 20.83900 29.16400 -19.41900 1.000 21.23908 187 GLY A C 1
ATOM 2575 O O . GLY A 1 187 ? 21.06800 28.84500 -20.58600 1.000 23.82867 187 GLY A O 1
ATOM 2579 N N . ASP A 1 188 ? 21.76700 29.70800 -18.63500 1.000 22.57601 188 ASP A N 1
ATOM 2580 C CA . ASP A 1 188 ? 23.12200 29.98400 -19.09200 1.000 25.73690 188 ASP A CA 1
ATOM 2581 C C . ASP A 1 188 ? 24.12300 28.91400 -18.65400 1.000 25.68676 188 ASP A C 1
ATOM 2582 O O . ASP A 1 188 ? 25.32900 29.08500 -18.87100 1.000 27.36590 188 ASP A O 1
ATOM 2591 N N . SER A 1 189 ? 23.66000 27.80400 -18.07100 1.000 21.39174 189 SER A N 1
ATOM 2592 C CA . SER A 1 189 ? 24.58800 26.71500 -17.76500 1.000 20.15723 189 SER A CA 1
ATOM 2593 C C . SER A 1 189 ? 24.98000 25.99000 -19.06100 1.000 19.95465 189 SER A C 1
ATOM 2594 O O . SER A 1 189 ? 24.18000 25.88500 -19.99300 1.000 22.03893 189 SER A O 1
ATOM 2602 N N . PRO A 1 190 ? 26.21000 25.48800 -19.15600 1.000 19.12301 190 PRO A N 1
ATOM 2603 C CA . PRO A 1 190 ? 26.67800 24.92100 -20.43000 1.000 20.05978 190 PRO A CA 1
ATOM 2604 C C . PRO A 1 190 ? 26.24300 23.47300 -20.62300 1.000 18.15706 190 PRO A C 1
ATOM 2605 O O . PRO A 1 190 ? 26.44900 22.62200 -19.75600 1.000 18.83603 190 PRO A O 1
ATOM 2616 N N . ASN A 1 191 ? 25.63700 23.19300 -21.77100 1.000 17.22533 191 ASN A N 1
ATOM 2617 C CA . ASN A 1 191 ? 25.40700 21.82900 -22.23800 1.000 17.70439 191 ASN A CA 1
ATOM 2618 C C . ASN A 1 191 ? 24.49500 21.01500 -21.34000 1.000 16.00685 191 ASN A C 1
ATOM 2619 O O . ASN A 1 191 ? 24.53900 19.78800 -21.37500 1.000 18.02798 191 ASN A O 1
ATOM 2630 N N . THR A 1 192 ? 23.62600 21.66700 -20.57800 1.000 16.09091 192 THR A N 1
ATOM 2631 C CA . THR A 1 192 ? 22.76700 20.95800 -19.62500 1.000 14.33039 192 THR A CA 1
ATOM 2632 C C . THR A 1 192 ? 21.42900 20.60600 -20.28600 1.000 15.19883 192 THR A C 1
ATOM 2633 O O . THR A 1 192 ? 20.35300 21.06700 -19.91400 1.000 17.31472 192 THR A O 1
ATOM 2644 N N A ASP A 1 193 ? 21.52500 19.75400 -21.28300 0.816 15.15143 193 ASP A N 1
ATOM 2645 N N B ASP A 1 193 ? 21.62500 19.75400 -21.28300 0.072 17.68844 193 ASP A N 1
ATOM 2646 N N C ASP A 1 193 ? 21.53100 19.79200 -21.34200 0.111 15.16986 193 ASP A N 1
ATOM 2647 C CA A ASP A 1 193 ? 20.31100 19.33300 -22.01700 0.816 15.49362 193 ASP A CA 1
ATOM 2648 C CA B ASP A 1 193 ? 20.41100 19.33300 -22.01700 0.072 18.27283 193 ASP A CA 1
ATOM 2649 C CA C ASP A 1 193 ? 20.33200 19.31700 -22.08300 0.111 15.50679 193 ASP A CA 1
ATOM 2650 C C A ASP A 1 193 ? 19.40400 18.57200 -21.07000 0.816 12.19598 193 ASP A C 1
ATOM 2651 C C B ASP A 1 193 ? 19.50400 18.57200 -21.07000 0.072 14.64352 193 ASP A C 1
ATOM 2652 C C C ASP A 1 193 ? 19.42900 18.58500 -21.08600 0.111 12.22233 193 ASP A C 1
ATOM 2653 O O A ASP A 1 193 ? 19.89500 17.99600 -20.10600 0.816 13.60379 193 ASP A O 1
ATOM 2654 O O B ASP A 1 193 ? 19.99500 17.99600 -20.10600 0.072 15.13296 193 ASP A O 1
ATOM 2655 O O C ASP A 1 193 ? 19.97300 17.75600 -20.32900 0.111 13.61696 193 ASP A O 1
ATOM 2680 N N . GLY A 1 194 ? 18.11600 18.60900 -21.33000 1.000 12.98802 194 GLY A N 1
ATOM 2681 C CA . GLY A 1 194 ? 17.12200 17.99600 -20.47300 1.000 13.41688 194 GLY A CA 1
ATOM 2682 C C . GLY A 1 194 ? 17.03400 16.49600 -20.58800 1.000 12.83814 194 GLY A C 1
ATOM 2683 O O . GLY A 1 194 ? 17.45300 15.76700 -19.67600 1.000 17.49875 194 GLY A O 1
ATOM 2687 N N . ILE A 1 195 ? 16.45600 16.00800 -21.66600 1.000 11.48782 195 ILE A N 1
ATOM 2688 C CA . ILE A 1 195 ? 16.30900 14.58400 -21.92100 1.000 12.07730 195 ILE A CA 1
ATOM 2689 C C . ILE A 1 195 ? 16.97900 14.29500 -23.25600 1.000 11.60629 195 ILE A C 1
ATOM 2690 O O . ILE A 1 195 ? 16.66600 14.94800 -24.26500 1.000 13.59846 195 ILE A O 1
ATOM 2706 N N . HIS A 1 196 ? 17.89300 13.33400 -23.26100 1.000 11.82203 196 HIS A N 1
ATOM 2707 C CA . HIS A 1 196 ? 18.63500 12.92300 -24.44600 1.000 12.34065 196 HIS A CA 1
ATOM 2708 C C . HIS A 1 196 ? 18.32100 11.47400 -24.72200 1.000 11.29576 196 HIS A C 1
ATOM 2709 O O . HIS A 1 196 ? 18.36800 10.65500 -23.81100 1.000 13.03786 196 HIS A O 1
ATOM 2723 N N . LEU A 1 197 ? 18.00700 11.15200 -25.97500 1.000 11.22195 197 LEU A N 1
ATOM 2724 C CA . LEU A 1 197 ? 17.72300 9.79200 -26.39200 1.000 10.89839 197 LEU A CA 1
ATOM 2725 C C . LEU A 1 197 ? 18.66200 9.41500 -27.52100 1.000 11.33518 197 LEU A C 1
ATOM 2726 O O . LEU A 1 197 ? 18.84000 10.18200 -28.45900 1.000 13.20632 197 LEU A O 1
ATOM 2742 N N . GLN A 1 198 ? 19.19000 8.20300 -27.46000 1.000 12.03264 198 GLN A N 1
ATOM 2743 C CA . GLN A 1 198 ? 20.03000 7.64600 -28.50700 1.000 12.70648 198 GLN A CA 1
ATOM 2744 C C . GLN A 1 198 ? 19.74800 6.16000 -28.60900 1.000 12.30636 198 GLN A C 1
ATOM 2745 O O . GLN A 1 198 ? 19.65000 5.48400 -27.57800 1.000 12.50103 198 GLN A O 1
ATOM 2759 N N . ASN A 1 199 ? 19.62300 5.63800 -29.82900 1.000 12.93010 199 ASN A N 1
ATOM 2760 C CA . ASN A 1 199 ? 19.37200 4.22100 -30.03600 1.000 14.16435 199 ASN A CA 1
ATOM 2761 C C . ASN A 1 199 ? 18.17700 3.73800 -29.22600 1.000 13.85924 199 ASN A C 1
ATOM 2762 O O . ASN A 1 199 ? 18.14700 2.60200 -28.75500 1.000 16.56983 199 ASN A O 1
ATOM 2773 N N . SER A 1 200 ? 17.17100 4.59000 -29.08000 1.000 14.47757 200 SER A N 1
ATOM 2774 C CA . SER A 1 200 ? 16.02500 4.26500 -28.24600 1.000 14.13029 200 SER A CA 1
ATOM 2775 C C . SER A 1 200 ? 14.73500 4.34600 -29.05400 1.000 14.00667 200 SER A C 1
ATOM 2776 O O . SER A 1 200 ? 14.59900 5.15200 -29.98000 1.000 15.80659 200 SER A O 1
ATOM 2784 N N . GLN A 1 201 ? 13.79400 3.51700 -28.72700 1.000 15.45396 201 GLN A N 1
ATOM 2785 C CA . GLN A 1 201 ? 12.56200 3.37200 -29.51700 1.000 16.48598 201 GLN A CA 1
ATOM 2786 C C . GLN A 1 201 ? 11.35400 3.27200 -28.60900 1.000 14.98579 201 GLN A C 1
ATOM 2787 O O . GLN A 1 201 ? 11.47500 2.84600 -27.47200 1.000 16.23043 201 GLN A O 1
ATOM 2801 N N . ASP A 1 202 ? 10.21800 3.71200 -29.10300 1.000 15.34613 202 ASP A N 1
ATOM 2802 C CA . ASP A 1 202 ? 8.92700 3.54900 -28.42800 1.000 15.98047 202 ASP A CA 1
ATOM 2803 C C . ASP A 1 202 ? 8.91200 4.28300 -27.09100 1.000 15.01983 202 ASP A C 1
ATOM 2804 O O . ASP A 1 202 ? 8.80700 3.69000 -26.01100 1.000 17.75421 202 ASP A O 1
ATOM 2813 N N . ALA A 1 203 ? 9.06500 5.58800 -27.18300 1.000 14.11450 203 ALA A N 1
ATOM 2814 C CA . ALA A 1 203 ? 9.14100 6.44600 -26.02200 1.000 14.24079 203 ALA A CA 1
ATOM 2815 C C . ALA A 1 203 ? 8.01300 7.45700 -26.05200 1.000 14.00122 203 ALA A C 1
ATOM 2816 O O . ALA A 1 203 ? 7.65400 7.97500 -27.11600 1.000 15.68819 203 ALA A O 1
ATOM 2823 N N A VAL A 1 204 ? 7.44500 7.72800 -24.88200 0.222 13.74599 204 VAL A N 1
ATOM 2824 N N B VAL A 1 204 ? 7.43200 7.70900 -24.88800 0.305 13.75127 204 VAL A N 1
ATOM 2825 N N C VAL A 1 204 ? 7.45700 7.73200 -24.87700 0.473 12.79854 204 VAL A N 1
ATOM 2826 C CA A VAL A 1 204 ? 6.49300 8.81700 -24.71000 0.222 13.95657 204 VAL A CA 1
ATOM 2827 C CA B VAL A 1 204 ? 6.50000 8.81100 -24.69900 0.305 14.17240 204 VAL A CA 1
ATOM 2828 C CA C VAL A 1 204 ? 6.48600 8.80500 -24.69200 0.473 12.52490 204 VAL A CA 1
ATOM 2829 C C A VAL A 1 204 ? 6.97800 9.68500 -23.55800 0.222 13.68022 204 VAL A C 1
ATOM 2830 C C B VAL A 1 204 ? 7.05100 9.68000 -23.57800 0.305 13.80128 204 VAL A C 1
ATOM 2831 C C C VAL A 1 204 ? 6.95800 9.68700 -23.54500 0.473 12.17746 204 VAL A C 1
ATOM 2832 O O A VAL A 1 204 ? 7.31300 9.17200 -22.48300 0.222 15.23289 204 VAL A O 1
ATOM 2833 O O B VAL A 1 204 ? 7.53100 9.16100 -22.56100 0.305 15.59345 204 VAL A O 1
ATOM 2834 O O C VAL A 1 204 ? 7.23500 9.18400 -22.44700 0.473 13.56952 204 VAL A O 1
ATOM 2871 N N . ILE A 1 205 ? 7.04300 10.98900 -23.79900 1.000 13.11432 205 ILE A N 1
ATOM 2872 C CA . ILE A 1 205 ? 7.46600 11.98800 -22.82500 1.000 12.07200 205 ILE A CA 1
ATOM 2873 C C . ILE A 1 205 ? 6.32500 12.98100 -22.73200 1.000 11.60106 205 ILE A C 1
ATOM 2874 O O . ILE A 1 205 ? 5.96700 13.60300 -23.74200 1.000 13.33264 205 ILE A O 1
ATOM 2892 N N . TYR A 1 206 ? 5.73800 13.12200 -21.54700 1.000 12.14314 206 TYR A N 1
ATOM 2893 C CA . TYR A 1 206 ? 4.57600 13.98600 -21.43600 1.000 12.59846 206 TYR A CA 1
ATOM 2894 C C . TYR A 1 206 ? 4.42500 14.58600 -20.05600 1.000 12.23280 206 TYR A C 1
ATOM 2895 O O . TYR A 1 206 ? 4.99500 14.11600 -19.07600 1.000 12.47204 206 TYR A O 1
ATOM 2913 N N . ARG A 1 207 ? 3.59400 15.60700 -19.96600 1.000 13.09693 207 ARG A N 1
ATOM 2914 C CA . ARG A 1 207 ? 3.30100 16.33400 -18.70400 1.000 13.36690 207 ARG A CA 1
ATOM 2915 C C . ARG A 1 207 ? 4.60600 16.59300 -17.95900 1.000 14.26693 207 ARG A C 1
ATOM 2916 O O . ARG A 1 207 ? 4.69900 16.29900 -16.81400 1.000 15.74687 207 ARG A O 1
ATOM 2937 N N . SER A 1 208 ? 5.54400 17.24800 -18.60600 1.000 12.63269 208 SER A N 1
ATOM 2938 C CA . SER A 1 208 ? 6.86000 17.52300 -18.05600 1.000 12.92483 208 SER A CA 1
ATOM 2939 C C . SER A 1 208 ? 7.24900 18.96700 -18.31200 1.000 12.64589 208 SER A C 1
ATOM 2940 O O . SER A 1 208 ? 6.75900 19.60500 -19.24700 1.000 13.21162 208 SER A O 1
ATOM 2948 N N . THR A 1 209 ? 8.10000 19.48300 -17.42900 1.000 12.10369 209 THR A N 1
ATOM 2949 C CA . THR A 1 209 ? 8.56400 20.85900 -17.44400 1.000 13.22499 209 THR A CA 1
ATOM 2950 C C . THR A 1 209 ? 10.08000 20.85300 -17.47800 1.000 12.99070 209 THR A C 1
ATOM 2951 O O . THR A 1 209 ? 10.71700 20.33000 -16.55800 1.000 15.46182 209 THR A O 1
ATOM 2962 N N . LEU A 1 210 ? 10.66100 21.39900 -18.54600 1.000 12.84323 210 LEU A N 1
ATOM 2963 C CA . LEU A 1 210 ? 12.09100 21.27200 -18.81900 1.000 13.03535 210 LEU A CA 1
ATOM 2964 C C . LEU A 1 210 ? 12.68500 22.66900 -18.86200 1.000 13.37495 210 LEU A C 1
ATOM 2965 O O . LEU A 1 210 ? 12.39000 23.44100 -19.77300 1.000 16.86455 210 LEU A O 1
ATOM 2981 N N . ALA A 1 211 ? 13.46000 23.03400 -17.85100 1.000 13.74596 211 ALA A N 1
ATOM 2982 C CA . ALA A 1 211 ? 14.20900 24.30100 -17.72300 1.000 14.84338 211 ALA A CA 1
ATOM 2983 C C . ALA A 1 211 ? 15.67900 23.88700 -17.80700 1.000 13.45931 211 ALA A C 1
ATOM 2984 O O . ALA A 1 211 ? 16.10900 23.15800 -16.92300 1.000 15.83032 211 ALA A O 1
ATOM 2991 N N . CYS A 1 212 ? 16.37500 24.23800 -18.87500 1.000 14.73819 212 CYS A N 1
ATOM 2992 C CA . CYS A 1 212 ? 17.69200 23.66700 -19.27100 1.000 15.26716 212 CYS A CA 1
ATOM 2993 C C . CYS A 1 212 ? 18.60800 24.78700 -19.76000 1.000 14.26966 212 CYS A C 1
ATOM 2994 O O . CYS A 1 212 ? 18.13900 25.85700 -20.08900 1.000 14.36709 212 CYS A O 1
ATOM 3002 N N . GLY A 1 213 ? 19.88400 24.49200 -19.86300 1.000 13.38287 213 GLY A N 1
ATOM 3003 C CA . GLY A 1 213 ? 20.88800 25.38500 -20.45000 1.000 14.52231 213 GLY A CA 1
ATOM 3004 C C . GLY A 1 213 ? 21.21600 24.94100 -21.86600 1.000 14.78278 213 GLY A C 1
ATOM 3005 O O . GLY A 1 213 ? 22.06900 25.54100 -22.43500 1.000 16.24359 213 GLY A O 1
ATOM 3009 N N . ASP A 1 214 ? 20.58400 23.88400 -22.37800 1.000 12.83547 214 ASP A N 1
ATOM 3010 C CA . ASP A 1 214 ? 20.81200 23.45100 -23.75100 1.000 13.13813 214 ASP A CA 1
ATOM 3011 C C . ASP A 1 214 ? 19.48300 22.88600 -24.26600 1.000 12.85639 214 ASP A C 1
ATOM 3012 O O . ASP A 1 214 ? 18.41600 23.27900 -23.79300 1.000 13.38010 214 ASP A O 1
ATOM 3021 N N . ASP A 1 215 ? 19.52400 21.97700 -25.23800 1.000 13.06426 215 ASP A N 1
ATOM 3022 C CA . ASP A 1 215 ? 18.28100 21.40300 -25.77000 1.000 12.93014 215 ASP A CA 1
ATOM 3023 C C . ASP A 1 215 ? 17.43600 20.83000 -24.64500 1.000 12.78277 215 ASP A C 1
ATOM 3024 O O . ASP A 1 215 ? 17.92100 20.05100 -23.82500 1.000 14.21961 215 ASP A O 1
ATOM 3033 N N . CYS A 1 216 ? 16.16000 21.18600 -24.61500 1.000 12.58268 216 CYS A N 1
ATOM 3034 C CA . CYS A 1 216 ? 15.27200 20.60300 -23.61900 1.000 12.63278 216 CYS A CA 1
ATOM 3035 C C . CYS A 1 216 ? 15.09400 19.11000 -23.85800 1.000 11.17214 216 CYS A C 1
ATOM 3036 O O . CYS A 1 216 ? 15.11200 18.31400 -22.89700 1.000 12.02990 216 CYS A O 1
ATOM 3043 N N . ILE A 1 217 ? 14.94100 18.74200 -25.11700 1.000 11.16139 217 ILE A N 1
ATOM 3044 C CA . ILE A 1 217 ? 14.88200 17.32400 -25.56100 1.000 11.27199 217 ILE A CA 1
ATOM 3045 C C . ILE A 1 217 ? 15.79500 17.17900 -26.77400 1.000 11.11413 217 ILE A C 1
ATOM 3046 O O . ILE A 1 217 ? 15.69100 18.04600 -27.63400 1.000 12.95628 217 ILE A O 1
ATOM 3062 N N A SER A 1 218 ? 16.71000 16.25000 -26.75600 0.358 10.67724 218 SER A N 1
ATOM 3063 N N B SER A 1 218 ? 16.68200 16.25000 -26.79100 0.642 12.59060 218 SER A N 1
ATOM 3064 C CA A SER A 1 218 ? 17.62700 16.02200 -27.89700 0.358 12.54314 218 SER A CA 1
ATOM 3065 C CA B SER A 1 218 ? 17.62300 16.02600 -27.88400 0.642 15.29084 218 SER A CA 1
ATOM 3066 C C A SER A 1 218 ? 17.51200 14.56300 -28.32600 0.358 12.49066 218 SER A C 1
ATOM 3067 C C B SER A 1 218 ? 17.46400 14.58800 -28.34100 0.642 11.33281 218 SER A C 1
ATOM 3068 O O A SER A 1 218 ? 17.61400 13.66500 -27.51100 0.358 14.56700 218 SER A O 1
ATOM 3069 O O B SER A 1 218 ? 17.70500 13.65700 -27.56100 0.642 13.54840 218 SER A O 1
ATOM 3084 N N . ILE A 1 219 ? 17.13800 14.36900 -29.59400 1.000 12.48262 219 ILE A N 1
ATOM 3085 C CA . ILE A 1 219 ? 16.92500 13.03400 -30.21600 1.000 12.83779 219 ILE A CA 1
ATOM 3086 C C . ILE A 1 219 ? 18.06800 12.76800 -31.18200 1.000 11.68282 219 ILE A C 1
ATOM 3087 O O . ILE A 1 219 ? 18.22700 13.48000 -32.15400 1.000 13.21420 219 ILE A O 1
ATOM 3103 N N A GLN A 1 220 ? 18.81000 11.80400 -30.80700 0.582 13.63538 220 GLN A N 1
ATOM 3104 N N B GLN A 1 220 ? 18.80400 11.79900 -30.79600 0.418 12.73792 220 GLN A N 1
ATOM 3105 C CA A GLN A 1 220 ? 20.00400 11.46100 -31.57100 0.582 14.82771 220 GLN A CA 1
ATOM 3106 C CA B GLN A 1 220 ? 20.01500 11.47000 -31.57800 0.418 13.89071 220 GLN A CA 1
ATOM 3107 C C A GLN A 1 220 ? 19.76200 10.22200 -32.42200 0.582 14.02246 220 GLN A C 1
ATOM 3108 C C B GLN A 1 220 ? 19.75100 10.27500 -32.48600 0.418 12.60909 220 GLN A C 1
ATOM 3109 O O A GLN A 1 220 ? 18.67800 9.63900 -32.43700 0.582 16.20932 220 GLN A O 1
ATOM 3110 O O B GLN A 1 220 ? 18.65200 9.74500 -32.49100 0.418 12.20889 220 GLN A O 1
ATOM 3137 N N . THR A 1 221 ? 20.81200 9.81600 -33.13000 1.000 14.02224 221 THR A N 1
ATOM 3138 C CA . THR A 1 221 ? 20.70100 8.70300 -34.05000 1.000 15.02513 221 THR A CA 1
ATOM 3139 C C . THR A 1 221 ? 20.18000 7.44700 -33.36000 1.000 15.47248 221 THR A C 1
ATOM 3140 O O . THR A 1 221 ? 20.37700 7.21400 -32.16000 1.000 14.29340 221 THR A O 1
ATOM 3152 N N . GLY A 1 222 ? 19.51000 6.63400 -34.16100 1.000 15.12511 222 GLY A N 1
ATOM 3153 C CA . GLY A 1 222 ? 19.01400 5.33900 -33.78300 1.000 14.98288 222 GLY A CA 1
ATOM 3154 C C . GLY A 1 222 ? 17.66900 5.39600 -33.11800 1.000 13.49607 222 GLY A C 1
ATOM 3155 O O . GLY A 1 222 ? 17.21100 4.37500 -32.60800 1.000 16.64353 222 GLY A O 1
ATOM 3159 N N . CYS A 1 223 ? 17.03300 6.56300 -33.08900 1.000 13.41701 223 CYS A N 1
ATOM 3160 C CA . CYS A 1 223 ? 15.75700 6.71700 -32.42300 1.000 13.77220 223 CYS A CA 1
ATOM 3161 C C . CYS A 1 223 ? 14.59900 6.65600 -33.40800 1.000 13.18547 223 CYS A C 1
ATOM 3162 O O . CYS A 1 223 ? 14.63900 7.22400 -34.51400 1.000 14.01436 223 CYS A O 1
ATOM 3170 N N A SER A 1 224 ? 13.54100 5.98400 -32.98500 0.713 13.31167 224 SER A N 1
ATOM 3171 N N B SER A 1 224 ? 13.53500 5.98400 -32.98400 0.287 14.36705 224 SER A N 1
ATOM 3172 C CA A SER A 1 224 ? 12.32200 5.97900 -33.76500 0.713 13.40398 224 SER A CA 1
ATOM 3173 C CA B SER A 1 224 ? 12.32200 5.90600 -33.77800 0.287 15.13036 224 SER A CA 1
ATOM 3174 C C A SER A 1 224 ? 11.15000 5.82500 -32.82000 0.713 12.45117 224 SER A C 1
ATOM 3175 C C B SER A 1 224 ? 11.13000 5.73500 -32.85300 0.287 14.20653 224 SER A C 1
ATOM 3176 O O A SER A 1 224 ? 11.27900 5.30200 -31.70300 0.713 14.76702 224 SER A O 1
ATOM 3177 O O B SER A 1 224 ? 11.23400 5.14300 -31.77300 0.287 14.51182 224 SER A O 1
ATOM 3192 N N . ASN A 1 225 ? 9.99100 6.25900 -33.29800 1.000 13.11170 225 ASN A N 1
ATOM 3193 C CA . ASN A 1 225 ? 8.71700 6.09300 -32.59400 1.000 13.18549 225 ASN A CA 1
ATOM 3194 C C . ASN A 1 225 ? 8.78500 6.80700 -31.23600 1.000 12.94597 225 ASN A C 1
ATOM 3195 O O . ASN A 1 225 ? 8.64400 6.19100 -30.16400 1.000 14.30383 225 ASN A O 1
ATOM 3207 N N . ILE A 1 226 ? 9.05000 8.11000 -31.29400 1.000 13.44584 226 ILE A N 1
ATOM 3208 C CA . ILE A 1 226 ? 9.16600 8.97500 -30.12600 1.000 13.50123 226 ILE A CA 1
ATOM 3209 C C . ILE A 1 226 ? 7.98700 9.94100 -30.17300 1.000 13.29066 226 ILE A C 1
ATOM 3210 O O . ILE A 1 226 ? 7.74500 10.58100 -31.21000 1.000 15.35660 226 ILE A O 1
ATOM 3226 N N . ASN A 1 227 ? 7.24200 10.02700 -29.06900 1.000 12.92483 227 ASN A N 1
ATOM 3227 C CA . ASN A 1 227 ? 6.07700 10.88400 -28.91800 1.000 13.39598 227 ASN A CA 1
ATOM 3228 C C . ASN A 1 227 ? 6.25600 11.80100 -27.72600 1.000 12.32485 227 ASN A C 1
ATOM 3229 O O . ASN A 1 227 ? 6.39600 11.32600 -26.59700 1.000 14.92755 227 ASN A O 1
ATOM 3240 N N . ILE A 1 228 ? 6.25200 13.10400 -27.97600 1.000 12.65365 228 ILE A N 1
ATOM 3241 C CA . ILE A 1 228 ? 6.41500 14.12600 -26.94200 1.000 12.40111 228 ILE A CA 1
ATOM 3242 C C . ILE A 1 228 ? 5.15500 14.95500 -26.95100 1.000 11.96152 228 ILE A C 1
ATOM 3243 O O . ILE A 1 228 ? 4.79000 15.48900 -28.00800 1.000 12.71422 228 ILE A O 1
ATOM 3259 N N . HIS A 1 229 ? 4.47900 15.07200 -25.80100 1.000 11.99047 229 HIS A N 1
ATOM 3260 C CA . HIS A 1 229 ? 3.29100 15.91900 -25.79300 1.000 12.34323 229 HIS A CA 1
ATOM 3261 C C . HIS A 1 229 ? 3.05500 16.51700 -24.41400 1.000 11.86155 229 HIS A C 1
ATOM 3262 O O . HIS A 1 229 ? 3.46400 15.95400 -23.39400 1.000 12.28259 229 HIS A O 1
ATOM 3276 N N . ASP A 1 230 ? 2.37400 17.65800 -24.39100 1.000 12.24315 230 ASP A N 1
ATOM 3277 C CA . ASP A 1 230 ? 2.04000 18.32800 -23.14800 1.000 13.11436 230 ASP A CA 1
ATOM 3278 C C . ASP A 1 230 ? 3.30600 18.59700 -22.35000 1.000 11.73539 230 ASP A C 1
ATOM 3279 O O . ASP A 1 230 ? 3.43300 18.16900 -21.19900 1.000 13.14315 230 ASP A O 1
ATOM 3288 N N . VAL A 1 231 ? 4.24100 19.31500 -22.93000 1.000 12.93000 231 VAL A N 1
ATOM 3289 C CA . VAL A 1 231 ? 5.53300 19.66700 -22.29600 1.000 13.60654 231 VAL A CA 1
ATOM 3290 C C . VAL A 1 231 ? 5.74300 21.17700 -22.33900 1.000 13.07755 231 VAL A C 1
ATOM 3291 O O . VAL A 1 231 ? 5.34800 21.76400 -23.32700 1.000 13.98538 231 VAL A O 1
ATOM 3304 N N . ASP A 1 232 ? 6.32600 21.74700 -21.30700 1.000 13.88807 232 ASP A N 1
ATOM 3305 C CA . ASP A 1 232 ? 6.73100 23.16800 -21.26700 1.000 14.48036 232 ASP A CA 1
ATOM 3306 C C . ASP A 1 232 ? 8.25900 23.25100 -21.29500 1.000 14.39087 232 ASP A C 1
ATOM 3307 O O . ASP A 1 232 ? 8.88600 22.56300 -20.49100 1.000 18.15422 232 ASP A O 1
ATOM 3316 N N A CYS A 1 233 ? 8.83800 23.99800 -22.21700 0.454 14.63295 233 CYS A N 1
ATOM 3317 N N B CYS A 1 233 ? 8.83300 23.98800 -22.22200 0.546 13.41445 233 CYS A N 1
ATOM 3318 C CA A CYS A 1 233 ? 10.31100 24.11400 -22.36500 0.454 15.17775 233 CYS A CA 1
ATOM 3319 C CA B CYS A 1 233 ? 10.30200 24.15000 -22.28600 0.546 13.68028 233 CYS A CA 1
ATOM 3320 C C A CYS A 1 233 ? 10.68300 25.58100 -22.13800 0.454 14.81202 233 CYS A C 1
ATOM 3321 C C B CYS A 1 233 ? 10.63100 25.60900 -22.02200 0.546 13.93295 233 CYS A C 1
ATOM 3322 O O A CYS A 1 233 ? 9.98600 26.42700 -22.66100 0.454 18.57528 233 CYS A O 1
ATOM 3323 O O B CYS A 1 233 ? 10.00600 26.42800 -22.65800 0.546 15.71708 233 CYS A O 1
ATOM 3337 N N . GLY A 1 234 ? 11.82500 25.85700 -21.51900 1.000 15.17244 234 GLY A N 1
ATOM 3338 C CA . GLY A 1 234 ? 12.25100 27.25200 -21.26600 1.000 15.15659 234 GLY A CA 1
ATOM 3339 C C . GLY A 1 234 ? 12.65500 27.47300 -19.82400 1.000 15.70935 234 GLY A C 1
ATOM 3340 O O . GLY A 1 234 ? 11.85600 27.14600 -18.92400 1.000 18.20166 234 GLY A O 1
ATOM 3344 N N . PRO A 1 235 ? 13.86300 28.01400 -19.56200 1.000 16.23328 235 PRO A N 1
ATOM 3345 C CA . PRO A 1 235 ? 14.85200 28.30200 -20.61200 1.000 16.35691 235 PRO A CA 1
ATOM 3346 C C . PRO A 1 235 ? 15.35900 27.01900 -21.26200 1.000 14.89343 235 PRO A C 1
ATOM 3347 O O . PRO A 1 235 ? 15.00600 25.91400 -20.83700 1.000 15.27770 235 PRO A O 1
ATOM 3358 N N . GLY A 1 236 ? 16.13600 27.18700 -22.31400 1.000 15.78042 236 GLY A N 1
ATOM 3359 C CA . GLY A 1 236 ? 16.75800 26.08400 -23.01400 1.000 15.72511 236 GLY A CA 1
ATOM 3360 C C . GLY A 1 236 ? 16.91400 26.42600 -24.47700 1.000 14.27763 236 GLY A C 1
ATOM 3361 O O . GLY A 1 236 ? 16.67600 27.55300 -24.90900 1.000 15.16978 236 GLY A O 1
ATOM 3365 N N . HIS A 1 237 ? 17.29100 25.41800 -25.25000 1.000 13.91181 237 HIS A N 1
ATOM 3366 C CA . HIS A 1 237 ? 17.55900 25.58900 -26.67900 1.000 14.78816 237 HIS A CA 1
ATOM 3367 C C . HIS A 1 237 ? 16.49100 24.97300 -27.57700 1.000 14.42524 237 HIS A C 1
ATOM 3368 O O . HIS A 1 237 ? 16.64000 24.99100 -28.80400 1.000 17.29099 237 HIS A O 1
ATOM 3382 N N . GLY A 1 238 ? 15.39300 24.48800 -27.00200 1.000 15.29077 238 GLY A N 1
ATOM 3383 C CA . GLY A 1 238 ? 14.25800 23.98000 -27.75100 1.000 14.79339 238 GLY A CA 1
ATOM 3384 C C . GLY A 1 238 ? 14.25500 22.46300 -27.78600 1.000 13.68289 238 GLY A C 1
ATOM 3385 O O . GLY A 1 238 ? 14.90200 21.78900 -26.98700 1.000 16.24610 238 GLY A O 1
ATOM 3389 N N . ILE A 1 239 ? 13.44500 21.91700 -28.68500 1.000 12.29320 239 ILE A N 1
ATOM 3390 C CA . ILE A 1 239 ? 13.35300 20.47700 -28.90800 1.000 11.49584 239 ILE A CA 1
ATOM 3391 C C . ILE A 1 239 ? 14.03800 20.20400 -30.23200 1.000 11.51676 239 ILE A C 1
ATOM 3392 O O . ILE A 1 239 ? 13.64400 20.77500 -31.25900 1.000 13.67480 239 ILE A O 1
ATOM 3408 N N . SER A 1 240 ? 15.06900 19.37900 -30.21600 1.000 11.02725 240 SER A N 1
ATOM 3409 C CA . SER A 1 240 ? 15.94300 19.20000 -31.36100 1.000 11.97737 240 SER A CA 1
ATOM 3410 C C . SER A 1 240 ? 16.10000 17.74300 -31.72000 1.000 11.51676 240 SER A C 1
ATOM 3411 O O . SER A 1 240 ? 16.24900 16.88600 -30.84800 1.000 13.33788 240 SER A O 1
ATOM 3419 N N . ILE A 1 241 ? 16.10800 17.47800 -33.02300 1.000 11.12196 241 ILE A N 1
ATOM 3420 C CA . ILE A 1 241 ? 16.68600 16.25800 -33.56400 1.000 11.28779 241 ILE A CA 1
ATOM 3421 C C . ILE A 1 241 ? 18.09700 16.61800 -33.98500 1.000 11.11679 241 ILE A C 1
ATOM 3422 O O . ILE A 1 241 ? 18.28000 17.51700 -34.80000 1.000 12.42203 241 ILE A O 1
ATOM 3438 N N . GLY A 1 242 ? 19.08300 15.93300 -33.41900 1.000 12.57742 242 GLY A N 1
ATOM 3439 C CA . GLY A 1 242 ? 20.48000 16.20200 -33.72500 1.000 13.52234 242 GLY A CA 1
ATOM 3440 C C . GLY A 1 242 ? 21.21400 16.82100 -32.55500 1.000 17.60943 242 GLY A C 1
ATOM 3441 O O . GLY A 1 242 ? 20.67200 16.92400 -31.45400 1.000 19.27549 242 GLY A O 1
ATOM 3445 N N . GLY A 1 243 ? 22.46700 17.25200 -32.80000 1.000 18.40970 243 GLY A N 1
ATOM 3446 C CA . GLY A 1 243 ? 23.12100 17.29300 -34.10700 1.000 16.64364 243 GLY A CA 1
ATOM 3447 C C . GLY A 1 243 ? 23.48400 15.95100 -34.65600 1.000 17.18594 243 GLY A C 1
ATOM 3448 O O . GLY A 1 243 ? 24.14900 15.17500 -33.98900 1.000 23.15988 243 GLY A O 1
ATOM 3452 N N . LEU A 1 244 ? 23.06200 15.66800 -35.87400 1.000 12.84866 244 LEU A N 1
ATOM 3453 C CA . LEU A 1 244 ? 23.26100 14.36800 -36.49300 1.000 11.74583 244 LEU A CA 1
ATOM 3454 C C . LEU A 1 244 ? 24.46500 14.39300 -37.41000 1.000 12.35893 244 LEU A C 1
ATOM 3455 O O . LEU A 1 244 ? 24.66300 15.33900 -38.17300 1.000 13.01689 244 LEU A O 1
ATOM 3471 N N . GLY A 1 245 ? 25.20000 13.28700 -37.41200 1.000 12.69320 245 GLY A N 1
ATOM 3472 C CA . GLY A 1 245 ? 26.22400 13.06100 -38.41300 1.000 12.46949 245 GLY A CA 1
ATOM 3473 C C . GLY A 1 245 ? 27.57300 13.70400 -38.19500 1.000 13.66442 245 GLY A C 1
ATOM 3474 O O . GLY A 1 245 ? 28.36300 13.77600 -39.14100 1.000 14.19596 245 GLY A O 1
ATOM 3478 N N . LYS A 1 246 ? 27.88500 14.12200 -36.97500 1.000 14.67765 246 LYS A N 1
ATOM 3479 C CA . LYS A 1 246 ? 29.15800 14.76700 -36.70900 1.000 15.61208 246 LYS A CA 1
ATOM 3480 C C . LYS A 1 246 ? 30.32000 13.82600 -37.01100 1.000 17.56997 246 LYS A C 1
ATOM 3481 O O . LYS A 1 246 ? 30.24400 12.61500 -36.81100 1.000 18.25434 246 LYS A O 1
ATOM 3500 N N . ASP A 1 247 ? 31.40800 14.40400 -37.49800 1.000 16.57276 247 ASP A N 1
ATOM 3501 C CA . ASP A 1 247 ? 32.63200 13.66300 -37.78500 1.000 19.91776 247 ASP A CA 1
ATOM 3502 C C . ASP A 1 247 ? 32.37400 12.61800 -38.86000 1.000 19.04134 247 ASP A C 1
ATOM 3503 O O . ASP A 1 247 ? 3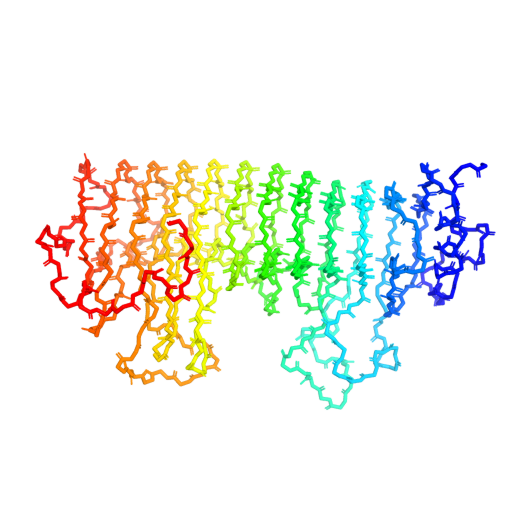2.89200 11.50000 -38.80900 1.000 20.65726 247 ASP A O 1
ATOM 3512 N N . ASN A 1 248 ? 31.58400 13.00500 -39.86300 1.000 18.41498 248 ASN A N 1
ATOM 3513 C CA . ASN A 1 248 ? 31.30400 12.16100 -41.02500 1.000 19.45735 248 ASN A CA 1
ATOM 3514 C C . ASN A 1 248 ? 30.69700 10.81900 -40.64400 1.000 19.15463 248 ASN A C 1
ATOM 3515 O O . ASN A 1 248 ? 31.09900 9.76700 -41.14200 1.000 25.50765 248 ASN A O 1
ATOM 3526 N N . THR A 1 249 ? 29.68300 10.86300 -39.79300 1.000 17.50169 249 THR A N 1
ATOM 3527 C CA . THR A 1 249 ? 29.02200 9.65800 -39.32300 1.000 17.30428 249 THR A CA 1
ATOM 3528 C C . THR A 1 249 ? 27.61000 9.55600 -39.89000 1.000 15.93046 249 THR A C 1
ATOM 3529 O O . THR A 1 249 ? 27.05100 10.51600 -40.42400 1.000 15.38040 249 THR A O 1
ATOM 3540 N N . LYS A 1 250 ? 27.04400 8.35800 -39.78000 1.000 16.29622 250 LYS A N 1
ATOM 3541 C CA . LYS A 1 250 ? 25.71200 8.04400 -40.28000 1.000 15.59898 250 LYS A CA 1
ATOM 3542 C C . LYS A 1 250 ? 24.69000 8.08300 -39.15100 1.000 16.75961 250 LYS A C 1
ATOM 3543 O O . LYS A 1 250 ? 24.92400 7.54400 -38.06500 1.000 22.72838 250 LYS A O 1
ATOM 3562 N N . ALA A 1 251 ? 23.55200 8.71600 -39.41300 1.000 15.60414 251 ALA A N 1
ATOM 3563 C CA . ALA A 1 251 ? 22.47900 8.90400 -38.44900 1.000 15.42005 251 ALA A CA 1
ATOM 3564 C C . ALA A 1 251 ? 21.16000 8.45800 -39.05200 1.000 14.09880 251 ALA A C 1
ATOM 3565 O O . ALA A 1 251 ? 20.92800 8.66900 -40.24400 1.000 17.34623 251 ALA A O 1
ATOM 3572 N N . CYS A 1 252 ? 20.30700 7.82700 -38.23400 1.000 14.08018 252 CYS A N 1
ATOM 3573 C CA . CYS A 1 252 ? 18.98400 7.38700 -38.67400 1.000 13.54611 252 CYS A CA 1
ATOM 3574 C C . CYS A 1 252 ? 17.95600 7.74000 -37.60400 1.000 13.28013 252 CYS A C 1
ATOM 3575 O O . CYS A 1 252 ? 18.08000 7.29500 -36.46300 1.000 15.13812 252 CYS A O 1
ATOM 3582 N N . VAL A 1 253 ? 16.94300 8.52700 -37.96600 1.000 12.60633 253 VAL A N 1
ATOM 3583 C CA . VAL A 1 253 ? 15.87800 8.94300 -37.05300 1.000 12.56945 253 VAL A CA 1
ATOM 3584 C C . VAL A 1 253 ? 14.56700 8.90600 -37.82800 1.000 11.27206 253 VAL A C 1
ATOM 3585 O O . VAL A 1 253 ? 14.49800 9.41800 -38.94800 1.000 12.64052 253 VAL A O 1
ATOM 3598 N N . SER A 1 254 ? 13.50500 8.34600 -37.24700 1.000 11.95884 254 SER A N 1
ATOM 3599 C CA . SER A 1 254 ? 12.22600 8.35100 -37.95000 1.000 12.07492 254 SER A CA 1
ATOM 3600 C C . SER A 1 254 ? 11.05300 8.29100 -36.98300 1.000 12.45631 254 SER A C 1
ATOM 3601 O O . SER A 1 254 ? 11.18300 7.86600 -35.82800 1.000 13.59058 254 SER A O 1
ATOM 3609 N N . ASN A 1 255 ? 9.92500 8.79100 -37.45200 1.000 12.87476 255 ASN A N 1
ATOM 3610 C CA . ASN A 1 255 ? 8.61400 8.75800 -36.75800 1.000 13.19622 255 ASN A CA 1
ATOM 3611 C C . ASN A 1 255 ? 8.70900 9.49100 -35.41100 1.000 12.64333 255 ASN A C 1
ATOM 3612 O O . ASN A 1 255 ? 8.59200 8.81600 -34.38500 1.000 13.58530 255 ASN A O 1
ATOM 3622 N N . ILE A 1 256 ? 8.91100 10.80400 -35.43600 1.000 12.89306 256 ILE A N 1
ATOM 3623 C CA . ILE A 1 256 ? 9.01200 11.63600 -34.26600 1.000 12.14583 256 ILE A CA 1
ATOM 3624 C C . ILE A 1 256 ? 7.79500 12.53800 -34.28000 1.000 12.56683 256 ILE A C 1
ATOM 3625 O O . ILE A 1 256 ? 7.52000 13.17500 -35.29400 1.000 13.89853 256 ILE A O 1
ATOM 3641 N N . THR A 1 257 ? 7.04600 12.57000 -33.17600 1.000 12.25898 257 THR A N 1
ATOM 3642 C CA . THR A 1 257 ? 5.88100 13.43200 -33.03800 1.000 13.69602 257 THR A CA 1
ATOM 3643 C C . THR A 1 257 ? 6.06300 14.31200 -31.81200 1.000 13.38290 257 THR A C 1
ATOM 3644 O O . THR A 1 257 ? 6.41000 13.81700 -30.73800 1.000 15.11439 257 THR A O 1
ATOM 3655 N N . VAL A 1 258 ? 5.85100 15.60800 -31.98400 1.000 13.99593 258 VAL A N 1
ATOM 3656 C CA . VAL A 1 258 ? 5.88900 16.60600 -30.92300 1.000 13.69083 258 VAL A CA 1
ATOM 3657 C C . VAL A 1 258 ? 4.57600 17.37000 -31.02400 1.000 14.87242 258 VAL A C 1
ATOM 3658 O O . VAL A 1 258 ? 4.29000 17.95300 -32.07800 1.000 17.26723 258 VAL A O 1
ATOM 3671 N N . ARG A 1 259 ? 3.77300 17.33600 -29.98700 1.000 13.55917 259 ARG A N 1
ATOM 3672 C CA . ARG A 1 259 ? 2.43400 17.96300 -30.01200 1.000 14.71199 259 ARG A CA 1
ATOM 3673 C C . ARG A 1 259 ? 2.10700 18.62800 -28.67900 1.000 13.24344 259 ARG A C 1
ATOM 3674 O O . ARG A 1 259 ? 2.39700 18.08800 -27.64200 1.000 15.70393 259 ARG A O 1
ATOM 3695 N N . ASP A 1 260 ? 1.51700 19.79400 -28.73100 1.000 13.55643 260 ASP A N 1
ATOM 3696 C CA . ASP A 1 260 ? 0.98900 20.47200 -27.54300 1.000 14.16191 260 ASP A CA 1
ATOM 3697 C C . ASP A 1 260 ? 2.12900 20.83500 -26.58100 1.000 13.57235 260 ASP A C 1
ATOM 3698 O O . ASP A 1 260 ? 2.21600 20.38800 -25.43700 1.000 15.17501 260 ASP A O 1
ATOM 3707 N N . VAL A 1 261 ? 2.99900 21.69300 -27.07000 1.000 14.24593 261 VAL A N 1
ATOM 3708 C CA . VAL A 1 261 ? 4.19500 22.10600 -26.35100 1.000 13.70140 261 VAL A CA 1
ATOM 3709 C C . VAL A 1 261 ? 4.23000 23.62400 -26.31400 1.000 13.96194 261 VAL A C 1
ATOM 3710 O O . VAL A 1 261 ? 3.82600 24.28200 -27.27900 1.000 16.37773 261 VAL A O 1
ATOM 3723 N N A THR A 1 262 ? 4.66700 24.17800 -25.18400 0.762 15.21188 262 THR A N 1
ATOM 3724 N N B THR A 1 262 ? 4.76700 24.17800 -25.18400 0.238 15.30667 262 THR A N 1
ATOM 3725 C CA A THR A 1 262 ? 4.84700 25.61600 -25.01800 0.762 15.62004 262 THR A CA 1
ATOM 3726 C CA B THR A 1 262 ? 4.94700 25.61600 -25.01800 0.238 16.21744 262 THR A CA 1
ATOM 3727 C C A THR A 1 262 ? 6.32100 25.88400 -24.77600 0.762 14.92783 262 THR A C 1
ATOM 3728 C C B THR A 1 262 ? 6.42100 25.88400 -24.77600 0.238 15.54891 262 THR A C 1
ATOM 3729 O O A THR A 1 262 ? 6.95200 25.18200 -23.98200 0.762 17.99629 262 THR A O 1
ATOM 3730 O O B THR A 1 262 ? 7.05200 25.18200 -23.98200 0.238 17.95159 262 THR A O 1
ATOM 3751 N N . MET A 1 263 ? 6.87900 26.84900 -25.46100 1.000 15.13822 263 MET A N 1
ATOM 3752 C CA . MET A 1 263 ? 8.30900 27.17700 -25.37500 1.000 15.30941 263 MET A CA 1
ATOM 3753 C C . MET A 1 263 ? 8.44700 28.63500 -25.00700 1.000 13.84091 263 MET A C 1
ATOM 3754 O O . MET A 1 263 ? 7.84300 29.48000 -25.66500 1.000 15.35927 263 MET A O 1
ATOM 3768 N N . HIS A 1 264 ? 9.14000 28.91300 -23.90400 1.000 16.45683 264 HIS A N 1
ATOM 3769 C CA . HIS A 1 264 ? 9.29500 30.28400 -23.35900 1.000 19.77567 264 HIS A CA 1
ATOM 3770 C C . HIS A 1 264 ? 10.76600 30.69400 -23.29100 1.000 18.18083 264 HIS A C 1
ATOM 3771 O O . HIS A 1 264 ? 11.50400 30.13400 -22.45600 1.000 20.15186 264 HIS A O 1
ATOM 3785 N N . GLU A 1 265 ? 11.15600 31.67000 -24.11300 1.000 18.04929 265 GLU A N 1
ATOM 3786 C CA . GLU A 1 265 ? 12.51000 32.28600 -24.13400 1.000 20.95495 265 GLU A CA 1
ATOM 3787 C C . GLU A 1 265 ? 13.60600 31.28600 -24.52300 1.000 19.46516 265 GLU A C 1
ATOM 3788 O O . GLU A 1 265 ? 14.75400 31.50300 -24.08500 1.000 25.33127 265 GLU A O 1
ATOM 3800 N N . THR A 1 266 ? 13.29900 30.24300 -25.30100 1.000 16.37274 266 THR A N 1
ATOM 3801 C CA . THR A 1 266 ? 14.31000 29.31700 -25.78200 1.000 16.69106 266 THR A CA 1
ATOM 3802 C C . THR A 1 266 ? 14.99000 29.87200 -27.02800 1.000 16.15946 266 THR A C 1
ATOM 3803 O O . THR A 1 266 ? 14.45400 30.71800 -27.73200 1.000 17.01998 266 THR A O 1
ATOM 3814 N N . THR A 1 267 ? 16.20800 29.39200 -27.28800 1.000 15.74886 267 THR A N 1
ATOM 3815 C CA . THR A 1 267 ? 16.97800 29.81200 -28.46500 1.000 17.32536 267 THR A CA 1
ATOM 3816 C C . THR A 1 267 ? 16.47500 29.22100 -29.78000 1.000 18.83882 267 THR A C 1
ATOM 3817 O O . THR A 1 267 ? 16.64200 29.84400 -30.83500 1.000 24.53643 267 THR A O 1
ATOM 3828 N N . ASN A 1 268 ? 15.80700 28.08600 -29.74300 1.000 16.47256 268 ASN A N 1
ATOM 3829 C CA . ASN A 1 268 ? 15.12700 27.53300 -30.90800 1.000 15.20137 268 ASN A CA 1
ATOM 3830 C C . ASN A 1 268 ? 13.78700 27.02700 -30.41900 1.000 13.34075 268 ASN A C 1
ATOM 3831 O O . ASN A 1 268 ? 13.60300 26.79800 -29.22100 1.000 14.26437 268 ASN A O 1
ATOM 3842 N N . GLY A 1 269 ? 12.86900 26.81300 -31.35500 1.000 13.25909 269 GLY A N 1
ATOM 3843 C CA . GLY A 1 269 ? 11.62500 26.14500 -31.05400 1.000 13.55633 269 GLY A CA 1
ATOM 3844 C C . GLY A 1 269 ? 11.73300 24.67000 -31.35500 1.000 11.97745 269 GLY A C 1
ATOM 3845 O O . GLY A 1 269 ? 12.15700 23.88500 -30.50000 1.000 15.27753 269 GLY A O 1
ATOM 3849 N N . VAL A 1 270 ? 11.40300 24.28200 -32.58200 1.000 10.92200 270 VAL A N 1
ATOM 3850 C CA . VAL A 1 270 ? 11.54600 22.90700 -33.06100 1.000 11.55095 270 VAL A CA 1
ATOM 3851 C C . VAL A 1 270 ? 12.62900 22.90400 -34.13400 1.000 11.73517 270 VAL A C 1
ATOM 3852 O O . VAL A 1 270 ? 12.51700 23.60400 -35.14500 1.000 14.16172 270 VAL A O 1
ATOM 3865 N N . ARG A 1 271 ? 13.69800 22.16300 -33.88400 1.000 10.88771 271 ARG A N 1
ATOM 3866 C CA . ARG A 1 271 ? 14.89900 22.20100 -34.69400 1.000 10.30607 271 ARG A CA 1
ATOM 3867 C C . ARG A 1 271 ? 15.29900 20.81500 -35.17400 1.000 9.47970 271 ARG A C 1
ATOM 3868 O O . ARG A 1 271 ? 15.22700 19.83700 -34.41900 1.000 11.31666 271 ARG A O 1
ATOM 3889 N N . ILE A 1 272 ? 15.79300 20.74100 -36.40700 1.000 9.81911 272 ILE A N 1
ATOM 3890 C CA . ILE A 1 272 ? 16.54000 19.58400 -36.88800 1.000 9.17440 272 ILE A CA 1
ATOM 3891 C C . ILE A 1 272 ? 17.90400 20.12800 -37.28000 1.000 9.50862 272 ILE A C 1
ATOM 3892 O O . ILE A 1 272 ? 17.97300 21.09300 -38.04400 1.000 11.59033 272 ILE A O 1
ATOM 3908 N N . LYS A 1 273 ? 18.96600 19.56000 -36.72100 1.000 9.75335 273 LYS A N 1
ATOM 3909 C CA . LYS A 1 273 ? 20.33000 20.02000 -36.98300 1.000 10.53246 273 LYS A CA 1
ATOM 3910 C C . LYS A 1 273 ? 21.18300 18.84100 -37.42100 1.000 10.20870 273 LYS A C 1
ATOM 3911 O O . LYS A 1 273 ? 21.18300 17.78400 -36.78000 1.000 11.73246 273 LYS A O 1
ATOM 3930 N N . SER A 1 274 ? 21.94600 19.04100 -38.49300 1.000 10.31659 274 SER A N 1
ATOM 3931 C CA . SER A 1 274 ? 22.87800 18.03500 -38.96800 1.000 10.27182 274 SER A CA 1
ATOM 3932 C C . SER A 1 274 ? 24.15100 18.67100 -39.49400 1.000 10.15615 274 SER A C 1
ATOM 3933 O O . SER A 1 274 ? 24.18100 19.84200 -39.87400 1.000 11.02187 274 SER A O 1
ATOM 3941 N N . TRP A 1 275 ? 25.20500 17.86500 -39.47900 1.000 10.51917 275 TRP A N 1
ATOM 3942 C CA . TRP A 1 275 ? 26.54400 18.28600 -39.85400 1.000 10.67456 275 TRP A CA 1
ATOM 3943 C C . TRP A 1 275 ? 26.83200 17.95300 -41.31000 1.000 11.61663 275 TRP A C 1
ATOM 3944 O O . TRP A 1 275 ? 26.50400 16.86400 -41.80100 1.000 12.20365 275 TRP A O 1
ATOM 3965 N N . GLN A 1 276 ? 27.49700 18.88400 -41.97800 1.000 10.82457 276 GLN A N 1
ATOM 3966 C CA . GLN A 1 276 ? 28.00400 18.58500 -43.30500 1.000 11.13513 276 GLN A CA 1
ATOM 3967 C C . GLN A 1 276 ? 28.91400 17.36400 -43.21000 1.000 12.75106 276 GLN A C 1
ATOM 3968 O O . GLN A 1 276 ? 29.75400 17.26000 -42.31000 1.000 13.19843 276 GLN A O 1
ATOM 3982 N N . GLY A 1 277 ? 28.79600 16.45100 -44.17100 1.000 12.55905 277 GLY A N 1
ATOM 3983 C CA . GLY A 1 277 ? 29.57200 15.24200 -44.13000 1.000 13.91425 277 GLY A CA 1
ATOM 3984 C C . GLY A 1 277 ? 28.89200 14.07600 -43.47600 1.000 13.07756 277 GLY A C 1
ATOM 3985 O O . GLY A 1 277 ? 29.35600 12.94300 -43.63600 1.000 15.24078 277 GLY A O 1
ATOM 3989 N N . GLY A 1 278 ? 27.82500 14.31200 -42.73100 1.000 13.49061 278 GLY A N 1
ATOM 3990 C CA . GLY A 1 278 ? 27.03900 13.22600 -42.21100 1.000 13.00901 278 GLY A CA 1
ATOM 3991 C C . GLY A 1 278 ? 26.32400 12.49800 -43.32100 1.000 13.16175 278 GLY A C 1
ATOM 3992 O O . GLY A 1 278 ? 26.24000 12.96500 -44.45000 1.000 15.24607 278 GLY A O 1
ATOM 3996 N N . SER A 1 279 ? 25.75900 11.34900 -42.98800 1.000 14.54603 279 SER A N 1
ATOM 3997 C CA . SER A 1 279 ? 24.94500 10.58900 -43.91400 1.000 15.24085 279 SER A CA 1
ATOM 3998 C C . SER A 1 279 ? 23.78100 9.98300 -43.14400 1.000 15.03296 279 SER A C 1
ATOM 3999 O O . SER A 1 279 ? 23.67900 10.12200 -41.93300 1.000 14.77763 279 SER A O 1
ATOM 4007 N N . GLY A 1 280 ? 22.91100 9.29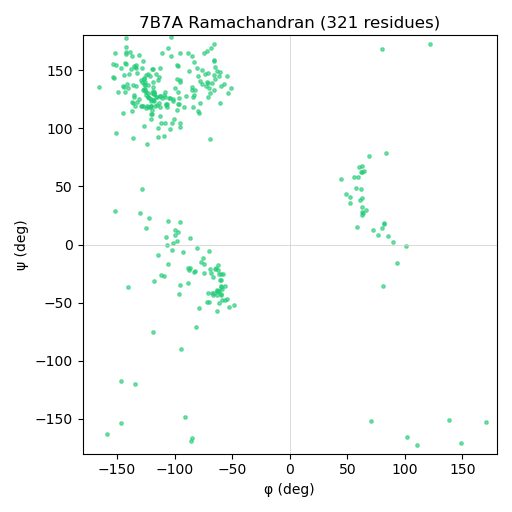000 -43.84200 1.000 15.45926 280 GLY A N 1
ATOM 4008 C CA . GLY A 1 280 ? 21.72100 8.67400 -43.24600 1.000 14.30648 280 GLY A CA 1
ATOM 4009 C C . GLY A 1 280 ? 20.44900 9.45400 -43.55300 1.000 12.76444 280 GLY A C 1
ATOM 4010 O O . GLY A 1 280 ? 20.45100 10.19500 -44.53400 1.000 14.13275 280 GLY A O 1
ATOM 4014 N N A SER A 1 281 ? 19.48000 9.36800 -42.65500 0.734 13.13797 281 SER A N 1
ATOM 4015 N N B SER A 1 281 ? 19.49500 9.39300 -42.62400 0.266 13.48276 281 SER A N 1
ATOM 4016 C CA A SER A 1 281 ? 18.13700 9.92700 -42.91400 0.734 13.78819 281 SER A CA 1
ATOM 4017 C CA B SER A 1 281 ? 18.15200 9.93300 -42.91200 0.266 14.80133 281 SER A CA 1
ATOM 4018 C C A SER A 1 281 ? 17.36700 10.28900 -41.65300 0.734 12.46183 281 SER A C 1
ATOM 4019 C C B SER A 1 281 ? 17.31800 10.24700 -41.67300 0.266 13.22213 281 SER A C 1
ATOM 4020 O O A SER A 1 281 ? 17.61100 9.72600 -40.60200 0.734 13.53535 281 SER A O 1
ATOM 4021 O O B SER A 1 281 ? 17.61900 9.72400 -40.60800 0.266 14.80122 281 SER A O 1
ATOM 4036 N N A VAL A 1 282 ? 16.66800 11.41200 -41.77600 0.734 15.02691 282 VAL A N 1
ATOM 4037 N N B VAL A 1 282 ? 16.76800 11.41200 -41.77600 0.266 7.67692 282 VAL A N 1
ATOM 4038 C CA A VAL A 1 282 ? 15.69300 11.87700 -40.75900 0.734 12.23686 282 VAL A CA 1
ATOM 4039 C CA B VAL A 1 282 ? 15.79300 11.87700 -40.75900 0.266 15.38691 282 VAL A CA 1
ATOM 4040 C C A VAL A 1 282 ? 14.40200 11.95200 -41.57000 0.734 15.57698 282 VAL A C 1
ATOM 4041 C C B VAL A 1 282 ? 14.50200 11.95200 -41.57000 0.266 9.38695 282 VAL A C 1
ATOM 4042 O O A VAL A 1 282 ? 14.34600 12.76200 -42.48000 0.734 11.43684 282 VAL A O 1
ATOM 4043 O O B VAL A 1 282 ? 14.44600 12.76200 -42.48000 0.266 23.00691 282 VAL A O 1
ATOM 4068 N N . LYS A 1 283 ? 13.41200 11.17100 -41.21000 1.000 12.68270 283 LYS A N 1
ATOM 4069 C CA . LYS A 1 283 ? 12.18200 11.07600 -41.97900 1.000 13.19351 283 LYS A CA 1
ATOM 4070 C C . LYS A 1 283 ? 10.96500 10.93800 -41.07300 1.000 13.07486 283 LYS A C 1
ATOM 4071 O O . LYS A 1 283 ? 11.00700 10.24200 -40.05800 1.000 14.99071 283 LYS A O 1
ATOM 4090 N N . GLN A 1 284 ? 9.86800 11.57200 -41.48600 1.000 12.58265 284 GLN A N 1
ATOM 4091 C CA . GLN A 1 284 ? 8.55900 11.40600 -40.85500 1.000 12.05634 284 GLN A CA 1
ATOM 4092 C C . GLN A 1 284 ? 8.53900 12.02400 -39.46600 1.000 12.21947 284 GLN A C 1
ATOM 4093 O O . GLN A 1 284 ? 8.58900 11.33200 -38.44300 1.000 13.62482 284 GLN A O 1
ATOM 4107 N N . VAL A 1 285 ? 8.45000 13.34100 -39.43600 1.000 11.71676 285 VAL A N 1
ATOM 4108 C CA . VAL A 1 285 ? 8.51900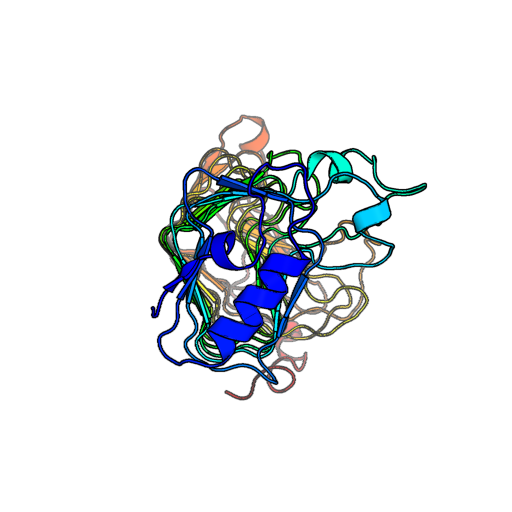 14.12900 -38.21700 1.000 11.62458 285 VAL A CA 1
ATOM 4109 C C . VAL A 1 285 ? 7.32500 15.06100 -38.26000 1.000 10.95360 285 VAL A C 1
ATOM 4110 O O . VAL A 1 285 ? 7.04600 15.66700 -39.29100 1.000 12.48516 285 VAL A O 1
ATOM 4123 N N A MET A 1 286 ? 6.64300 15.18100 -37.15500 0.707 11.94839 286 MET A N 1
ATOM 4124 N N B MET A 1 286 ? 6.64000 15.16700 -37.13800 0.293 12.01420 286 MET A N 1
ATOM 4125 C CA A MET A 1 286 ? 5.45700 16.04500 -37.01900 0.707 12.29066 286 MET A CA 1
ATOM 4126 C CA B MET A 1 286 ? 5.45200 16.03800 -37.03200 0.293 12.83542 286 MET A CA 1
ATOM 4127 C C A MET A 1 286 ? 5.65100 16.94500 -35.82000 0.707 11.25892 286 MET A C 1
ATOM 4128 C C B MET A 1 286 ? 5.60200 16.93500 -35.81500 0.293 11.86158 286 MET A C 1
ATOM 4129 O O A MET A 1 286 ? 5.86400 16.44000 -34.74300 0.707 13.00627 286 MET A O 1
ATOM 4130 O O B MET A 1 286 ? 5.87300 16.42400 -34.74200 0.293 12.88789 286 MET A O 1
ATOM 4157 N N . PHE A 1 287 ? 5.63300 18.22700 -36.03600 1.000 11.52463 287 PHE A N 1
ATOM 4158 C CA . PHE A 1 287 ? 5.67200 19.24400 -35.00400 1.000 11.35889 287 PHE A CA 1
ATOM 4159 C C . PHE A 1 287 ? 4.33200 19.98200 -35.05500 1.000 11.45104 287 PHE A C 1
ATOM 4160 O O . PHE A 1 287 ? 4.05800 20.71300 -36.01700 1.000 13.32742 287 PHE A O 1
ATOM 4177 N N A SER A 1 288 ? 3.48900 19.80700 -34.04300 0.532 12.33261 288 SER A N 1
ATOM 4178 N N B SER A 1 288 ? 3.49500 19.79900 -34.03300 0.468 12.26158 288 SER A N 1
ATOM 4179 C CA A SER A 1 288 ? 2.16500 20.39600 -34.11600 0.532 12.83287 288 SER A CA 1
ATOM 4180 C CA B SER A 1 288 ? 2.12000 20.28300 -34.05000 0.468 13.42507 288 SER A CA 1
ATOM 4181 C C A SER A 1 288 ? 1.71100 20.96900 -32.78600 0.532 11.74053 288 SER A C 1
ATOM 4182 C C B SER A 1 288 ? 1.77800 21.01100 -32.75900 0.468 12.11429 288 SER A C 1
ATOM 4183 O O A SER A 1 288 ? 1.99400 20.42200 -31.72000 0.532 12.42730 288 SER A O 1
ATOM 4184 O O B SER A 1 288 ? 2.25100 20.64600 -31.68100 0.468 14.55909 288 SER A O 1
ATOM 4199 N N . ASN A 1 289 ? 0.93100 22.03800 -32.87500 1.000 12.34050 289 ASN A N 1
ATOM 4200 C CA . ASN A 1 289 ? 0.34800 22.69500 -31.70700 1.000 12.38263 289 ASN A CA 1
ATOM 4201 C C . ASN A 1 289 ? 1.45800 23.15900 -30.76800 1.000 12.20368 289 ASN A C 1
ATOM 4202 O O . ASN A 1 289 ? 1.55700 22.72600 -29.61600 1.000 12.81948 289 ASN A O 1
ATOM 4214 N N . ILE A 1 290 ? 2.33500 23.99600 -31.30700 1.000 12.79055 290 ILE A N 1
ATOM 4215 C CA . ILE A 1 290 ? 3.47600 24.54600 -30.58800 1.000 13.11957 290 ILE A CA 1
ATOM 4216 C C . ILE A 1 290 ? 3.20200 26.02900 -30.39000 1.000 12.37753 290 ILE A C 1
ATOM 4217 O O . ILE A 1 290 ? 2.90100 26.74200 -31.35000 1.000 14.90913 290 ILE A O 1
ATOM 4233 N N . GLN A 1 291 ? 3.27800 26.48800 -29.16100 1.000 13.09331 291 GLN A N 1
ATOM 4234 C CA . GLN A 1 291 ? 3.14100 27.91800 -28.82600 1.000 14.34337 291 GLN A CA 1
ATOM 4235 C C . GLN A 1 291 ? 4.52400 28.42800 -28.42400 1.000 13.47235 291 GLN A C 1
ATOM 4236 O O . GLN A 1 291 ? 5.13700 27.80600 -27.58700 1.000 16.39872 291 GLN A O 1
ATOM 4250 N N . VAL A 1 292 ? 5.01100 29.49400 -29.02800 1.000 12.70642 292 VAL A N 1
ATOM 4251 C CA . VAL A 1 292 ? 6.31800 30.06800 -28.74000 1.000 12.73794 292 VAL A CA 1
ATOM 4252 C C . VAL A 1 292 ? 6.15900 31.47900 -28.18400 1.000 13.14589 292 VAL A C 1
ATOM 4253 O O . VAL A 1 292 ? 5.36000 32.27100 -28.68900 1.000 14.35120 292 VAL A O 1
ATOM 4266 N N A SER A 1 293 ? 6.95500 31.80500 -27.17200 0.484 13.56434 293 SER A N 1
ATOM 4267 N N B SER A 1 293 ? 6.96100 31.80600 -27.17600 0.516 13.56963 293 SER A N 1
ATOM 4268 C CA A SER A 1 293 ? 6.93500 33.12400 -26.54800 0.484 13.95140 293 SER A CA 1
ATOM 4269 C CA B SER A 1 293 ? 6.93600 33.11500 -26.52800 0.516 14.65151 293 SER A CA 1
ATOM 4270 C C A SER A 1 293 ? 8.37500 33.59200 -26.47100 0.484 15.34878 293 SER A C 1
ATOM 4271 C C B SER A 1 293 ? 8.37400 33.60200 -26.44800 0.516 15.41458 293 SER A C 1
ATOM 4272 O O A SER A 1 293 ? 9.16700 33.00900 -25.73600 0.484 15.87246 293 SER A O 1
ATOM 4273 O O B SER A 1 293 ? 9.16800 33.04000 -25.69400 0.516 15.43555 293 SER A O 1
ATOM 4288 N N . ASN A 1 294 ? 8.71800 34.61900 -27.24500 1.000 15.04624 294 ASN A N 1
ATOM 4289 C CA . ASN A 1 294 ? 10.06500 35.18300 -27.24900 1.000 16.60946 294 ASN A CA 1
ATOM 4290 C C . ASN A 1 294 ? 11.12000 34.11400 -27.54900 1.000 16.64107 294 ASN A C 1
ATOM 4291 O O . ASN A 1 294 ? 12.15600 34.01800 -26.88000 1.000 19.07276 294 ASN A O 1
ATOM 4303 N N . VAL A 1 295 ? 10.85500 33.29800 -28.55200 1.000 14.40659 295 VAL A N 1
ATOM 4304 C CA . VAL A 1 295 ? 11.77000 32.24200 -28.97300 1.000 14.70665 295 VAL A CA 1
ATOM 4305 C C . VAL A 1 295 ? 12.58400 32.74900 -30.15000 1.000 14.81720 295 VAL A C 1
ATOM 4306 O O . VAL A 1 295 ? 12.03500 33.29400 -31.11300 1.000 16.88568 295 VAL A O 1
ATOM 4319 N N . ALA A 1 296 ? 13.90100 32.57200 -30.08900 1.000 15.15679 296 ALA A N 1
ATOM 4320 C CA . ALA A 1 296 ? 14.76300 33.20100 -31.08700 1.000 19.33600 296 ALA A CA 1
ATOM 4321 C C . ALA A 1 296 ? 14.48000 32.67000 -32.48100 1.000 21.52317 296 ALA A C 1
ATOM 4322 O O . ALA A 1 296 ? 14.19800 33.44000 -33.41000 1.000 22.37058 296 ALA A O 1
ATOM 4329 N N . ASN A 1 297 ? 14.59600 31.36800 -32.67200 1.000 19.75971 297 ASN A N 1
ATOM 4330 C CA . ASN A 1 297 ? 14.44600 30.69300 -33.99500 1.000 18.32288 297 ASN A CA 1
ATOM 4331 C C . ASN A 1 297 ? 13.37100 29.61700 -33.90400 1.000 14.94344 297 ASN A C 1
ATOM 4332 O O . ASN A 1 297 ? 13.69700 28.48000 -33.66600 1.000 15.59881 297 ASN A O 1
ATOM 4343 N N . PRO A 1 298 ? 12.08800 29.95300 -34.09600 1.000 13.69078 298 PRO A N 1
ATOM 4344 C CA . PRO A 1 298 ? 11.01900 28.98100 -33.80800 1.000 13.39861 298 PRO A CA 1
ATOM 4345 C C . PRO A 1 298 ? 11.03400 27.72800 -34.65500 1.000 11.94585 298 PRO A C 1
ATOM 4346 O O . PRO A 1 298 ? 10.72500 26.65300 -34.13500 1.000 13.27476 298 PRO A O 1
ATOM 4357 N N . ILE A 1 299 ? 11.31900 27.84300 -35.95500 1.000 12.73789 299 ILE A N 1
ATOM 4358 C CA . ILE A 1 299 ? 11.27200 26.71700 -36.87900 1.000 12.44325 299 ILE A CA 1
ATOM 4359 C C . ILE A 1 299 ? 12.60100 26.71900 -37.62700 1.000 12.54583 299 ILE A C 1
ATOM 4360 O O . ILE A 1 299 ? 12.90700 27.69700 -38.33100 1.000 13.39057 299 ILE A O 1
ATOM 4376 N N . ILE A 1 300 ? 13.37400 25.63500 -37.49700 1.000 11.81413 300 ILE A N 1
ATOM 4377 C CA . ILE A 1 300 ? 14.68700 25.59800 -38.13300 1.000 11.38779 300 ILE A CA 1
ATOM 4378 C C . ILE A 1 300 ? 15.08000 24.18700 -38.53200 1.000 10.11401 300 ILE A C 1
ATOM 4379 O O . ILE A 1 300 ? 15.02300 23.25400 -37.72800 1.000 10.21919 300 ILE A O 1
ATOM 4395 N N . ILE A 1 301 ? 15.52800 24.04300 -39.78200 1.000 10.04548 301 ILE A N 1
ATOM 4396 C CA . ILE A 1 301 ? 16.29300 22.89700 -40.23900 1.000 10.26401 301 ILE A CA 1
ATOM 4397 C C . ILE A 1 301 ? 17.64600 23.46000 -40.64000 1.000 10.89829 301 ILE A C 1
ATOM 4398 O O . ILE A 1 301 ? 17.71200 24.37000 -41.47500 1.000 12.23782 301 ILE A O 1
ATOM 4414 N N . ASP A 1 302 ? 18.71000 22.99600 -39.98700 1.000 10.68506 302 ASP A N 1
ATOM 4415 C CA . ASP A 1 302 ? 20.04300 23.55300 -40.21200 1.000 11.40106 302 ASP A CA 1
ATOM 4416 C C . ASP A 1 302 ? 20.99500 22.41600 -40.56200 1.000 10.36403 302 ASP A C 1
ATOM 4417 O O . ASP A 1 302 ? 21.42000 21.67200 -39.67600 1.000 11.70881 302 ASP A O 1
ATOM 4426 N N . GLN A 1 303 ? 21.31400 22.26900 -41.85700 1.000 10.07708 303 GLN A N 1
ATOM 4427 C CA . GLN A 1 303 ? 22.27500 21.27000 -42.31000 1.000 10.09289 303 GLN A CA 1
ATOM 4428 C C . GLN A 1 303 ? 23.67300 21.84200 -42.47200 1.000 10.47720 303 GLN A C 1
ATOM 4429 O O . GLN A 1 303 ? 24.51900 21.25000 -43.16500 1.000 11.02717 303 GLN A O 1
ATOM 4443 N N . TYR A 1 304 ? 23.93100 22.97600 -41.82600 1.000 10.89558 304 TYR A N 1
ATOM 4444 C CA . TYR A 1 304 ? 25.23100 23.63800 -41.75000 1.000 11.19566 304 TYR A CA 1
ATOM 4445 C C . TYR A 1 304 ? 25.61700 23.78200 -40.28100 1.000 12.24327 304 TYR A C 1
ATOM 4446 O O . TYR A 1 304 ? 26.42400 24.64300 -39.91700 1.000 14.49587 304 TYR A O 1
ATOM 4464 N N . TYR A 1 305 ? 25.04200 22.93600 -39.41200 1.000 12.56690 305 TYR A N 1
ATOM 4465 C CA . TYR A 1 305 ? 25.31300 23.03500 -37.98600 1.000 12.86689 305 TYR A CA 1
ATOM 4466 C C . TYR A 1 305 ? 26.76800 22.70000 -37.70300 1.000 13.43542 305 TYR A C 1
ATOM 4467 O O . TYR A 1 305 ? 27.29400 21.70600 -38.20300 1.000 13.67751 305 TYR A O 1
ATOM 4485 N N . CYS A 1 306 ? 27.42600 23.53100 -36.89900 1.000 14.68026 306 CYS A N 1
ATOM 4486 C CA . CYS A 1 306 ? 28.83700 23.26100 -36.63400 1.000 15.23054 306 CYS A CA 1
ATOM 4487 C C . CYS A 1 306 ? 29.30600 23.78300 -35.28500 1.000 16.71747 306 CYS A C 1
ATOM 4488 O O . CYS A 1 306 ? 30.49200 24.09600 -35.12200 1.000 19.85707 306 CYS A O 1
ATOM 4495 N N . ASP A 1 307 ? 28.41300 23.85700 -34.30400 1.000 18.69138 307 ASP A N 1
ATOM 4496 C CA . ASP A 1 307 ? 28.81900 24.27600 -32.96500 1.000 22.12342 307 ASP A CA 1
ATOM 4497 C C . ASP A 1 307 ? 29.86500 23.30200 -32.43300 1.000 24.55772 307 ASP A C 1
ATOM 4498 O O . ASP A 1 307 ? 29.62000 22.09200 -32.36900 1.000 25.62101 307 ASP A O 1
ATOM 4507 N N . GLY A 1 308 ? 31.04200 23.81400 -32.08400 1.000 26.60021 308 GLY A N 1
ATOM 4508 C CA . GLY A 1 308 ? 32.07600 22.95600 -31.53600 1.000 28.28705 308 GLY A CA 1
ATOM 4509 C C . GLY A 1 308 ? 32.88800 22.19800 -32.56300 1.000 27.54240 308 GLY A C 1
ATOM 4510 O O . GLY A 1 308 ? 33.57000 21.22500 -32.21300 1.000 32.86911 308 GLY A O 1
ATOM 4514 N N . GLY A 1 309 ? 32.86500 22.61300 -33.81400 1.000 22.72343 309 GLY A N 1
ATOM 4515 C CA . GLY A 1 309 ? 33.71700 21.99800 -34.79800 1.000 21.17841 309 GLY A CA 1
ATOM 4516 C C . GLY A 1 309 ? 33.93200 22.90300 -35.98400 1.000 19.13089 309 GLY A C 1
ATOM 4517 O O . GLY A 1 309 ? 33.71700 24.11600 -35.92300 1.000 20.85992 309 GLY A O 1
ATOM 4521 N N . GLY A 1 310 ? 34.38900 22.30500 -37.07600 1.000 18.32546 310 GLY A N 1
ATOM 4522 C CA . GLY A 1 310 ? 34.64200 23.07400 -38.27100 1.000 18.21490 310 GLY A CA 1
ATOM 4523 C C . GLY A 1 310 ? 33.37300 23.30900 -39.06700 1.000 17.44912 310 GLY A C 1
ATOM 4524 O O . GLY A 1 310 ? 32.43100 22.52600 -39.01200 1.000 18.23591 310 GLY A O 1
ATOM 4528 N N A CYS A 1 311 ? 33.35400 24.42100 -39.80800 0.619 16.68577 311 CYS A N 1
ATOM 4529 N N B CYS A 1 311 ? 33.35800 24.44200 -39.76900 0.381 17.75700 311 CYS A N 1
ATOM 4530 C CA A CYS A 1 311 ? 32.16700 24.87000 -40.53200 0.619 15.72270 311 CYS A CA 1
ATOM 4531 C CA B CYS A 1 311 ? 32.16300 24.90400 -40.52200 0.381 18.98882 311 CYS A CA 1
ATOM 4532 C C A CYS A 1 311 ? 32.31700 24.75100 -42.05100 0.619 18.30972 311 CYS A C 1
ATOM 4533 C C B CYS A 1 311 ? 32.33500 24.76200 -42.03700 0.381 18.97033 311 CYS A C 1
ATOM 4534 O O A CYS A 1 311 ? 31.64700 25.43900 -42.82300 0.619 21.73356 311 CYS A O 1
ATOM 4535 O O B CYS A 1 311 ? 31.66700 25.46700 -42.77900 0.381 21.67048 311 CYS A O 1
ATOM 4549 N N . HIS A 1 312 ? 33.12300 23.81200 -42.49800 1.000 16.72804 312 HIS A N 1
ATOM 4550 C CA . HIS A 1 312 ? 33.27000 23.59100 -43.92000 1.000 16.38319 312 HIS A CA 1
ATOM 4551 C C . HIS A 1 312 ? 32.11200 22.74600 -44.44100 1.000 16.30149 312 HIS A C 1
ATOM 4552 O O . HIS A 1 312 ? 31.37200 22.11200 -43.69200 1.000 17.52266 312 HIS A O 1
ATOM 4566 N N . ASN A 1 313 ? 31.97700 22.72400 -45.75300 1.000 14.10925 313 ASN A N 1
ATOM 4567 C CA . ASN A 1 313 ? 30.96600 21.91300 -46.45800 1.000 13.88807 313 ASN A CA 1
ATOM 4568 C C . ASN A 1 313 ? 31.59400 20.61400 -46.96000 1.000 13.77238 313 ASN A C 1
ATOM 4569 O O . ASN A 1 313 ? 32.78300 20.54600 -47.12000 1.000 17.81462 313 ASN A O 1
ATOM 4579 N N . GLU A 1 314 ? 30.77600 19.61700 -47.12500 1.000 12.87490 314 GLU A N 1
ATOM 4580 C CA . GLU A 1 314 ? 31.17100 18.30900 -47.62100 1.000 14.48287 314 GLU A CA 1
ATOM 4581 C C . GLU A 1 314 ? 30.07000 17.77200 -48.51500 1.000 13.42770 314 GLU A C 1
ATOM 4582 O O . GLU A 1 314 ? 28.93300 18.24000 -48.47100 1.000 15.95135 314 GLU A O 1
ATOM 4594 N N . THR A 1 315 ? 30.38800 16.75800 -49.30700 1.000 13.92233 315 THR A N 1
ATOM 4595 C CA . THR A 1 315 ? 29.43300 16.29300 -50.29500 1.000 15.27783 315 THR A CA 1
ATOM 4596 C C . THR A 1 315 ? 28.38600 15.34700 -49.73400 1.000 16.53572 315 THR A C 1
ATOM 4597 O O . THR A 1 315 ? 27.39300 15.08500 -50.40000 1.000 21.55452 315 THR A O 1
ATOM 4608 N N A SER A 1 316 ? 28.57600 14.80900 -48.54100 0.541 14.12511 316 SER A N 1
ATOM 4609 N N B SER A 1 316 ? 28.58000 14.81500 -48.53500 0.459 16.09364 316 SER A N 1
ATOM 4610 C CA A SER A 1 316 ? 27.55700 13.96800 -47.93100 0.541 13.99870 316 SER A CA 1
ATOM 4611 C CA B SER A 1 316 ? 27.58000 13.96700 -47.90400 0.459 14.88562 316 SER A CA 1
ATOM 4612 C C A SER A 1 316 ? 26.66400 14.80500 -47.02900 0.541 13.21709 316 SER A C 1
ATOM 4613 C C B SER A 1 316 ? 26.66600 14.81100 -47.02000 0.459 13.95921 316 SER A C 1
ATOM 4614 O O A SER A 1 316 ? 27.09900 15.80600 -46.46500 0.541 14.61702 316 SER A O 1
ATOM 4615 O O B SER A 1 316 ? 27.08400 15.82300 -46.45600 0.459 14.50912 316 SER A O 1
ATOM 4630 N N . ALA A 1 317 ? 25.40600 14.38900 -46.91300 1.000 12.99065 317 ALA A N 1
ATOM 4631 C CA . ALA A 1 317 ? 24.47500 14.98700 -45.96400 1.000 12.55376 317 ALA A CA 1
ATOM 4632 C C . ALA A 1 317 ? 23.53700 13.92700 -45.41000 1.000 13.13542 317 ALA A C 1
ATOM 4633 O O . ALA A 1 317 ? 23.27800 12.91100 -46.05900 1.000 14.63280 317 ALA A O 1
ATOM 4641 N N . VAL A 1 318 ? 23.01000 14.19100 -44.21000 1.000 12.39320 318 VAL A N 1
ATOM 4642 C CA . VAL A 1 318 ? 21.82900 13.47500 -43.73900 1.000 12.74846 318 VAL A CA 1
ATOM 4643 C C . VAL A 1 318 ? 20.63900 13.91000 -44.58400 1.000 13.44859 318 VAL A C 1
ATOM 4644 O O . VAL A 1 318 ? 20.41900 15.11000 -44.79100 1.000 16.59080 318 VAL A O 1
ATOM 4657 N N . ALA A 1 319 ? 19.87700 12.95200 -45.09600 1.000 11.79054 319 ALA A N 1
ATOM 4658 C CA . ALA A 1 319 ? 18.72500 13.26200 -45.94800 1.000 12.79587 319 ALA A CA 1
ATOM 4659 C C . ALA A 1 319 ? 17.51600 13.56700 -45.07700 1.000 12.91436 319 ALA A C 1
ATOM 4660 O O . ALA A 1 319 ? 17.06100 12.69800 -44.33300 1.000 15.36182 319 ALA A O 1
ATOM 4667 N N . VAL A 1 320 ? 16.98700 14.78100 -45.18000 1.000 11.35625 320 VAL A N 1
ATOM 4668 C CA . VAL A 1 320 ? 15.82900 15.20600 -44.39900 1.000 12.77475 320 VAL A CA 1
ATOM 4669 C C . VAL A 1 320 ? 14.58900 15.15600 -45.27800 1.000 11.69585 320 VAL A C 1
ATOM 4670 O O . VAL A 1 320 ? 14.55500 15.76500 -46.35400 1.000 13.13533 320 VAL A O 1
ATOM 4683 N N . SER A 1 321 ? 13.55900 14.44600 -44.83700 1.000 11.82200 321 SER A N 1
ATOM 4684 C CA . SER A 1 321 ? 12.34600 14.39500 -45.62700 1.000 12.39070 321 SER A CA 1
ATOM 4685 C C . SER A 1 321 ? 11.09700 14.14600 -44.79500 1.000 11.96417 321 SER A C 1
ATOM 4686 O O . SER A 1 321 ? 11.13000 13.50400 -43.74000 1.000 12.79580 321 SER A O 1
ATOM 4694 N N A ASN A 1 322 ? 9.97900 14.60700 -45.33900 0.567 12.34839 322 ASN A N 1
ATOM 4695 N N B ASN A 1 322 ? 9.98100 14.66100 -45.29900 0.433 11.69829 322 ASN A N 1
ATOM 4696 C CA A ASN A 1 322 ? 8.66800 14.44000 -44.73000 0.567 12.40373 322 ASN A CA 1
ATOM 4697 C CA B ASN A 1 322 ? 8.66600 14.41000 -44.71700 0.433 10.50093 322 ASN A CA 1
ATOM 4698 C C A ASN A 1 322 ? 8.66600 14.98300 -43.29800 0.567 12.49844 322 ASN A C 1
ATOM 4699 C C B ASN A 1 322 ? 8.57300 14.98700 -43.30200 0.433 9.36919 322 ASN A C 1
ATOM 4700 O O A ASN A 1 322 ? 8.59800 14.24800 -42.31000 0.567 12.19570 322 ASN A O 1
ATOM 4701 O O B ASN A 1 322 ? 8.34400 14.27900 -42.31500 0.433 10.87449 322 ASN A O 1
ATOM 4722 N N . ILE A 1 323 ? 8.74200 16.31000 -43.23400 1.000 11.83247 323 ILE A N 1
ATOM 4723 C CA . ILE A 1 323 ? 8.76300 17.06500 -41.99400 1.000 11.39046 323 ILE A CA 1
ATOM 4724 C C . ILE A 1 323 ? 7.57400 18.00500 -42.03900 1.000 11.17462 323 ILE A C 1
ATOM 4725 O O . ILE A 1 323 ? 7.42500 18.78600 -42.98600 1.000 12.68519 323 ILE A O 1
ATOM 4742 N N . ASN A 1 324 ? 6.70700 17.90500 -41.04700 1.000 11.77207 324 ASN A N 1
ATOM 4743 C CA . ASN A 1 324 ? 5.43300 18.60200 -41.00600 1.000 12.46156 324 ASN A CA 1
ATOM 4744 C C . ASN A 1 324 ? 5.34200 19.54500 -39.83900 1.000 11.31157 324 ASN A C 1
ATOM 4745 O O . ASN A 1 324 ? 5.64100 19.16000 -38.71600 1.000 13.39319 324 ASN A O 1
ATOM 4756 N N . TYR A 1 325 ? 4.94000 20.77300 -40.12500 1.000 11.17459 325 TYR A N 1
ATOM 4757 C CA . TYR A 1 325 ? 4.75700 21.83100 -39.13500 1.000 12.06945 325 TYR A CA 1
ATOM 4758 C C . TYR A 1 325 ? 3.30600 22.28100 -39.20300 1.000 12.73530 325 TYR A C 1
ATOM 4759 O O . TYR A 1 325 ? 2.86200 22.74500 -40.25700 1.000 14.78803 325 TYR A O 1
ATOM 4777 N N . ILE A 1 326 ? 2.56700 22.14300 -38.10700 1.000 11.43787 326 ILE A N 1
ATOM 4778 C CA . ILE A 1 326 ? 1.12900 22.40600 -38.08300 1.000 12.33003 326 ILE A CA 1
ATOM 4779 C C . ILE A 1 326 ? 0.79400 23.18400 -36.82200 1.000 11.55103 326 ILE A C 1
ATOM 4780 O O . ILE A 1 326 ? 1.04900 22.70800 -35.71600 1.000 13.39576 326 ILE A O 1
ATOM 4796 N N . ASN A 1 327 ? 0.19700 24.36500 -36.98100 1.000 11.79835 327 ASN A N 1
ATOM 4797 C CA . ASN A 1 327 ? -0.32800 25.13300 -35.85400 1.000 12.25363 327 ASN A CA 1
ATOM 4798 C C . ASN A 1 327 ? 0.79000 25.53500 -34.88400 1.000 11.27206 327 ASN A C 1
ATOM 4799 O O . ASN A 1 327 ? 0.87800 25.06300 -33.74400 1.000 12.89053 327 ASN A O 1
ATOM 4810 N N . ILE A 1 328 ? 1.65700 26.41500 -35.37200 1.000 12.10095 328 ILE A N 1
ATOM 4811 C CA . ILE A 1 328 ? 2.79000 26.94500 -34.61900 1.000 12.03789 328 ILE A CA 1
ATOM 4812 C C . ILE A 1 328 ? 2.59700 28.44300 -34.58100 1.000 12.40636 328 ILE A C 1
ATOM 4813 O O . ILE A 1 328 ? 2.52000 29.08100 -35.63900 1.000 13.26422 328 ILE A O 1
ATOM 4829 N N . LYS A 1 329 ? 2.44900 28.99900 -33.37500 1.000 13.02744 329 LYS A N 1
ATOM 4830 C CA . LYS A 1 329 ? 2.08700 30.39000 -33.23600 1.000 13.29333 329 LYS A CA 1
ATOM 4831 C C . LYS A 1 329 ? 2.83600 31.00600 -32.06500 1.000 12.26952 329 LYS A C 1
ATOM 4832 O O . LYS A 1 329 ? 3.19800 30.31900 -31.10700 1.000 13.15901 329 LYS A O 1
ATOM 4851 N N . GLY A 1 330 ? 3.01200 32.32000 -32.12900 1.000 12.46427 330 GLY A N 1
ATOM 4852 C CA . GLY A 1 330 ? 3.57000 33.08700 -31.04300 1.000 13.56163 330 GLY A CA 1
ATOM 4853 C C . GLY A 1 330 ? 4.55400 34.12900 -31.52500 1.000 13.36710 330 GLY A C 1
ATOM 4854 O O . GLY A 1 330 ? 4.42200 34.63500 -32.63700 1.000 15.30918 330 GLY A O 1
ATOM 4858 N N . THR A 1 331 ? 5.53600 34.47900 -30.69900 1.000 13.89592 331 THR A N 1
ATOM 4859 C CA . THR A 1 331 ? 6.45100 35.56300 -31.01200 1.000 13.21433 331 THR A CA 1
ATOM 4860 C C . THR A 1 331 ? 7.88100 35.04400 -31.08300 1.000 12.95646 331 THR A C 1
ATOM 4861 O O . THR A 1 331 ? 8.25000 34.08300 -30.39800 1.000 14.39335 331 THR A O 1
ATOM 4872 N N . TYR A 1 332 ? 8.68700 35.71100 -31.90000 1.000 14.19599 332 TYR A N 1
ATOM 4873 C CA . TYR A 1 332 ? 10.05100 35.28800 -32.16000 1.000 15.87783 332 TYR A CA 1
ATOM 4874 C C . TYR A 1 332 ? 10.99800 36.47100 -32.10200 1.000 17.58599 332 TYR A C 1
ATOM 4875 O O . TYR A 1 332 ? 10.61400 37.60300 -32.36800 1.000 16.85420 332 TYR A O 1
ATOM 4893 N N . THR A 1 333 ? 12.26600 36.20200 -31.77100 1.000 21.07047 333 THR A N 1
ATOM 4894 C CA . THR A 1 333 ? 13.22600 37.28100 -31.57900 1.000 24.49719 333 THR A CA 1
ATOM 4895 C C . THR A 1 333 ? 14.35800 37.31700 -32.59800 1.000 25.75793 333 THR A C 1
ATOM 4896 O O . THR A 1 333 ? 15.06400 38.33600 -32.64600 1.000 26.96064 333 THR A O 1
ATOM 4907 N N . LYS A 1 334 ? 14.51100 36.31100 -33.44900 1.000 26.86853 334 LYS A N 1
ATOM 4908 C CA . LYS A 1 334 ? 15.58300 36.30000 -34.47900 1.000 24.97662 334 LYS A CA 1
ATOM 4909 C C . LYS A 1 334 ? 14.97600 35.86600 -35.82100 1.000 27.82397 334 LYS A C 1
ATOM 4910 O O . LYS A 1 334 ? 14.10500 36.54500 -36.26000 1.000 29.90312 334 LYS A O 1
ATOM 4929 N N . GLU A 1 335 ? 15.38000 34.80300 -36.48700 1.000 27.12367 335 GLU A N 1
ATOM 4930 C CA . GLU A 1 335 ? 14.76100 34.41900 -37.76400 1.000 25.16586 335 GLU A CA 1
ATOM 4931 C C . GLU A 1 335 ? 13.50800 33.58700 -37.51100 1.000 21.63905 335 GLU A C 1
ATOM 4932 O O . GLU A 1 335 ? 13.55900 32.63400 -36.73300 1.000 20.42047 335 GLU A O 1
ATOM 4944 N N . PRO A 1 336 ? 12.38400 33.88700 -38.17000 1.000 18.23081 336 PRO A N 1
ATOM 4945 C CA . PRO A 1 336 ? 11.15100 33.13400 -37.86200 1.000 16.84117 336 PRO A CA 1
ATOM 4946 C C . PRO A 1 336 ? 11.18300 31.70100 -38.35600 1.000 17.35946 336 PRO A C 1
ATOM 4947 O O . PRO A 1 336 ? 10.73700 30.78500 -37.64900 1.000 16.64632 336 PRO A O 1
ATOM 4958 N N . VAL A 1 337 ? 11.69300 31.49400 -39.57500 1.000 16.19631 337 VAL A N 1
ATOM 4959 C CA . VAL A 1 337 ? 11.75000 30.18700 -40.21600 1.000 15.79104 337 VAL A CA 1
ATOM 4960 C C . VAL A 1 337 ? 13.05600 30.13900 -40.98300 1.000 14.24076 337 VAL A C 1
ATOM 4961 O O . VAL A 1 337 ? 13.37300 31.08200 -41.72100 1.000 15.19079 337 VAL A O 1
ATOM 4974 N N . ARG A 1 338 ? 13.80900 29.05600 -40.80100 1.000 12.25116 338 ARG A N 1
ATOM 4975 C CA . ARG A 1 338 ? 15.04700 28.85100 -41.54700 1.000 12.73004 338 ARG A CA 1
ATOM 4976 C C . ARG A 1 338 ? 15.09500 27.40700 -41.99200 1.000 11.71425 338 ARG A C 1
ATOM 4977 O O . ARG A 1 338 ? 15.11300 26.51500 -41.14900 1.000 14.13273 338 ARG A O 1
ATOM 4998 N N . PHE A 1 339 ? 15.05200 27.16900 -43.29600 1.000 11.49827 339 PHE A N 1
ATOM 4999 C CA . PHE A 1 339 ? 15.25500 25.83200 -43.85800 1.000 11.23784 339 PHE A CA 1
ATOM 5000 C C . PHE A 1 339 ? 16.54600 25.91000 -44.66500 1.000 12.21158 339 PHE A C 1
ATOM 5001 O O . PHE A 1 339 ? 16.52900 26.28500 -45.83200 1.000 14.22753 339 PHE A O 1
ATOM 5018 N N . ALA A 1 340 ? 17.67000 25.57500 -44.04500 1.000 12.01687 340 ALA A N 1
ATOM 5019 C CA . ALA A 1 340 ? 18.98200 25.66500 -44.67400 1.000 13.39060 340 ALA A CA 1
ATOM 5020 C C . ALA A 1 340 ? 19.44500 24.22900 -44.92700 1.000 12.39843 340 ALA A C 1
ATOM 5021 O O . ALA A 1 340 ? 20.05800 23.59900 -44.06500 1.000 11.89574 340 ALA A O 1
ATOM 5028 N N . CYS A 1 341 ? 19.16500 23.70800 -46.12000 1.000 13.20903 341 CYS A N 1
ATOM 5029 C CA . CYS A 1 341 ? 19.43400 22.32500 -46.47400 1.000 13.30113 341 CYS A CA 1
ATOM 5030 C C . CYS A 1 341 ? 20.67100 22.19400 -47.35300 1.000 12.77488 341 CYS A C 1
ATOM 5031 O O . CYS A 1 341 ? 21.16300 23.16900 -47.92500 1.000 13.22212 341 CYS A O 1
ATOM 5038 N N . SER A 1 342 ? 21.19700 20.97400 -47.41800 1.000 12.81158 342 SER A N 1
ATOM 5039 C CA . SER A 1 342 ? 22.48600 20.78500 -48.06400 1.000 12.33542 342 SER A CA 1
ATOM 5040 C C . SER A 1 342 ? 22.37600 20.94900 -49.58400 1.000 13.85903 342 SER A C 1
ATOM 5041 O O . SER A 1 342 ? 21.42300 20.48700 -50.22100 1.000 14.27759 342 SER A O 1
ATOM 5049 N N . ASP A 1 343 ? 23.38100 21.60000 -50.16500 1.000 13.71705 343 ASP A N 1
ATOM 5050 C CA . ASP A 1 343 ? 23.47600 21.69000 -51.61900 1.000 15.38048 343 ASP A CA 1
ATOM 5051 C C . ASP A 1 343 ? 23.54800 20.33200 -52.29000 1.000 15.87510 343 ASP A C 1
ATOM 5052 O O . ASP A 1 343 ? 23.10100 20.17300 -53.43400 1.000 19.62023 343 ASP A O 1
ATOM 5061 N N A SER A 1 344 ? 24.13200 19.36100 -51.61200 0.548 13.90405 344 SER A N 1
ATOM 5062 N N B SER A 1 344 ? 24.11800 19.34300 -51.61900 0.452 15.07782 344 SER A N 1
ATOM 5063 C CA A SER A 1 344 ? 24.36400 18.02800 -52.12500 0.548 15.38823 344 SER A CA 1
ATOM 5064 C CA B SER A 1 344 ? 24.31100 18.02600 -52.19900 0.452 17.26485 344 SER A CA 1
ATOM 5065 C C A SER A 1 344 ? 23.18200 17.09300 -51.89900 0.548 15.28042 344 SER A C 1
ATOM 5066 C C B SER A 1 344 ? 23.15900 17.07800 -51.90300 0.452 15.64888 344 SER A C 1
ATOM 5067 O O A SER A 1 344 ? 23.20100 15.97100 -52.40700 0.548 16.69623 344 SER A O 1
ATOM 5068 O O B SER A 1 344 ? 23.18100 15.93700 -52.37100 0.452 16.21990 344 SER A O 1
ATOM 5083 N N . LEU A 1 345 ? 22.18500 17.49600 -51.10200 1.000 14.87235 345 LEU A N 1
ATOM 5084 C CA . LEU A 1 345 ? 21.02900 16.65600 -50.79600 1.000 13.83289 345 LEU A CA 1
ATOM 5085 C C . LEU A 1 345 ? 19.90100 17.53400 -50.25000 1.000 13.63543 345 LEU A C 1
ATOM 5086 O O . LEU A 1 345 ? 19.76400 17.69300 -49.02300 1.000 13.02743 345 LEU A O 1
ATOM 5103 N N . PRO A 1 346 ? 19.10700 18.15200 -51.13400 1.000 13.47218 346 PRO A N 1
ATOM 5104 C CA . PRO A 1 346 ? 18.05700 19.07600 -50.68500 1.000 12.00120 346 PRO A CA 1
ATOM 5105 C C . PRO A 1 346 ? 17.06400 18.38200 -49.76500 1.000 12.69848 346 PRO A C 1
ATOM 5106 O O . PRO A 1 346 ? 16.83500 17.17400 -49.85700 1.000 13.15637 346 PRO A O 1
ATOM 5117 N N A CYS A 1 347 ? 16.48200 19.18300 -48.86900 0.570 11.95884 347 CYS A N 1
ATOM 5118 N N C CYS A 1 347 ? 16.45400 19.14700 -48.86600 0.430 12.88793 347 CYS A N 1
ATOM 5119 C CA A CYS A 1 347 ? 15.37900 18.70600 -48.05500 0.570 11.26420 347 CYS A CA 1
ATOM 5120 C CA C CYS A 1 347 ? 15.43300 18.57300 -48.00000 0.430 13.83551 347 CYS A CA 1
ATOM 5121 C C A CYS A 1 347 ? 14.12700 18.58000 -48.90600 0.570 12.67479 347 CYS A C 1
ATOM 5122 C C C CYS A 1 347 ? 14.08200 18.65900 -48.70400 0.430 13.36181 347 CYS A C 1
ATOM 5123 O O A CYS A 1 347 ? 13.89800 19.37500 -49.82000 0.570 12.96956 347 CYS A O 1
ATOM 5124 O O C CYS A 1 347 ? 13.76500 19.67000 -49.33800 0.430 14.28016 347 CYS A O 1
ATOM 5137 N N . THR A 1 348 ? 13.29700 17.58700 -48.60100 1.000 13.62213 348 THR A N 1
ATOM 5138 C CA . THR A 1 348 ? 12.08200 17.39100 -49.38400 1.000 13.48550 348 THR A CA 1
ATOM 5139 C C . THR A 1 348 ? 10.91700 17.06600 -48.47300 1.000 12.91429 348 THR A C 1
ATOM 5140 O O . THR A 1 348 ? 11.09200 16.65300 -47.33000 1.000 13.80380 348 THR A O 1
ATOM 5152 N N . GLY A 1 349 ? 9.71200 17.25300 -48.99000 1.000 12.76171 349 GLY A N 1
ATOM 5153 C CA . GLY A 1 349 ? 8.52800 16.90400 -48.24600 1.000 14.19321 349 GLY A CA 1
ATOM 5154 C C . GLY A 1 349 ? 8.32400 17.74400 -47.00800 1.000 12.85908 349 GLY A C 1
ATOM 5155 O O . GLY A 1 349 ? 7.75000 17.25600 -46.02400 1.000 14.51701 349 GLY A O 1
ATOM 5159 N N . ILE A 1 350 ? 8.78500 18.99200 -47.00600 1.000 12.40371 350 ILE A N 1
ATOM 5160 C CA . ILE A 1 350 ? 8.47000 19.89200 -45.89000 1.000 12.89864 350 ILE A CA 1
ATOM 5161 C C . ILE A 1 350 ? 7.06100 20.43400 -46.10500 1.000 13.59343 350 ILE A C 1
ATOM 5162 O O . ILE A 1 350 ? 6.75000 20.93200 -47.19500 1.000 19.51999 350 ILE A O 1
ATOM 5178 N N A SER A 1 351 ? 6.20200 20.35100 -45.10200 0.563 13.41970 351 SER A N 1
ATOM 5179 N N B SER A 1 351 ? 6.19300 20.33500 -45.11300 0.437 12.41166 351 SER A N 1
ATOM 5180 C CA A SER A 1 351 ? 4.84400 20.86800 -45.21300 0.563 15.46467 351 SER A CA 1
ATOM 5181 C CA B SER A 1 351 ? 4.85500 20.89600 -45.25000 0.437 12.98545 351 SER A CA 1
ATOM 5182 C C A SER A 1 351 ? 4.56700 21.82200 -44.06800 0.563 12.26440 351 SER A C 1
ATOM 5183 C C B SER A 1 351 ? 4.58300 21.83100 -44.08600 0.437 11.32477 351 SER A C 1
ATOM 5184 O O A SER A 1 351 ? 4.89300 21.52100 -42.91700 0.563 13.94326 351 SER A O 1
ATOM 5185 O O B SER A 1 351 ? 4.94300 21.53000 -42.94500 0.437 12.49313 351 SER A O 1
ATOM 5200 N N . LEU A 1 352 ? 3.95100 22.96400 -44.37900 1.000 12.90108 352 LEU A N 1
ATOM 5201 C CA . LEU A 1 352 ? 3.60400 23.94100 -43.36800 1.000 13.72501 352 LEU A CA 1
ATOM 5202 C C . LEU A 1 352 ? 2.12800 24.26600 -43.44100 1.000 12.66964 352 LEU A C 1
ATOM 5203 O O . LEU A 1 352 ? 1.59900 24.49900 -44.53300 1.000 14.17223 352 LEU A O 1
ATOM 5220 N N . SER A 1 353 ? 1.50500 24.35300 -42.27200 1.000 12.62477 353 SER A N 1
ATOM 5221 C CA . SER A 1 353 ? 0.10600 24.72400 -42.13500 1.000 13.29587 353 SER A CA 1
ATOM 5222 C C . SER A 1 353 ? -0.05700 25.55100 -40.86800 1.000 12.63272 353 SER A C 1
ATOM 5223 O O . SER A 1 353 ? 0.43200 25.16100 -39.80600 1.000 12.39837 353 SER A O 1
ATOM 5231 N N . THR A 1 354 ? -0.80600 26.64600 -40.95400 1.000 13.07477 354 THR A N 1
ATOM 5232 C CA . THR A 1 354 ? -1.28900 27.36000 -39.77400 1.000 12.45903 354 THR A CA 1
ATOM 5233 C C . THR A 1 354 ? -0.11400 27.83800 -38.91700 1.000 12.99064 354 THR A C 1
ATOM 5234 O O . THR A 1 354 ? 0.03900 27.48500 -37.75000 1.000 13.79591 354 THR A O 1
ATOM 5245 N N . ILE A 1 355 ? 0.74400 28.63400 -39.54200 1.000 13.25112 355 ILE A N 1
ATOM 5246 C CA . ILE A 1 355 ? 1.90700 29.24700 -38.90600 1.000 12.93804 355 ILE A CA 1
ATOM 5247 C C . ILE A 1 355 ? 1.60300 30.73000 -38.74700 1.000 12.95126 355 ILE A C 1
ATOM 5248 O O . ILE A 1 355 ? 1.32800 31.41600 -39.74000 1.000 15.41707 355 ILE A O 1
ATOM 5264 N N . GLU A 1 356 ? 1.61800 31.22600 -37.53100 1.000 13.75392 356 GLU A N 1
ATOM 5265 C CA . GLU A 1 356 ? 1.31300 32.63300 -37.22100 1.000 16.18842 356 GLU A CA 1
ATOM 5266 C C . GLU A 1 356 ? 2.34000 33.11800 -36.21300 1.000 14.35408 356 GLU A C 1
ATOM 5267 O O . GLU A 1 356 ? 2.09900 33.00800 -35.03600 1.000 15.33293 356 GLU A O 1
ATOM 5279 N N . LEU A 1 357 ? 3.41800 33.67700 -36.70800 1.000 15.11971 357 LEU A N 1
ATOM 5280 C CA . LEU A 1 357 ? 4.55400 34.11400 -35.90200 1.000 15.34091 357 LEU A CA 1
ATOM 5281 C C . LEU A 1 357 ? 4.71400 35.61600 -36.05700 1.000 16.11996 357 LEU A C 1
ATOM 5282 O O . LEU A 1 357 ? 4.66700 36.13300 -37.18200 1.000 18.62537 357 LEU A O 1
ATOM 5298 N N . LYS A 1 358 ? 4.84900 36.31800 -34.92900 1.000 15.09353 358 LYS A N 1
ATOM 5299 C CA . LYS A 1 358 ? 4.96400 37.75900 -34.91000 1.000 15.16462 358 LYS A CA 1
ATOM 5300 C C . LYS A 1 358 ? 6.30700 38.13200 -34.29900 1.000 13.27244 358 LYS A C 1
ATOM 5301 O O . LYS A 1 358 ? 6.71300 37.53900 -33.28600 1.000 14.18803 358 LYS A O 1
ATOM 5320 N N . PRO A 1 359 ? 6.98500 39.13500 -34.83500 1.000 14.16714 359 PRO A N 1
ATOM 5321 C CA . PRO A 1 359 ? 8.28800 39.51800 -34.27500 1.000 15.93303 359 PRO A CA 1
ATOM 5322 C C . PRO A 1 359 ? 8.11300 40.16400 -32.91500 1.000 16.55950 359 PRO A C 1
ATOM 5323 O O . PRO A 1 359 ? 7.24600 41.02400 -32.73500 1.000 18.18591 359 PRO A O 1
ATOM 5334 N N . ALA A 1 360 ? 8.95400 39.74800 -31.96500 1.000 17.92020 360 ALA A N 1
ATOM 5335 C CA . ALA A 1 360 ? 8.93200 40.32300 -30.63000 1.000 20.98913 360 ALA A CA 1
ATOM 5336 C C . ALA A 1 360 ? 9.72500 41.61400 -30.55500 1.000 25.64757 360 ALA A C 1
ATOM 5337 O O . ALA A 1 360 ? 9.51900 42.39900 -29.62300 1.000 33.97435 360 ALA A O 1
ATOM 5344 N N . THR A 1 361 ? 10.67700 41.80500 -31.46500 1.000 26.53703 361 THR A N 1
ATOM 5345 C CA . THR A 1 361 ? 11.52100 42.98800 -31.48900 1.000 30.03200 361 THR A CA 1
ATOM 5346 C C . THR A 1 361 ? 11.55000 43.56200 -32.90000 1.000 29.64006 361 THR A C 1
ATOM 5347 O O . THR A 1 361 ? 11.21900 42.88700 -33.87900 1.000 28.07143 361 THR A O 1
ATOM 5358 N N . GLY A 1 362 ? 11.97700 44.82200 -32.99900 1.000 32.55338 362 GLY A N 1
ATOM 5359 C CA . GLY A 1 362 ? 12.14100 45.42800 -34.31100 1.000 32.66134 362 GLY A CA 1
ATOM 5360 C C . GLY A 1 362 ? 13.13900 44.67900 -35.17500 1.000 31.01646 362 GLY A C 1
ATOM 5361 O O . GLY A 1 362 ? 12.91000 44.47100 -36.36900 1.000 29.72164 362 GLY A O 1
ATOM 5365 N N . LYS A 1 363 ? 14.25700 44.28100 -34.55800 1.000 31.75861 363 LYS A N 1
ATOM 5366 C CA . LYS A 1 363 ? 15.35300 43.51800 -35.21100 1.000 32.64296 363 LYS A CA 1
ATOM 5367 C C . LYS A 1 363 ? 14.74500 42.28100 -35.87800 1.000 29.34256 363 LYS A C 1
ATOM 5368 O O . LYS A 1 363 ? 14.98200 42.08100 -37.08600 1.000 30.44007 363 LYS A O 1
ATOM 5387 N N . ALA A 1 364 ? 13.99100 41.48800 -35.10900 1.000 26.62380 364 ALA A N 1
ATOM 5388 C CA . ALA A 1 364 ? 13.31400 40.28900 -35.59100 1.000 24.42625 364 ALA A CA 1
ATOM 5389 C C . ALA A 1 364 ? 12.38900 40.60800 -36.76400 1.000 21.50500 364 ALA A C 1
ATOM 5390 O O . ALA A 1 364 ? 12.22400 39.79500 -37.68300 1.000 24.50763 364 ALA A O 1
ATOM 5397 N N . SER A 1 365 ? 11.75600 41.77300 -36.74500 1.000 20.00219 365 SER A N 1
ATOM 5398 C CA . SER A 1 365 ? 10.78100 42.06400 -37.79200 1.000 23.24974 365 SER A CA 1
ATOM 5399 C C . SER A 1 365 ? 11.43900 42.24900 -39.14400 1.000 25.83681 365 SER A C 1
ATOM 5400 O O . SER A 1 365 ? 10.75400 42.13100 -40.17100 1.000 26.91589 365 SER A O 1
ATOM 5408 N N A SER A 1 366 ? 12.73900 42.53600 -39.16800 0.681 24.54480 366 SER A N 1
ATOM 5409 N N B SER A 1 366 ? 12.73600 42.55300 -39.16800 0.319 25.63427 366 SER A N 1
ATOM 5410 C CA A SER A 1 366 ? 13.47400 42.77700 -40.39900 0.681 27.23968 366 SER A CA 1
ATOM 5411 C CA B SER A 1 366 ? 13.47600 42.78200 -40.39900 0.319 26.13426 366 SER A CA 1
ATOM 5412 C C A SER A 1 366 ? 14.03000 41.50000 -41.00000 0.681 25.77391 366 SER A C 1
ATOM 5413 C C B SER A 1 366 ? 14.06700 41.50700 -40.97600 0.319 25.86065 366 SER A C 1
ATOM 5414 O O A SER A 1 366 ? 14.64200 41.54900 -42.07200 0.681 30.37933 366 SER A O 1
ATOM 5415 O O B SER A 1 366 ? 14.74000 41.56500 -42.01000 0.319 28.48973 366 SER A O 1
ATOM 5430 N N . LEU A 1 367 ? 13.84100 40.36300 -40.33900 1.000 24.80529 367 LEU A N 1
ATOM 5431 C CA . LEU A 1 367 ? 14.39200 39.09200 -40.79100 1.000 25.54488 367 LEU A CA 1
ATOM 5432 C C . LEU A 1 367 ? 13.27200 38.25600 -41.38600 1.000 27.27121 367 LEU A C 1
ATOM 5433 O O . LEU A 1 367 ? 12.35000 37.85200 -40.67100 1.000 29.33984 367 LEU A O 1
ATOM 5450 N N . ASP A 1 368 ? 13.35800 37.98500 -42.67600 1.000 24.03675 368 ASP A N 1
ATOM 5451 C CA . ASP A 1 368 ? 12.33900 37.20700 -43.36600 1.000 24.06572 368 ASP A CA 1
ATOM 5452 C C . ASP A 1 368 ? 12.67100 35.72800 -43.27500 1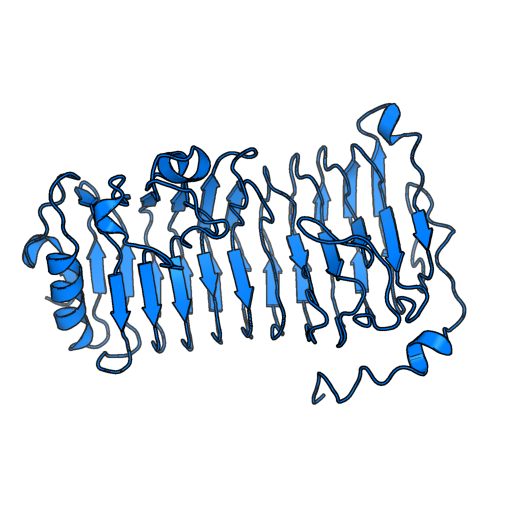.000 20.69950 368 ASP A C 1
ATOM 5453 O O . ASP A 1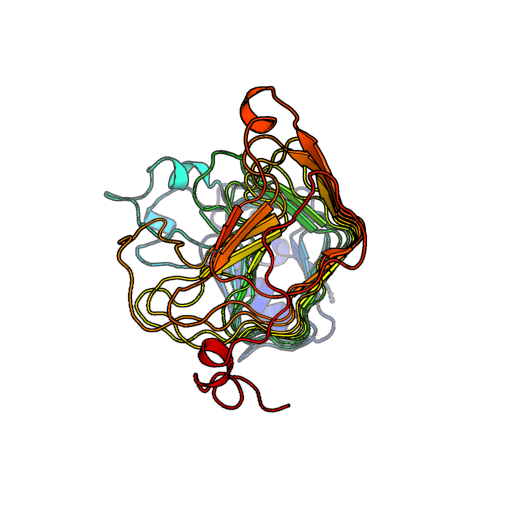 368 ? 13.79200 35.33600 -42.93300 1.000 20.95472 368 ASP A O 1
ATOM 5462 N N . PRO A 1 369 ? 11.71100 34.86100 -43.57300 1.000 19.12042 369 PRO A N 1
ATOM 5463 C CA . PRO A 1 369 ? 12.03200 33.43700 -43.69000 1.000 16.94389 369 PRO A CA 1
ATOM 5464 C C . PRO A 1 369 ? 13.16100 33.21500 -44.68000 1.000 17.28597 369 PRO A C 1
ATOM 5465 O O . PRO A 1 369 ? 13.27400 33.90500 -45.69700 1.000 21.24406 369 PRO A O 1
ATOM 5476 N N . PHE A 1 370 ? 13.98400 32.22300 -44.37600 1.000 15.98307 370 PHE A N 1
ATOM 5477 C CA . PHE A 1 370 ? 15.11700 31.86200 -45.21500 1.000 15.54872 370 PHE A CA 1
ATOM 5478 C C . PHE A 1 370 ? 14.98200 30.40800 -45.63500 1.000 13.54611 370 PHE A C 1
ATOM 5479 O O . PHE A 1 370 ? 14.84100 29.52900 -44.78400 1.000 15.12497 370 PHE A O 1
ATOM 5496 N N . CYS A 1 371 ? 15.02900 30.16100 -46.94000 1.000 14.22231 371 CYS A N 1
ATOM 5497 C CA . CYS A 1 371 ? 15.00800 28.82000 -47.49500 1.000 14.83047 371 CYS A CA 1
ATOM 5498 C C . CYS A 1 371 ? 16.20300 28.65100 -48.41400 1.000 15.45416 371 CYS A C 1
ATOM 5499 O O . CYS A 1 371 ? 16.50900 29.52400 -49.23700 1.000 21.17027 371 CYS A O 1
ATOM 5506 N N . TRP A 1 372 ? 16.84600 27.50500 -48.31900 1.000 13.46441 372 TRP A N 1
ATOM 5507 C CA . TRP A 1 372 ? 17.98800 27.17700 -49.16500 1.000 13.82750 372 TRP A CA 1
ATOM 5508 C C . TRP A 1 372 ? 17.90000 25.68600 -49.44000 1.000 11.98800 372 TRP A C 1
ATOM 5509 O O . TRP A 1 372 ? 18.00400 24.87000 -48.51800 1.000 13.28003 372 TRP A O 1
ATOM 5530 N N . LYS A 1 373 ? 17.65700 25.32800 -50.69800 1.000 14.21430 373 LYS A N 1
ATOM 5531 C CA . LYS A 1 373 ? 17.60900 23.93500 -51.11700 1.000 14.61191 373 LYS A CA 1
ATOM 5532 C C . LYS A 1 373 ? 16.50900 23.16400 -50.38900 1.000 14.23015 373 LYS A C 1
ATOM 5533 O O . LYS A 1 373 ? 16.68000 21.99100 -50.03600 1.000 14.29336 373 LYS A O 1
ATOM 5552 N N . ALA A 1 374 ? 15.36200 23.81600 -50.17700 1.000 12.85381 374 ALA A N 1
ATOM 5553 C CA . ALA A 1 374 ? 14.27300 23.24300 -49.40000 1.000 12.94323 374 ALA A CA 1
ATOM 5554 C C . ALA A 1 374 ? 13.03800 23.11500 -50.27900 1.000 12.20905 374 ALA A C 1
ATOM 5555 O O . ALA A 1 374 ? 12.58800 24.10300 -50.87600 1.000 13.63003 374 ALA A O 1
ATOM 5562 N N . HIS A 1 375 ? 12.50200 21.89600 -50.36300 1.000 12.55896 375 HIS A N 1
ATOM 5563 C CA . HIS A 1 375 ? 11.33800 21.57200 -51.16900 1.000 13.48007 375 HIS A CA 1
ATOM 5564 C C . HIS A 1 375 ? 10.16600 21.16300 -50.28900 1.000 13.52228 375 HIS A C 1
ATOM 5565 O O . HIS A 1 375 ? 10.33300 20.46600 -49.28400 1.000 13.46695 375 HIS A O 1
ATOM 5579 N N . GLY A 1 376 ? 8.97600 21.58800 -50.67500 1.000 15.56980 376 GLY A N 1
ATOM 5580 C CA . GLY A 1 376 ? 7.79700 21.18400 -49.92100 1.000 16.47795 376 GLY A CA 1
ATOM 5581 C C . GLY A 1 376 ? 6.57300 21.94000 -50.35400 1.000 19.94665 376 GLY A C 1
ATOM 5582 O O . GLY A 1 376 ? 6.47400 22.37200 -51.50700 1.000 23.79956 376 GLY A O 1
ATOM 5586 N N . GLU A 1 377 ? 5.63600 22.09300 -49.43400 1.000 18.39920 377 GLU A N 1
ATOM 5587 C CA . GLU A 1 377 ? 4.37500 22.74600 -49.76200 1.000 19.80219 377 GLU A CA 1
ATOM 5588 C C . GLU A 1 377 ? 3.84600 23.58500 -48.60900 1.000 16.39384 377 GLU A C 1
ATOM 5589 O O . GLU A 1 377 ? 3.98000 23.21700 -47.43200 1.000 17.79631 377 GLU A O 1
ATOM 5601 N N . LEU A 1 378 ? 3.19600 24.68500 -48.95600 1.000 16.53586 378 LEU A N 1
ATOM 5602 C CA . LEU A 1 378 ? 2.42700 25.46900 -48.01000 1.000 17.88354 378 LEU A CA 1
ATOM 5603 C C . LEU A 1 378 ? 0.97600 25.03400 -48.14100 1.000 16.40430 378 LEU A C 1
ATOM 5604 O O . LEU A 1 378 ? 0.38400 25.16300 -49.21500 1.000 19.71756 378 LEU A O 1
ATOM 5620 N N . LYS A 1 379 ? 0.40000 24.55300 -47.06000 1.000 16.10160 379 LYS A N 1
ATOM 5621 C CA . LYS A 1 379 ? -0.99600 24.09100 -47.00000 1.000 16.57003 379 LYS A CA 1
ATOM 5622 C C . LYS A 1 379 ? -1.90300 25.27000 -46.64400 1.000 18.13591 379 LYS A C 1
ATOM 5623 O O . LYS A 1 379 ? -3.08000 25.14500 -46.86100 1.000 19.49389 379 LYS A O 1
ATOM 5642 N N . THR A 1 380 ? -1.37900 26.32900 -46.06300 1.000 17.25695 380 THR A N 1
ATOM 5643 C CA . THR A 1 380 ? -2.14400 27.53500 -45.79400 1.000 18.07013 380 THR A CA 1
ATOM 5644 C C . THR A 1 380 ? -1.22100 28.71600 -46.04500 1.000 19.18628 380 THR A C 1
ATOM 5645 O O . THR A 1 380 ? -0.00400 28.55900 -46.10600 1.000 21.09147 380 THR A O 1
ATOM 5656 N N . LYS A 1 381 ? -1.78400 29.91500 -46.14000 1.000 21.02840 381 LYS A N 1
ATOM 5657 C CA . LYS A 1 381 ? -0.92900 31.08400 -46.0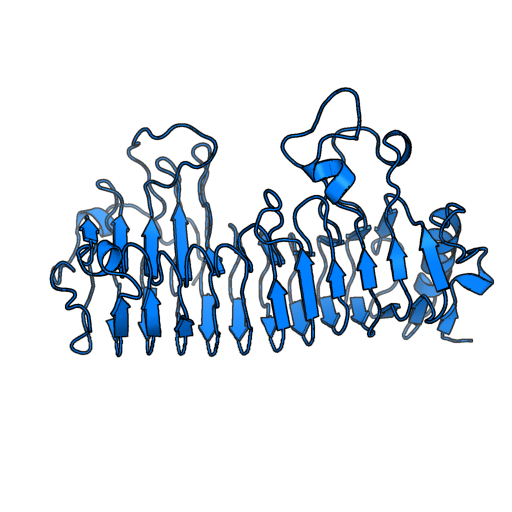2100 1.000 24.28664 381 LYS A CA 1
ATOM 5658 C C . LYS A 1 381 ? -0.36100 31.12300 -44.61400 1.000 21.34169 381 LYS A C 1
ATOM 5659 O O . LYS A 1 381 ? -0.91900 30.54100 -43.67200 1.000 22.39170 381 LYS A O 1
ATOM 5678 N N . THR A 1 382 ? 0.80700 31.73500 -44.48900 1.000 19.63876 382 THR A N 1
ATOM 5679 C CA . THR A 1 382 ? 1.47500 31.81300 -43.20400 1.000 18.57040 382 THR A CA 1
ATOM 5680 C C . THR A 1 382 ? 1.82200 33.26200 -42.90600 1.000 18.12274 382 THR A C 1
ATOM 5681 O O . THR A 1 382 ? 1.90300 34.10400 -43.80500 1.000 18.42544 382 THR A O 1
ATOM 5692 N N . LEU A 1 383 ? 2.01400 33.55100 -41.62100 1.000 16.72008 383 LEU A N 1
ATOM 5693 C CA . LEU A 1 383 ? 2.63000 34.79700 -41.18300 1.000 17.73855 383 LEU A CA 1
ATOM 5694 C C . LEU A 1 383 ? 3.92100 34.49000 -40.44700 1.000 16.98858 383 LEU A C 1
ATOM 5695 O O . LEU A 1 383 ? 3.90700 33.71900 -39.47400 1.000 16.44629 383 LEU A O 1
ATOM 5711 N N . PRO A 1 384 ? 5.05800 35.03800 -40.86900 1.000 19.98362 384 PRO A N 1
ATOM 5712 C CA . PRO A 1 384 ? 5.28900 35.81400 -42.09100 1.000 21.56534 384 PRO A CA 1
ATOM 5713 C C . PRO A 1 384 ? 5.09900 34.89800 -43.30500 1.000 18.98624 384 PRO A C 1
ATOM 5714 O O . PRO A 1 384 ? 5.19000 33.67000 -43.18800 1.000 19.99660 384 PRO A O 1
ATOM 5725 N N . PRO A 1 385 ? 4.84700 35.46700 -44.47800 1.000 19.49145 385 PRO A N 1
ATOM 5726 C CA . PRO A 1 385 ? 4.76900 34.62400 -45.67800 1.000 18.83887 385 PRO A CA 1
ATOM 5727 C C . PRO A 1 385 ? 6.06500 33.87000 -45.92500 1.000 20.20731 385 PRO A C 1
ATOM 5728 O O . PRO A 1 385 ? 7.16600 34.41500 -45.80200 1.000 22.11790 385 PRO A O 1
ATOM 5739 N N . ILE A 1 386 ? 5.91800 32.59600 -46.26400 1.000 20.14683 386 ILE A N 1
ATOM 5740 C CA . ILE A 1 386 ? 7.03200 31.73900 -46.64500 1.000 22.32093 386 ILE A CA 1
ATOM 5741 C C . ILE A 1 386 ? 6.82200 31.46600 -48.12100 1.000 29.22677 386 ILE A C 1
ATOM 5742 O O . ILE A 1 386 ? 5.92900 30.69700 -48.49400 1.000 35.89829 386 ILE A O 1
ATOM 5758 N N . GLN A 1 387 ? 7.60900 32.11100 -48.97100 1.000 30.55072 387 GLN A N 1
ATOM 5759 C CA . GLN A 1 387 ? 7.43000 31.97000 -50.41000 1.000 34.40118 387 GLN A CA 1
ATOM 5760 C C . GLN A 1 387 ? 8.64800 31.36500 -51.09100 1.000 31.67971 387 GLN A C 1
ATOM 5761 O O . GLN A 1 387 ? 8.74700 31.41200 -52.32100 1.000 36.42219 387 GLN A O 1
ATOM 5775 N N A CYS A 1 388 ? 9.57100 30.79800 -50.31900 0.569 27.22393 388 CYS A N 1
ATOM 5776 N N B CYS A 1 388 ? 9.57600 30.78200 -50.34400 0.431 29.84264 388 CYS A N 1
ATOM 5777 C CA A CYS A 1 388 ? 10.83000 30.29800 -50.84300 0.569 24.03941 388 CYS A CA 1
ATOM 5778 C CA B CYS A 1 388 ? 10.80700 30.29000 -50.94300 0.431 28.47937 388 CYS A CA 1
ATOM 5779 C C A CYS A 1 388 ? 10.90500 28.78100 -50.93500 0.569 22.43121 388 CYS A C 1
ATOM 5780 C C B CYS A 1 388 ? 10.93200 28.77200 -50.90000 0.431 24.18146 388 CYS A C 1
ATOM 5781 O O A CYS A 1 388 ? 11.89800 28.26600 -51.44200 0.569 20.87838 388 CYS A O 1
ATOM 5782 O O B CYS A 1 388 ? 11.97900 28.24200 -51.27700 0.431 22.58126 388 CYS A O 1
ATOM 5796 N N . LEU A 1 389 ? 9.90000 28.05700 -50.46100 1.000 21.37073 389 LEU A N 1
ATOM 5797 C CA . LEU A 1 389 ? 9.90800 26.60300 -50.56500 1.000 21.05753 389 LEU A CA 1
ATOM 5798 C C . LEU A 1 389 ? 9.61700 26.20500 -52.00400 1.000 19.59678 389 LEU A C 1
ATOM 5799 O O . LEU A 1 389 ? 8.69200 26.73200 -52.63200 1.000 23.46270 389 LEU A O 1
ATOM 5816 N N . LYS A 1 390 ? 10.36200 25.22400 -52.49800 1.000 17.98863 390 LYS A N 1
ATOM 5817 C CA . LYS A 1 390 ? 10.27400 24.81600 -53.89300 1.000 18.22816 390 LYS A CA 1
ATOM 5818 C C . LYS A 1 390 ? 9.23600 23.71700 -54.06400 1.000 19.20731 390 LYS A C 1
ATOM 5819 O O . LYS A 1 390 ? 9.23700 22.71800 -53.34800 1.000 20.09929 390 LYS A O 1
ATOM 5838 N N . THR A 1 391 ? 8.32100 23.92700 -54.99700 1.000 23.09969 391 THR A N 1
ATOM 5839 C CA . THR A 1 391 ? 7.26100 22.96400 -55.25000 1.000 26.13458 391 THR A CA 1
ATOM 5840 C C . THR A 1 391 ? 7.71700 21.82300 -56.14500 1.000 28.74776 391 THR A C 1
ATOM 5841 O O . THR A 1 391 ? 7.12200 20.74000 -56.09900 1.000 32.11638 391 THR A O 1
ATOM 5852 N N . GLU A 1 392 ? 8.75800 22.03000 -56.94500 1.000 26.74513 392 GLU A N 1
ATOM 5853 C CA . GLU A 1 392 ? 9.18500 20.98900 -57.86100 1.000 29.26370 392 GLU A CA 1
ATOM 5854 C C . GLU A 1 392 ? 9.85400 19.85400 -57.09100 1.000 28.44781 392 GLU A C 1
ATOM 5855 O O . GLU A 1 392 ? 10.23800 19.99500 -55.93100 1.000 29.91626 392 GLU A O 1
ATOM 5867 N N . LYS A 1 393 ? 10.04600 18.73200 -57.76700 1.000 28.83737 393 LYS A N 1
ATOM 5868 C CA . LYS A 1 393 ? 10.71600 17.60300 -57.13900 1.000 32.71138 393 LYS A CA 1
ATOM 5869 C C . LYS A 1 393 ? 12.22300 17.76700 -57.27600 1.000 28.76364 393 LYS A C 1
ATOM 5870 O O . LYS A 1 393 ? 12.71800 18.56200 -58.07600 1.000 31.62437 393 LYS A O 1
ATOM 5889 N N . SER A 1 394 ? 12.96100 17.03600 -56.45400 1.000 24.63406 394 SER A N 1
ATOM 5890 C CA . SER A 1 394 ? 14.41300 17.17800 -56.44600 1.000 21.94441 394 SER A CA 1
ATOM 5891 C C . SER A 1 394 ? 15.05100 15.88200 -56.92900 1.000 23.41280 394 SER A C 1
ATOM 5892 O O . SER A 1 394 ? 15.15400 14.91000 -56.15900 1.000 22.63123 394 SER A O 1
ATOM 5900 N N . PRO A 1 395 ? 15.47600 15.80200 -58.19300 1.000 23.31040 395 PRO A N 1
ATOM 5901 C CA . PRO A 1 395 ? 16.22000 14.60500 -58.61600 1.000 25.08143 395 PRO A CA 1
ATOM 5902 C C . PRO A 1 395 ? 17.48600 14.41400 -57.80600 1.000 22.43123 395 PRO A C 1
ATOM 5903 O O . PRO A 1 395 ? 17.91700 13.27500 -57.57300 1.000 21.97326 395 PRO A O 1
ATOM 5914 N N . GLU A 1 396 ? 18.08800 15.51600 -57.35400 1.000 20.41263 396 GLU A N 1
ATOM 5915 C CA . GLU A 1 396 ? 19.30000 15.43500 -56.55200 1.000 19.27031 396 GLU A CA 1
ATOM 5916 C C . GLU A 1 396 ? 19.04700 14.66900 -55.25900 1.000 17.88337 396 GLU A C 1
ATOM 5917 O O . GLU A 1 396 ? 19.78500 13.73600 -54.91400 1.000 19.62023 396 GLU A O 1
ATOM 5929 N N . ALA A 1 397 ? 17.99600 15.03200 -54.52600 1.000 17.23592 397 ALA A N 1
ATOM 5930 C CA . ALA A 1 397 ? 17.70500 14.31900 -53.28800 1.000 16.22796 397 ALA A CA 1
ATOM 5931 C C . ALA A 1 397 ? 17.38200 12.86100 -53.56000 1.000 18.70454 397 ALA A C 1
ATOM 5932 O O . ALA A 1 397 ? 17.87000 11.97000 -52.85600 1.000 21.94156 397 ALA A O 1
ATOM 5939 N N . ALA A 1 398 ? 16.57100 12.59400 -54.58800 1.000 20.79687 398 ALA A N 1
ATOM 5940 C CA . ALA A 1 398 ? 16.14400 11.22900 -54.85600 1.000 24.58396 398 ALA A CA 1
ATOM 5941 C C . ALA A 1 398 ? 17.30700 10.33900 -55.29200 1.000 23.51553 398 ALA A C 1
ATOM 5942 O O . ALA A 1 398 ? 17.28600 9.12900 -55.03900 1.000 26.03408 398 ALA A O 1
ATOM 5949 N N . SER A 1 399 ? 18.34400 10.91800 -55.90800 1.000 20.59960 399 SER A N 1
ATOM 5950 C CA . SER A 1 399 ? 19.48800 10.16300 -56.38700 1.000 20.73371 399 SER A CA 1
ATOM 5951 C C . SER A 1 399 ? 20.43700 9.71500 -55.29300 1.000 23.80510 399 SER A C 1
ATOM 5952 O O . SER A 1 399 ? 21.29200 8.86300 -55.57400 1.000 23.31288 399 SER A O 1
ATOM 5960 N N . ARG A 1 400 ? 20.30100 10.21500 -54.07200 1.000 26.20297 400 ARG A N 1
ATOM 5961 C CA . ARG A 1 400 ? 21.19700 9.74300 -52.98500 1.000 35.70668 400 ARG A CA 1
ATOM 5962 C C . ARG A 1 400 ? 20.41100 8.63700 -52.23200 1.000 54.18240 400 ARG A C 1
ATOM 5963 O O . ARG A 1 400 ? 19.26100 8.95400 -51.83200 1.000 54.24300 400 ARG A O 1
ATOM 5984 N N . SER A 1 401 ? 20.99800 7.44300 -52.09100 1.000 72.14505 401 SER A N 1
ATOM 5985 C CA . SER A 1 401 ? 20.40900 6.24400 -51.43700 1.000 89.54976 401 SER A CA 1
ATOM 5986 C C . SER A 1 401 ? 20.27200 6.46300 -49.92300 1.000 105.56747 401 SER A C 1
ATOM 5987 O O . SER A 1 401 ? 21.23600 6.14500 -49.19900 1.000 105.54380 401 SER A O 1
ATOM 5995 N N . ASN A 1 402 ? 19.12600 6.98200 -49.46400 1.000 121.45694 402 ASN A N 1
ATOM 5996 C CA . ASN A 1 402 ? 18.83000 7.22600 -48.02700 1.000 162.88693 402 ASN A CA 1
ATOM 5997 C C . ASN A 1 402 ? 17.48500 6.57300 -47.68500 1.000 120.05693 402 ASN A C 1
ATOM 5998 O O . ASN A 1 402 ? 16.64500 7.24500 -47.05500 1.000 158.13693 402 ASN A O 1
ATOM 6009 N N . ASN A 1 403 ? 17.30100 5.31100 -48.08800 0.928 108.68103 403 ASN A N 1
ATOM 6010 C CA . ASN A 1 403 ? 16.06000 4.52100 -47.86300 0.928 98.09291 403 ASN A CA 1
ATOM 6011 C C . ASN A 1 403 ? 16.38100 3.28200 -47.01900 0.928 86.26253 403 ASN A C 1
ATOM 6012 O O . ASN A 1 403 ? 16.04700 3.28600 -45.81700 0.928 86.11516 403 ASN A O 1
ATOM 6023 N N . ASP A 1 404 ? 17.00500 2.26800 -47.62800 0.918 74.87959 404 ASP A N 1
ATOM 6024 C CA . ASP A 1 404 ? 17.38600 0.98400 -46.99600 0.918 63.96249 404 ASP A CA 1
ATOM 6025 C C . ASP A 1 404 ? 18.62400 1.08000 -46.11200 0.918 52.20059 404 ASP A C 1
ATOM 6026 O O . ASP A 1 404 ? 18.80000 0.16100 -45.36200 0.918 50.96095 404 ASP A O 1
ATOM 6035 N N . ALA A 1 405 ? 19.44800 2.11900 -46.16500 1.000 42.58647 405 ALA A N 1
ATOM 6036 C CA . ALA A 1 405 ? 20.58800 2.25200 -45.27500 1.000 36.88831 405 ALA A CA 1
ATOM 6037 C C . ALA A 1 405 ? 20.15700 2.48100 -43.84000 1.000 32.10610 405 ALA A C 1
ATOM 6038 O O . ALA A 1 405 ? 20.92400 2.17300 -42.92300 1.000 34.55368 405 ALA A O 1
ATOM 6045 N N . CYS A 1 406 ? 18.95300 3.01700 -43.62500 1.000 25.81077 406 CYS A N 1
ATOM 6046 C CA . CYS A 1 406 ? 18.49300 3.37800 -42.29600 1.000 24.93421 406 CYS A CA 1
ATOM 6047 C C . CYS A 1 406 ? 17.25600 2.63000 -41.83300 1.000 26.38443 406 CYS A C 1
ATOM 6048 O O . CYS A 1 406 ? 17.09200 2.43900 -40.62400 1.000 29.73461 406 CYS A O 1
ATOM 6055 N N . PHE A 1 407 ? 16.35700 2.24900 -42.73600 1.000 27.46081 407 PHE A N 1
ATOM 6056 C CA . PHE A 1 407 ? 15.03000 1.80600 -42.33300 1.000 29.36369 407 PHE A CA 1
ATOM 6057 C C . PHE A 1 407 ? 14.65900 0.50900 -43.03200 1.000 34.16953 407 PHE A C 1
ATOM 6058 O O . PHE A 1 407 ? 14.93600 0.33000 -44.22000 1.000 33.31411 407 PHE A O 1
ATOM 6075 N N . LEU A 1 408 ? 13.89500 -0.31000 -42.33300 1.000 41.94928 408 LEU A N 1
ATOM 6076 C CA . LEU A 1 408 ? 13.38500 -1.58400 -42.88700 1.000 47.92112 408 LEU A CA 1
ATOM 6077 C C . LEU A 1 408 ? 11.96500 -1.38600 -43.45500 1.000 54.46653 408 LEU A C 1
ATOM 6078 O O . LEU A 1 408 ? 11.64700 -2.03900 -44.46900 1.000 56.77999 408 LEU A O 1
ATOM 6094 N N . GLU A 1 409 ? 11.09900 -0.53700 -42.88600 1.000 56.61693 409 GLU A N 1
ATOM 6095 C CA . GLU A 1 409 ? 9.76600 -0.32000 -43.53400 1.000 104.72692 409 GLU A CA 1
ATOM 6096 C C . GLU A 1 409 ? 9.91700 0.76100 -44.59800 1.000 53.37691 409 GLU A C 1
ATOM 6097 O O . GLU A 1 409 ? 9.63900 1.87200 -44.24900 1.000 71.97694 409 GLU A O 1
#

B-factor: mean 29.85, std 22.43, range [7.68, 279.71]

Solvent-accessible surface area: 15959 Å² total; per-residue (Å²): 164,36,70,12,33,0,78,117,58,60,10,138,15,78,16,109,24,103,2,17,144,7,1,72,57,0,6,88,68,0,5,135,71,63,90,1,21,0,35,0,15,85,82,22,43,0,24,2,8,39,7,54,3,65,8,162,128,22,40,95,150,1,28,6,46,0,52,8,59,3,11,0,11,51,59,40,108,40,7,61,111,64,68,99,45,1,5,8,2,83,39,2,66,25,1,30,2,83,10,127,3,54,5,11,0,79,0,46,21,15,29,95,82,102,11,51,153,152,60,50,159,71,10,1,4,0,1,38,0,70,24,3,75,20,1,33,0,25,4,0,28,0,40,44,0,0,22,6,0,0,46,0,20,68,0,73,55,5,64,0,15,34,1,42,1,50,6,58,35,133,6,56,40,0,15,0,0,29,0,57,75,0,68,62,4,42,0,64,154,5,65,0,21,0,4,26,4,0,0,5,0,33,36,32,1,25,50,2,60,0,52,77,3,58,0,18,51,4,50,0,1,0,2,4,15,0,5,92,115,108,68,101,1,25,0,20,53,2,33,0,107,60,1,50,1,74,125,2,58,8,0,0,23,1,11,1,22,23,8,0,39,1,2,0,83,93,1,56,2,2,44,4,87,1,53,72,0,14,17,0,0,13,0,26,3,64,33,24,101,78,42,44,93,114,98,70,103,33,5,0,11,2,23,59,0,26,0,60,50,0,67,14,47,6,40,97,30,0,0,69,0,2,0,1,76,34,5,7,0,35,36,0,13,0,13,47,1,79,5,144,57,44,64,59,156,0,64,89,59,103,22,70,21,117,59,1,15,16,84,69,125,55,196,5,106,24,82,2,169,49,18,78,116,100,176,9,93,97,15,90,87,90,104,21,102,134,55,26,42,191,215

Secondary structure (DSSP, 8-state):
--EEEGGGGT---EEEEE-HHHHHHHHHHHTTSTT-EEEE-TT-EEE--SEEEE-TTS-SS-EEEE-SEEE---SGGGT-SS--EEEEEES-EEEEEESS-EEE--THHHHTT-SSSS--SS--EEEEEES-EEEEEES-EEES-SS-SEEEES-EEEEEES-EEE--TTSTT--SEEEES-EEEEEEEEEEE-SS-SEEE-TTEEEEEEEEEEE-SSS-EEEEEESTTT-EEEEEEEEEEEEEEES-SEEEEEEE-TT-EEEEEEEEEEEEEEEEESEEEEEETT--TTS-----S--PEEEEEEEEEEEEEESS-SEEEE-BTTB-EEEEEEEEEEEEESSHHHHT---EEESEEEEESS--BS-----B-S--HHHHHS--STTT---